Protein AF-A0A9D0HE65-F1 (afdb_monomer_lite)

Structure (mmCIF, N/CA/C/O backbone):
data_AF-A0A9D0HE65-F1
#
_entry.id   AF-A0A9D0HE65-F1
#
loop_
_atom_site.group_PDB
_atom_site.id
_atom_site.type_symbol
_atom_site.label_atom_id
_atom_site.label_alt_id
_atom_site.label_comp_id
_atom_site.label_asym_id
_atom_site.label_entity_id
_atom_site.label_seq_id
_atom_site.pdbx_PDB_ins_code
_atom_site.Cartn_x
_atom_site.Cartn_y
_atom_site.Cartn_z
_atom_site.occupancy
_atom_site.B_iso_or_equiv
_atom_site.auth_seq_id
_atom_site.auth_comp_id
_atom_site.auth_asym_id
_atom_site.auth_atom_id
_atom_site.pdbx_PDB_model_num
ATOM 1 N N . MET A 1 1 ? -10.795 25.249 27.953 1.00 21.92 1 MET A N 1
ATOM 2 C CA . MET A 1 1 ? -10.010 24.527 26.929 1.00 21.92 1 MET A CA 1
ATOM 3 C C . MET A 1 1 ? -10.906 24.334 25.718 1.00 21.92 1 MET A C 1
ATOM 5 O O . MET A 1 1 ? -12.066 24.002 25.944 1.00 21.92 1 MET A O 1
ATOM 9 N N . PRO A 1 2 ? -10.452 24.595 24.481 1.00 19.53 2 PRO A N 1
ATOM 10 C CA . PRO A 1 2 ? -11.258 24.276 23.309 1.00 19.53 2 PRO A CA 1
ATOM 11 C C . PRO A 1 2 ? -11.479 22.760 23.288 1.00 19.53 2 PRO A C 1
ATOM 13 O O . PRO A 1 2 ? -10.537 22.002 23.516 1.00 19.53 2 PRO A O 1
ATOM 16 N N . ALA A 1 3 ? -12.726 22.329 23.099 1.00 19.56 3 ALA A N 1
ATOM 17 C CA . ALA A 1 3 ? -13.064 20.916 22.983 1.00 19.56 3 ALA A CA 1
ATOM 18 C C . ALA A 1 3 ? -12.250 20.281 21.840 1.00 19.56 3 ALA A C 1
ATOM 20 O O . ALA A 1 3 ? -12.076 20.934 20.807 1.00 19.56 3 ALA A O 1
ATOM 21 N N . PRO A 1 4 ? -11.742 19.044 21.991 1.00 22.23 4 PRO A N 1
ATOM 22 C CA . PRO A 1 4 ? -11.033 18.378 20.911 1.00 22.23 4 PRO A CA 1
ATOM 23 C C . PRO A 1 4 ? -11.971 18.265 19.707 1.00 22.23 4 PRO A C 1
ATOM 25 O O . PRO A 1 4 ? -13.062 17.700 19.796 1.00 22.23 4 PRO A O 1
ATOM 28 N N . HIS A 1 5 ? -11.555 18.864 18.593 1.00 25.89 5 HIS A N 1
ATOM 29 C CA . HIS A 1 5 ? -12.231 18.754 17.310 1.00 25.89 5 HIS A CA 1
ATOM 30 C C . HIS A 1 5 ? -12.360 17.267 16.968 1.00 25.89 5 HIS A C 1
ATOM 32 O O . HIS A 1 5 ? -11.348 16.581 16.811 1.00 25.89 5 HIS A O 1
ATOM 38 N N . LYS A 1 6 ? -13.596 16.756 16.896 1.00 32.47 6 LYS A N 1
ATOM 39 C CA . LYS A 1 6 ? -13.851 15.409 16.383 1.00 32.47 6 LYS A CA 1
ATOM 40 C C . LYS A 1 6 ? -13.294 15.344 14.971 1.00 32.47 6 LYS A C 1
ATOM 42 O O . LYS A 1 6 ? -13.761 16.040 14.077 1.00 32.47 6 LYS A O 1
ATOM 47 N N . THR A 1 7 ? -12.252 14.549 14.820 1.00 38.81 7 THR A N 1
ATOM 48 C CA . THR A 1 7 ? -11.709 14.135 13.535 1.00 38.81 7 THR A CA 1
ATOM 49 C C . THR A 1 7 ? -12.802 13.337 12.823 1.00 38.81 7 THR A C 1
ATOM 51 O O . THR A 1 7 ? -13.476 12.535 13.457 1.00 38.81 7 THR A O 1
ATOM 54 N N . GLU A 1 8 ? -13.010 13.558 11.527 1.00 45.19 8 GLU A N 1
ATOM 55 C CA . GLU A 1 8 ? -14.077 12.929 10.718 1.00 45.19 8 GLU A CA 1
ATOM 56 C C . GLU A 1 8 ? -13.862 11.437 10.416 1.00 45.19 8 GLU A C 1
ATOM 58 O O . GLU A 1 8 ? -14.506 10.850 9.549 1.00 45.19 8 GLU A O 1
ATOM 63 N N . LEU A 1 9 ? -12.963 10.812 11.169 1.00 56.50 9 LEU A N 1
ATOM 64 C CA . LEU A 1 9 ? -12.737 9.381 11.188 1.00 56.50 9 LEU A CA 1
ATOM 65 C C . LEU A 1 9 ? -13.439 8.796 12.410 1.00 56.50 9 LEU A C 1
ATOM 67 O O . LEU A 1 9 ? -13.483 9.410 13.477 1.00 56.50 9 LEU A O 1
ATOM 71 N N . LEU A 1 10 ? -13.964 7.585 12.250 1.00 69.75 10 LEU A N 1
ATOM 72 C CA . LEU A 1 10 ? -14.582 6.824 13.326 1.00 69.75 10 LEU A CA 1
ATOM 73 C C . LEU A 1 10 ? -13.612 6.763 14.525 1.00 69.75 10 LEU A C 1
ATOM 75 O O . LEU A 1 10 ? -12.500 6.247 14.346 1.00 69.75 10 LEU A O 1
ATOM 79 N N . PRO A 1 11 ? -13.980 7.284 15.713 1.00 77.12 11 PRO A N 1
ATOM 80 C CA . PRO A 1 11 ? -13.056 7.368 16.837 1.00 77.12 11 PRO A CA 1
ATOM 81 C C . PRO A 1 11 ? -12.552 5.979 17.209 1.00 77.12 11 PRO A C 1
ATOM 83 O O . PRO A 1 11 ? -13.352 5.062 17.387 1.00 77.12 11 PRO A O 1
ATOM 86 N N . ILE A 1 12 ? -11.237 5.821 17.334 1.00 85.06 12 ILE A N 1
ATOM 87 C CA . ILE A 1 12 ? -10.614 4.563 17.736 1.00 85.06 12 ILE A CA 1
ATOM 88 C C . ILE A 1 12 ? -9.694 4.789 18.924 1.00 85.06 12 ILE A C 1
ATOM 90 O O . ILE A 1 12 ? -8.831 5.667 18.925 1.00 85.06 12 ILE A O 1
ATOM 94 N N . ARG A 1 13 ? -9.900 3.974 19.951 1.00 85.56 13 ARG A N 1
ATOM 95 C CA . ARG A 1 13 ? -9.158 3.983 21.198 1.00 85.56 13 ARG A CA 1
ATOM 96 C C . ARG A 1 13 ? -8.455 2.652 21.353 1.00 85.56 13 ARG A C 1
ATOM 98 O O . ARG A 1 13 ? -9.104 1.611 21.359 1.00 85.56 13 ARG A O 1
ATOM 105 N N . CYS A 1 14 ? -7.144 2.702 21.519 1.00 86.38 14 CYS A N 1
ATOM 106 C CA . CYS A 1 14 ? -6.312 1.517 21.638 1.00 86.38 14 CYS A CA 1
ATOM 107 C C . CYS A 1 14 ? -5.575 1.486 22.977 1.00 86.38 14 CYS A C 1
ATOM 109 O O . CYS A 1 14 ? -5.282 2.536 23.553 1.00 86.38 14 CYS A O 1
ATOM 111 N N . ASP A 1 15 ? -5.231 0.282 23.437 1.00 82.62 15 ASP A N 1
ATOM 112 C CA . ASP A 1 15 ? -4.225 0.097 24.484 1.00 82.62 15 ASP A CA 1
ATOM 113 C C . ASP A 1 15 ? -2.921 0.852 24.143 1.00 82.62 15 ASP A C 1
ATOM 115 O O . ASP A 1 15 ? -2.570 0.961 22.965 1.00 82.62 15 ASP A O 1
ATOM 119 N N . PRO A 1 16 ? -2.143 1.317 25.142 1.00 79.44 16 PRO A N 1
ATOM 120 C CA . PRO A 1 16 ? -0.987 2.190 24.911 1.00 79.44 16 PRO A CA 1
ATOM 121 C C . PRO A 1 16 ? 0.097 1.628 23.988 1.00 79.44 16 PRO A C 1
ATOM 123 O O . PRO A 1 16 ? 0.868 2.404 23.436 1.00 79.44 16 PRO A O 1
ATOM 126 N N . SER A 1 17 ? 0.184 0.303 23.840 1.00 82.25 17 SER A N 1
ATOM 127 C CA . SER A 1 17 ? 1.146 -0.399 22.979 1.00 82.25 17 SER A CA 1
ATOM 128 C C . SER A 1 17 ? 0.698 -0.532 21.518 1.00 82.25 17 SER A C 1
ATOM 130 O O . SER A 1 17 ? 1.452 -1.072 20.708 1.00 82.25 17 SER A O 1
ATOM 132 N N . LEU A 1 18 ? -0.498 -0.045 21.180 1.00 87.44 18 LEU A N 1
ATOM 133 C CA . LEU A 1 18 ? -1.129 -0.174 19.873 1.00 87.44 18 LEU A CA 1
ATOM 134 C C . LEU A 1 18 ? -1.466 1.198 19.273 1.00 87.44 18 LEU A C 1
ATOM 136 O O . LEU A 1 18 ? -1.846 2.132 19.978 1.00 87.44 18 LEU A O 1
ATOM 140 N N . SER A 1 19 ? -1.432 1.278 17.948 1.00 86.56 19 SER A N 1
ATOM 141 C CA . SER A 1 19 ? -1.987 2.391 17.169 1.00 86.56 19 SER A CA 1
ATOM 142 C C . SER A 1 19 ? -3.207 1.897 16.395 1.00 86.56 19 SER A C 1
ATOM 144 O O . SER A 1 19 ? -3.240 0.746 15.958 1.00 86.56 19 SER A O 1
ATOM 146 N N . GLY A 1 20 ? -4.227 2.737 16.241 1.00 85.12 20 GLY A N 1
ATOM 147 C CA . GLY A 1 20 ? -5.458 2.391 15.532 1.00 85.12 20 GLY A CA 1
ATOM 148 C C . GLY A 1 20 ? -5.827 3.439 14.494 1.00 85.12 20 GLY A C 1
ATOM 149 O O . GLY A 1 20 ? -5.656 4.631 14.735 1.00 85.12 20 GLY A O 1
ATOM 150 N N . ALA A 1 21 ? -6.364 2.994 13.363 1.00 80.94 21 ALA A N 1
ATOM 151 C CA . ALA A 1 21 ? -6.955 3.848 12.345 1.00 80.94 21 ALA A CA 1
ATOM 152 C C . ALA A 1 21 ? -8.173 3.171 11.709 1.00 80.94 21 ALA A C 1
ATOM 154 O O . ALA A 1 21 ? -8.343 1.949 11.780 1.00 80.94 21 ALA A O 1
ATOM 155 N N . THR A 1 22 ? -9.013 3.972 11.062 1.00 77.12 22 THR A N 1
ATOM 156 C CA . THR A 1 22 ? -10.159 3.495 10.290 1.00 77.12 22 THR A CA 1
ATOM 157 C C . THR A 1 22 ? -10.113 4.045 8.872 1.00 77.12 22 THR A C 1
ATOM 159 O O . THR A 1 22 ? -9.640 5.152 8.638 1.00 77.12 22 THR A O 1
ATOM 162 N N . LEU A 1 23 ? -10.576 3.241 7.919 1.00 72.00 23 LEU A N 1
ATOM 163 C CA . LEU A 1 23 ? -10.718 3.602 6.510 1.00 72.00 23 LEU A CA 1
ATOM 164 C C . LEU A 1 23 ? -12.182 3.360 6.122 1.00 72.00 23 LEU A C 1
ATOM 166 O O . LEU A 1 23 ? -12.609 2.210 6.218 1.00 72.00 23 LEU A O 1
ATOM 170 N N . PRO A 1 24 ? -12.967 4.373 5.719 1.00 70.44 24 PRO A N 1
ATOM 171 C CA . PRO A 1 24 ? -14.331 4.201 5.234 1.00 70.44 24 PRO A CA 1
ATOM 172 C C . PRO A 1 24 ? -14.336 3.680 3.794 1.00 70.44 24 PRO A C 1
ATOM 174 O O . PRO A 1 24 ? -13.550 4.121 2.958 1.00 70.44 24 PRO A O 1
ATOM 177 N N . TRP A 1 25 ? -15.240 2.754 3.479 1.00 67.38 25 TRP A N 1
ATOM 178 C CA . TRP A 1 25 ? -15.356 2.159 2.145 1.00 67.38 25 TRP A CA 1
ATOM 179 C C . TRP A 1 25 ? -16.667 1.370 1.973 1.00 67.38 25 TRP A C 1
ATOM 181 O O . TRP A 1 25 ? -17.501 1.281 2.879 1.00 67.38 25 TRP A O 1
ATOM 191 N N . GLN A 1 26 ? -16.860 0.773 0.794 1.00 67.44 26 GLN A N 1
ATOM 192 C CA . GLN A 1 26 ? -18.094 0.079 0.434 1.00 67.44 26 GLN A CA 1
ATOM 193 C C . GLN A 1 26 ? -17.836 -1.117 -0.509 1.00 67.44 26 GLN A C 1
ATOM 195 O O . GLN A 1 26 ? -17.507 -0.912 -1.672 1.00 67.44 26 GLN A O 1
ATOM 200 N N . ILE A 1 27 ? -17.998 -2.370 -0.032 1.00 63.69 27 ILE A N 1
ATOM 201 C CA . ILE A 1 27 ? -17.951 -3.575 -0.910 1.00 63.69 27 ILE A CA 1
ATOM 202 C C . ILE A 1 27 ? -19.168 -3.611 -1.829 1.00 63.69 27 ILE A C 1
ATOM 204 O O . ILE A 1 27 ? -19.087 -3.971 -3.001 1.00 63.69 27 ILE A O 1
ATOM 208 N N . GLN A 1 28 ? -20.333 -3.365 -1.232 1.00 65.44 28 GLN A N 1
ATOM 209 C CA . GLN A 1 28 ? -21.624 -3.585 -1.860 1.00 65.44 28 GLN A CA 1
ATOM 210 C C . GLN A 1 28 ? -22.383 -2.261 -1.947 1.00 65.44 28 GLN A C 1
ATOM 212 O O . GLN A 1 28 ? -22.414 -1.522 -0.954 1.00 65.44 28 GLN A O 1
ATOM 217 N N . PRO A 1 29 ? -23.053 -1.988 -3.079 1.00 65.44 29 PRO A N 1
ATOM 218 C CA . PRO A 1 29 ? -23.973 -0.866 -3.193 1.00 65.44 29 PRO A CA 1
ATOM 219 C C . PRO A 1 29 ? -24.924 -0.773 -1.990 1.00 65.44 29 PRO A C 1
ATOM 221 O O . PRO A 1 29 ? -25.419 -1.779 -1.487 1.00 65.44 29 PRO A O 1
ATOM 224 N N . GLY A 1 30 ? -25.121 0.437 -1.474 1.00 66.44 30 GLY A N 1
ATOM 225 C CA . GLY A 1 30 ? -25.888 0.728 -0.254 1.00 66.44 30 GLY A CA 1
ATOM 226 C C . GLY A 1 30 ? -25.321 0.271 1.109 1.00 66.44 30 GLY A C 1
ATOM 227 O O . GLY A 1 30 ? -25.892 0.661 2.123 1.00 66.44 30 GLY A O 1
ATOM 228 N N . ARG A 1 31 ? -24.234 -0.519 1.197 1.00 77.75 31 ARG A N 1
ATOM 229 C CA . ARG A 1 31 ? -23.668 -0.991 2.483 1.00 77.75 31 ARG A CA 1
ATOM 230 C C . ARG A 1 31 ? -22.318 -0.369 2.838 1.00 77.75 31 ARG A C 1
ATOM 232 O O . ARG A 1 31 ? -21.269 -0.854 2.410 1.00 77.75 31 ARG A O 1
ATOM 239 N N . HIS A 1 32 ? -22.340 0.652 3.687 1.00 79.75 32 HIS A N 1
ATOM 240 C CA . HIS A 1 32 ? -21.125 1.281 4.195 1.00 79.75 32 HIS A CA 1
ATOM 241 C C . HIS A 1 32 ? -20.404 0.393 5.222 1.00 79.75 32 HIS A C 1
ATOM 243 O O . HIS A 1 32 ? -21.016 -0.264 6.066 1.00 79.75 32 HIS A O 1
ATOM 249 N N . SER A 1 33 ? -19.075 0.380 5.165 1.00 83.31 33 SER A N 1
ATOM 250 C CA . SER A 1 33 ? -18.242 -0.271 6.173 1.00 83.31 33 SER A CA 1
ATOM 251 C C . SER A 1 33 ? -16.951 0.492 6.404 1.00 83.31 33 SER A C 1
ATOM 253 O O . SER A 1 33 ? -16.493 1.239 5.546 1.00 83.31 33 SER A O 1
ATOM 255 N N . HIS A 1 34 ? -16.358 0.297 7.572 1.00 82.50 34 HIS A N 1
ATOM 256 C CA . HIS A 1 34 ? -15.025 0.788 7.882 1.00 82.50 34 HIS A CA 1
ATOM 257 C C . HIS A 1 34 ? -14.087 -0.398 8.034 1.00 82.50 34 HIS A C 1
ATOM 259 O O . HIS A 1 34 ? -14.416 -1.388 8.694 1.00 82.50 34 HIS A O 1
ATOM 265 N N . THR A 1 35 ? -12.914 -0.299 7.422 1.00 83.56 35 THR A N 1
ATOM 266 C CA . THR A 1 35 ? -11.796 -1.178 7.734 1.00 83.56 35 THR A CA 1
ATOM 267 C C . THR A 1 35 ? -11.107 -0.627 8.964 1.00 83.56 35 THR A C 1
ATOM 269 O O . THR A 1 35 ? -10.698 0.529 8.986 1.00 83.56 35 THR A O 1
ATOM 272 N N . VAL A 1 36 ? -10.992 -1.465 9.984 1.00 89.25 36 VAL A N 1
ATOM 273 C CA . VAL A 1 36 ? -10.271 -1.164 11.216 1.00 89.25 36 VAL A CA 1
ATOM 274 C C . VAL A 1 36 ? -8.857 -1.692 11.056 1.00 89.25 36 VAL A C 1
ATOM 276 O O . VAL A 1 36 ? -8.685 -2.886 10.812 1.00 89.25 36 VAL A O 1
ATOM 279 N N . VAL A 1 37 ? -7.862 -0.819 11.181 1.00 87.94 37 VAL A N 1
ATOM 280 C CA . VAL A 1 37 ? -6.444 -1.180 11.132 1.00 87.94 37 VAL A CA 1
ATOM 281 C C . VAL A 1 37 ? -5.837 -0.924 12.503 1.00 87.94 37 VAL A C 1
ATOM 283 O O . VAL A 1 37 ? -5.916 0.184 13.026 1.00 87.94 37 VAL A O 1
ATOM 286 N N . VAL A 1 38 ? -5.243 -1.957 13.089 1.00 91.62 38 VAL A N 1
ATOM 287 C CA . VAL A 1 38 ? -4.528 -1.886 14.365 1.00 91.62 38 VAL A CA 1
ATOM 288 C C . VAL A 1 38 ? -3.087 -2.288 14.121 1.00 91.62 38 VAL A C 1
ATOM 290 O O . VAL A 1 38 ? -2.834 -3.280 13.441 1.00 91.62 38 VAL A O 1
ATOM 293 N N . LYS A 1 39 ? -2.142 -1.537 14.675 1.00 91.50 39 LYS A N 1
ATOM 294 C CA . LYS A 1 39 ? -0.715 -1.713 14.427 1.00 91.50 39 LYS A CA 1
ATOM 295 C C . LYS A 1 39 ? 0.089 -1.735 15.719 1.00 91.50 39 LYS A C 1
ATOM 297 O O . LYS A 1 39 ? -0.243 -1.035 16.672 1.00 91.50 39 LYS A O 1
ATOM 302 N N . ALA A 1 40 ? 1.157 -2.528 15.732 1.00 92.12 40 ALA A N 1
ATOM 303 C CA . ALA A 1 40 ? 2.157 -2.540 16.794 1.00 92.12 40 ALA A CA 1
ATOM 304 C C . ALA A 1 40 ? 3.567 -2.741 16.226 1.00 92.12 40 ALA A C 1
ATOM 306 O O . ALA A 1 40 ? 3.752 -3.488 15.260 1.00 92.12 40 ALA A O 1
ATOM 307 N N . THR A 1 41 ? 4.565 -2.149 16.882 1.00 93.44 41 THR A N 1
ATOM 308 C CA . THR A 1 41 ? 5.983 -2.401 16.597 1.00 93.44 41 THR A CA 1
ATOM 309 C C . THR A 1 41 ? 6.505 -3.493 17.529 1.00 93.44 41 THR A C 1
ATOM 311 O O . THR A 1 41 ? 6.444 -3.346 18.745 1.00 93.44 41 THR A O 1
ATOM 314 N N . LEU A 1 42 ? 7.052 -4.574 16.978 1.00 94.94 42 LEU A N 1
ATOM 315 C CA . LEU A 1 42 ? 7.771 -5.627 17.694 1.00 94.94 42 LEU A CA 1
ATOM 316 C C . LEU A 1 42 ? 9.277 -5.350 17.661 1.00 94.94 42 LEU A C 1
ATOM 318 O O . LEU A 1 42 ? 9.868 -5.298 16.585 1.00 94.94 42 LEU A O 1
ATOM 322 N N . GLU A 1 43 ? 9.918 -5.257 18.821 1.00 95.19 43 GLU A N 1
ATOM 323 C CA . GLU A 1 43 ? 11.379 -5.275 18.926 1.00 95.19 43 GLU A CA 1
ATOM 324 C C . GLU A 1 43 ? 11.921 -6.691 18.686 1.00 95.19 43 GLU A C 1
ATOM 326 O O . GLU A 1 43 ? 11.608 -7.622 19.432 1.00 95.19 43 GLU A O 1
ATOM 331 N N . LEU A 1 44 ? 12.786 -6.873 17.686 1.00 96.44 44 LEU A N 1
ATOM 332 C CA . LEU A 1 44 ? 13.251 -8.205 17.278 1.00 96.44 44 LEU A CA 1
ATOM 333 C C . LEU A 1 44 ? 14.180 -8.878 18.291 1.00 96.44 44 LEU A C 1
ATOM 335 O O . LEU A 1 44 ? 14.258 -10.107 18.296 1.00 96.44 44 LEU A O 1
ATOM 339 N N . LEU A 1 45 ? 14.891 -8.096 19.110 1.00 94.44 45 LEU A N 1
ATOM 340 C CA . LEU A 1 45 ? 15.829 -8.616 20.110 1.00 94.44 45 LEU A CA 1
ATOM 341 C C . LEU A 1 45 ? 15.143 -8.980 21.429 1.00 94.44 45 LEU A C 1
ATOM 343 O O . LEU A 1 45 ? 15.497 -9.978 22.051 1.00 94.44 45 LEU A O 1
ATOM 347 N N . THR A 1 46 ? 14.176 -8.170 21.866 1.00 92.50 46 THR A N 1
ATOM 348 C CA . THR A 1 46 ? 13.522 -8.331 23.174 1.00 92.50 46 THR A CA 1
ATOM 349 C C . THR A 1 46 ? 12.177 -9.047 23.080 1.00 92.50 46 THR A C 1
ATOM 351 O O . THR A 1 46 ? 11.692 -9.560 24.087 1.00 92.50 46 THR A O 1
ATOM 354 N N . GLY A 1 47 ? 11.558 -9.077 21.895 1.00 89.50 47 GLY A N 1
ATOM 355 C CA . GLY A 1 47 ? 10.212 -9.608 21.679 1.00 89.50 47 GLY A CA 1
ATOM 356 C C . GLY A 1 47 ? 9.096 -8.728 22.254 1.00 89.50 47 GLY A C 1
ATOM 357 O O . GLY A 1 47 ? 7.943 -9.155 22.290 1.00 89.50 47 GLY A O 1
ATOM 358 N N . LYS A 1 48 ? 9.417 -7.517 22.730 1.00 88.81 48 LYS A N 1
ATOM 359 C CA . LYS A 1 48 ? 8.444 -6.590 23.322 1.00 88.81 48 LYS A CA 1
ATOM 360 C C . LYS A 1 48 ? 7.713 -5.790 22.248 1.00 88.81 48 LYS A C 1
ATOM 362 O O . LYS A 1 48 ? 8.291 -5.451 21.217 1.00 88.81 48 LYS A O 1
ATOM 367 N N . LEU A 1 49 ? 6.448 -5.464 22.519 1.00 87.75 49 LEU A N 1
ATOM 368 C CA . LEU A 1 49 ? 5.672 -4.535 21.701 1.00 87.75 49 LEU A CA 1
ATOM 369 C C . LEU A 1 49 ? 5.847 -3.092 22.176 1.00 87.75 49 LEU A C 1
ATOM 371 O O . LEU A 1 49 ? 5.862 -2.825 23.379 1.00 87.75 49 LEU A O 1
ATOM 375 N N . ARG A 1 50 ? 5.898 -2.166 21.219 1.00 83.38 50 ARG A N 1
ATOM 376 C CA . ARG A 1 50 ? 5.862 -0.719 21.429 1.00 83.38 50 ARG A CA 1
ATOM 377 C C . ARG A 1 50 ? 4.896 -0.041 20.471 1.00 83.38 50 ARG A C 1
ATOM 379 O O . ARG A 1 50 ? 4.708 -0.472 19.333 1.00 83.38 50 ARG A O 1
ATOM 386 N N . ASN A 1 51 ? 4.379 1.090 20.929 1.00 72.94 51 ASN A N 1
ATOM 387 C CA . ASN A 1 51 ? 3.651 2.046 20.113 1.00 72.94 51 ASN A CA 1
ATOM 388 C C . ASN A 1 51 ? 4.625 3.100 19.575 1.00 72.94 51 ASN A C 1
ATOM 390 O O . ASN A 1 51 ? 4.780 4.173 20.144 1.00 72.94 51 ASN A O 1
ATOM 394 N N . GLU A 1 52 ? 5.348 2.734 18.520 1.00 67.31 52 GLU A N 1
ATOM 395 C CA . GLU A 1 52 ? 6.262 3.630 17.788 1.00 67.31 52 GLU A CA 1
ATOM 396 C C . GLU A 1 52 ? 5.757 3.917 16.366 1.00 67.31 52 GLU A C 1
ATOM 398 O O . GLU A 1 52 ? 6.512 4.372 15.509 1.00 67.31 52 GLU A O 1
ATOM 403 N N . ALA A 1 53 ? 4.514 3.544 16.064 1.00 56.22 53 ALA A N 1
ATOM 404 C CA . ALA A 1 53 ? 4.044 3.494 14.696 1.00 56.22 53 ALA A CA 1
ATOM 405 C C . ALA A 1 53 ? 3.351 4.800 14.303 1.00 56.22 53 ALA A C 1
ATOM 407 O O . ALA A 1 53 ? 2.163 4.986 14.554 1.00 56.22 53 ALA A O 1
ATOM 408 N N . ASP A 1 54 ? 4.066 5.643 13.563 1.00 60.53 54 ASP A N 1
ATOM 409 C CA . ASP A 1 54 ? 3.386 6.410 12.528 1.00 60.53 54 ASP A CA 1
ATOM 410 C C . ASP A 1 54 ? 2.715 5.400 11.586 1.00 60.53 54 ASP A C 1
ATOM 412 O O . ASP A 1 54 ? 3.338 4.429 11.134 1.00 60.53 54 ASP A O 1
ATOM 416 N N . MET A 1 55 ? 1.416 5.583 11.355 1.00 62.56 55 MET A N 1
ATOM 417 C CA . MET A 1 55 ? 0.675 4.863 10.323 1.00 62.56 55 MET A CA 1
ATOM 418 C C . MET A 1 55 ? 1.112 5.445 8.976 1.00 62.56 55 MET A C 1
ATOM 420 O O . MET A 1 55 ? 0.807 6.609 8.711 1.00 62.56 55 MET A O 1
ATOM 424 N N . PRO A 1 56 ? 1.852 4.708 8.133 1.00 53.38 56 PRO A N 1
ATOM 425 C CA . PRO A 1 56 ? 2.276 5.199 6.844 1.00 53.38 56 PRO A CA 1
ATOM 426 C C . PRO A 1 56 ? 1.044 5.227 5.963 1.00 53.38 56 PRO A C 1
ATOM 428 O O . PRO A 1 56 ? 0.339 4.226 5.798 1.00 53.38 56 PRO A O 1
ATOM 431 N N . CYS A 1 57 ? 0.789 6.421 5.466 1.00 58.47 57 CYS A N 1
ATOM 432 C CA . CYS A 1 57 ? -0.324 6.722 4.600 1.00 58.47 57 CYS A CA 1
ATOM 433 C C . CYS A 1 57 ? 0.215 6.697 3.188 1.00 58.47 57 CYS A C 1
ATOM 435 O O . CYS A 1 57 ? 1.141 7.448 2.871 1.00 58.47 57 CYS A O 1
ATOM 437 N N . GLY A 1 58 ? -0.301 5.765 2.398 1.00 63.31 58 GLY A N 1
ATOM 438 C CA . GLY A 1 58 ? 0.163 5.505 1.044 1.00 63.31 58 GLY A CA 1
ATOM 439 C C . GLY A 1 58 ? 1.421 4.645 0.935 1.00 63.31 58 GLY A C 1
ATOM 440 O O . GLY A 1 58 ? 2.081 4.268 1.908 1.00 63.31 58 GLY A O 1
ATOM 441 N N . ASP A 1 59 ? 1.708 4.283 -0.310 1.00 74.94 59 ASP A N 1
ATOM 442 C CA . ASP A 1 59 ? 2.878 3.503 -0.687 1.00 74.94 59 ASP A CA 1
ATOM 443 C C . ASP A 1 59 ? 4.126 4.410 -0.723 1.00 74.94 59 ASP A C 1
ATOM 445 O O . ASP A 1 59 ? 4.156 5.420 -1.421 1.00 74.94 59 ASP A O 1
ATOM 449 N N . ILE A 1 60 ? 5.183 4.042 0.006 1.00 79.19 60 ILE A N 1
ATOM 450 C CA . ILE A 1 60 ? 6.463 4.764 0.012 1.00 79.19 60 ILE A CA 1
ATOM 451 C C . ILE A 1 60 ? 7.406 4.098 -1.000 1.00 79.19 60 ILE A C 1
ATOM 453 O O . ILE A 1 60 ? 7.813 2.950 -0.774 1.00 79.19 60 ILE A O 1
ATOM 457 N N . PRO A 1 61 ? 7.805 4.781 -2.088 1.00 79.44 61 PRO A N 1
ATOM 458 C CA . PRO A 1 61 ? 8.741 4.231 -3.061 1.00 79.44 61 PRO A CA 1
ATOM 459 C C . PRO A 1 61 ? 10.163 4.097 -2.485 1.00 79.44 61 PRO A C 1
ATOM 461 O O . PRO A 1 61 ? 10.585 4.812 -1.573 1.00 79.44 61 PRO A O 1
ATOM 464 N N . SER A 1 62 ? 10.925 3.146 -3.020 1.00 83.31 62 SER A N 1
ATOM 465 C CA . SER A 1 62 ? 12.336 2.914 -2.682 1.00 83.31 62 SER A CA 1
ATOM 466 C C . SER A 1 62 ? 13.252 3.988 -3.254 1.00 83.31 62 SER A C 1
ATOM 468 O O . SER A 1 62 ? 14.267 4.304 -2.628 1.00 83.31 62 SER A O 1
ATOM 470 N N . GLY A 1 63 ? 12.882 4.535 -4.415 1.00 78.19 63 GLY A N 1
ATOM 471 C CA . GLY A 1 63 ? 13.597 5.590 -5.124 1.00 78.19 63 GLY A CA 1
ATOM 472 C C . GLY A 1 63 ? 12.763 6.857 -5.307 1.00 78.19 63 GLY A C 1
ATOM 473 O O . GLY A 1 63 ? 11.666 6.996 -4.769 1.00 78.19 63 GLY A O 1
ATOM 474 N N . ASP A 1 64 ? 13.285 7.770 -6.121 1.00 62.56 64 ASP A N 1
ATOM 475 C CA . ASP A 1 64 ? 12.722 9.109 -6.308 1.00 62.56 64 ASP A CA 1
ATOM 476 C C . ASP A 1 64 ? 11.572 9.154 -7.317 1.00 62.56 64 ASP A C 1
ATOM 478 O O . ASP A 1 64 ? 11.181 10.240 -7.717 1.00 62.56 64 ASP A O 1
ATOM 482 N N . THR A 1 65 ? 11.010 8.021 -7.739 1.00 57.00 65 THR A N 1
ATOM 483 C CA . THR A 1 65 ? 9.881 7.968 -8.689 1.00 57.00 65 THR A CA 1
ATOM 484 C C . THR A 1 65 ? 8.811 7.017 -8.173 1.00 57.00 65 THR A C 1
ATOM 486 O O . THR A 1 65 ? 9.129 6.061 -7.467 1.00 57.00 65 THR A O 1
ATOM 489 N N . LEU A 1 66 ? 7.543 7.238 -8.528 1.00 55.50 66 LEU A N 1
ATOM 490 C CA . LEU A 1 66 ? 6.477 6.281 -8.196 1.00 55.50 66 LEU A CA 1
ATOM 491 C C . LEU A 1 66 ? 6.581 4.972 -8.986 1.00 55.50 66 LEU A C 1
ATOM 493 O O . LEU A 1 66 ? 6.029 3.960 -8.566 1.00 55.50 66 LEU A O 1
ATOM 497 N N . SER A 1 67 ? 7.342 4.966 -10.084 1.00 64.50 67 SER A N 1
ATOM 498 C CA . SER A 1 67 ? 7.681 3.736 -10.797 1.00 64.50 67 SER A CA 1
ATOM 499 C C . SER A 1 67 ? 8.621 2.819 -10.015 1.00 64.50 67 SER A C 1
ATOM 501 O O . SER A 1 67 ? 8.669 1.632 -10.323 1.00 64.50 67 SER A O 1
ATOM 503 N N . SER A 1 68 ? 9.366 3.328 -9.023 1.00 81.06 68 SER A N 1
ATOM 504 C CA . SER A 1 68 ? 10.279 2.521 -8.203 1.00 81.06 68 SER A CA 1
ATOM 505 C C . SER A 1 68 ? 9.540 1.451 -7.391 1.00 81.06 68 SER A C 1
ATOM 507 O O . SER A 1 68 ? 8.351 1.558 -7.093 1.00 81.06 68 SER A O 1
ATOM 509 N N . SER A 1 69 ? 10.262 0.407 -6.985 1.00 89.12 69 SER A N 1
ATOM 510 C CA . SER A 1 69 ? 9.704 -0.614 -6.097 1.00 89.12 69 SER A CA 1
ATOM 511 C C . SER A 1 69 ? 9.387 -0.049 -4.707 1.00 89.12 69 SER A C 1
ATOM 513 O O . SER A 1 69 ? 9.872 1.021 -4.352 1.00 89.12 69 SER A O 1
ATOM 515 N N . LEU A 1 70 ? 8.591 -0.740 -3.884 1.00 88.31 70 LEU A N 1
ATOM 516 C CA . LEU A 1 70 ? 8.168 -0.204 -2.581 1.00 88.31 70 LEU A CA 1
ATOM 517 C C . LEU A 1 70 ? 9.225 -0.368 -1.484 1.00 88.31 70 LEU A C 1
ATOM 519 O O . LEU A 1 70 ? 9.707 -1.473 -1.232 1.00 88.31 70 LEU A O 1
ATOM 523 N N . ARG A 1 71 ? 9.481 0.725 -0.758 1.00 84.12 71 ARG A N 1
ATOM 524 C CA . ARG A 1 71 ? 10.180 0.724 0.531 1.00 84.12 71 ARG A CA 1
ATOM 525 C C . ARG A 1 71 ? 9.245 0.269 1.642 1.00 84.12 71 ARG A C 1
ATOM 527 O O . ARG A 1 71 ? 9.591 -0.595 2.444 1.00 84.12 71 ARG A O 1
ATOM 534 N N . TYR A 1 72 ? 8.059 0.870 1.686 1.00 81.62 72 TYR A N 1
ATOM 535 C CA . TYR A 1 72 ? 7.023 0.565 2.662 1.00 81.62 72 TYR A CA 1
ATOM 536 C C . TYR A 1 72 ? 5.657 0.595 1.964 1.00 81.62 72 TYR A C 1
ATOM 538 O O . TYR A 1 72 ? 5.332 1.610 1.355 1.00 81.62 72 TYR A O 1
ATOM 546 N N . PRO A 1 73 ? 4.870 -0.491 1.995 1.00 80.94 73 PRO A N 1
ATOM 547 C CA . PRO A 1 73 ? 3.527 -0.495 1.425 1.00 80.94 73 PRO A CA 1
ATOM 548 C C . PRO A 1 73 ? 2.531 0.203 2.352 1.00 80.94 73 PRO A C 1
ATOM 550 O O . PRO A 1 73 ? 2.673 0.105 3.565 1.00 80.94 73 PRO A O 1
ATOM 553 N N . SER A 1 74 ? 1.491 0.826 1.804 1.00 78.69 74 SER A N 1
ATOM 554 C CA . SER A 1 74 ? 0.429 1.439 2.609 1.00 78.69 74 SER A CA 1
ATOM 555 C C . SER A 1 74 ? -0.168 0.451 3.619 1.00 78.69 74 SER A C 1
ATOM 557 O O . SER A 1 74 ? -0.500 -0.694 3.281 1.00 78.69 74 SER A O 1
ATOM 559 N N . ASP A 1 75 ? -0.377 0.918 4.854 1.00 77.88 75 ASP A N 1
ATOM 560 C CA . ASP A 1 75 ? -1.132 0.172 5.865 1.00 77.88 75 ASP A CA 1
ATOM 561 C C . ASP A 1 75 ? -2.650 0.278 5.627 1.00 77.88 75 ASP A C 1
ATOM 563 O O . ASP A 1 75 ? -3.437 -0.359 6.325 1.00 77.88 75 ASP A O 1
ATOM 567 N N . PHE A 1 76 ? -3.100 1.039 4.630 1.00 70.81 76 PHE A N 1
ATOM 568 C CA . PHE A 1 76 ? -4.508 1.204 4.282 1.00 70.81 76 PHE A CA 1
ATOM 569 C C . PHE A 1 76 ? -4.889 0.317 3.093 1.00 70.81 76 PHE A C 1
ATOM 571 O O . PHE A 1 76 ? -5.095 0.758 1.968 1.00 70.81 76 PHE A O 1
ATOM 578 N N . ALA A 1 77 ? -5.001 -0.982 3.365 1.00 77.81 77 ALA A N 1
ATOM 579 C CA . ALA A 1 77 ? -5.682 -1.931 2.491 1.00 77.81 77 ALA A CA 1
ATOM 580 C C . ALA A 1 77 ? -7.141 -2.097 2.932 1.00 77.81 77 ALA A C 1
ATOM 582 O O . ALA A 1 77 ? -7.418 -2.183 4.128 1.00 77.81 77 ALA A O 1
ATOM 583 N N . ILE A 1 78 ? -8.064 -2.201 1.976 1.00 77.25 78 ILE A N 1
ATOM 584 C CA . ILE A 1 78 ? -9.487 -2.411 2.264 1.00 77.25 78 ILE A CA 1
ATOM 585 C C . ILE A 1 78 ? -9.716 -3.784 2.896 1.00 77.25 78 ILE A C 1
ATOM 587 O O . ILE A 1 78 ? -10.262 -3.900 3.992 1.00 77.25 78 ILE A O 1
ATOM 591 N N . LEU A 1 79 ? -9.262 -4.827 2.211 1.00 82.19 79 LEU A N 1
ATOM 592 C CA . LEU A 1 79 ? -9.382 -6.209 2.642 1.00 82.19 79 LEU A CA 1
ATOM 593 C C . LEU A 1 79 ? -8.168 -6.968 2.140 1.00 82.19 79 LEU A C 1
ATOM 595 O O . LEU A 1 79 ? -7.791 -6.836 0.985 1.00 82.19 79 LEU A O 1
ATOM 599 N N . LYS A 1 80 ? -7.615 -7.822 2.989 1.00 91.56 80 LYS A N 1
ATOM 600 C CA . LYS A 1 80 ? -6.602 -8.796 2.610 1.00 91.56 80 LYS A CA 1
ATOM 601 C C . LYS A 1 80 ? -7.211 -10.178 2.791 1.00 91.56 80 LYS A C 1
ATOM 603 O O . LYS A 1 80 ? -7.617 -10.488 3.904 1.00 91.56 80 LYS A O 1
ATOM 608 N N . PRO A 1 81 ? -7.368 -11.026 1.764 1.00 92.94 81 PRO A N 1
ATOM 609 C CA . PRO A 1 81 ? -7.904 -12.374 1.970 1.00 92.94 81 PRO A CA 1
ATOM 610 C C . PRO A 1 81 ? -6.882 -13.293 2.657 1.00 92.94 81 PRO A C 1
ATOM 612 O O . PRO A 1 81 ? -7.274 -14.175 3.418 1.00 92.94 81 PRO A O 1
ATOM 615 N N . ARG A 1 82 ? -5.587 -13.027 2.458 1.00 96.69 82 ARG A N 1
ATOM 616 C CA . ARG A 1 82 ? -4.437 -13.778 2.983 1.00 96.69 82 ARG A CA 1
ATOM 617 C C . ARG A 1 82 ? -3.567 -12.890 3.871 1.00 96.69 82 ARG A C 1
ATOM 619 O O . ARG A 1 82 ? -3.831 -11.699 4.004 1.00 96.69 82 ARG A O 1
ATOM 626 N N . ALA A 1 83 ? -2.528 -13.458 4.465 1.00 97.06 83 ALA A N 1
ATOM 627 C CA . ALA A 1 83 ? -1.531 -12.723 5.221 1.00 97.06 83 ALA A CA 1
ATOM 628 C C . ALA A 1 83 ? -0.262 -12.448 4.404 1.00 97.06 83 ALA A C 1
ATOM 630 O O . ALA A 1 83 ? 0.298 -13.349 3.790 1.00 97.06 83 ALA A O 1
ATOM 631 N N . ASP A 1 84 ? 0.215 -11.211 4.431 1.00 97.94 84 ASP A N 1
ATOM 632 C CA . ASP A 1 84 ? 1.461 -10.780 3.810 1.00 97.94 84 ASP A CA 1
ATOM 633 C C . ASP A 1 84 ? 2.625 -10.866 4.800 1.00 97.94 84 ASP A C 1
ATOM 635 O O . ASP A 1 84 ? 2.543 -10.361 5.921 1.00 97.94 84 ASP A O 1
ATOM 639 N N . VAL A 1 85 ? 3.748 -11.437 4.368 1.00 97.81 85 VAL A N 1
ATOM 640 C CA . VAL A 1 85 ? 5.009 -11.363 5.112 1.00 97.81 85 VAL A CA 1
ATOM 641 C C . VAL A 1 85 ? 6.126 -10.825 4.225 1.00 97.81 85 VAL A C 1
ATOM 643 O O . VAL A 1 85 ? 6.515 -11.444 3.239 1.00 97.81 85 VAL A O 1
ATOM 646 N N . VAL A 1 86 ? 6.658 -9.650 4.554 1.00 97.31 86 VAL A N 1
ATOM 647 C CA . VAL A 1 86 ? 7.678 -8.962 3.743 1.00 97.31 86 VAL A CA 1
ATOM 648 C C . VAL A 1 86 ? 8.863 -8.521 4.595 1.00 97.31 86 VAL A C 1
ATOM 650 O O . VAL A 1 86 ? 8.763 -8.397 5.816 1.00 97.31 86 VAL A O 1
ATOM 653 N N . LEU A 1 87 ? 10.003 -8.300 3.944 1.00 96.88 87 LEU A N 1
ATOM 654 C CA . LEU A 1 87 ? 11.221 -7.799 4.573 1.00 96.88 87 LEU A CA 1
ATOM 655 C C . LEU A 1 87 ? 11.723 -6.580 3.805 1.00 96.88 87 LEU A C 1
ATOM 657 O O . LEU A 1 87 ? 11.948 -6.652 2.599 1.00 96.88 87 LEU A O 1
ATOM 661 N N . HIS A 1 88 ? 11.936 -5.489 4.532 1.00 94.69 88 HIS A N 1
ATOM 662 C CA . HIS A 1 88 ? 12.572 -4.275 4.044 1.00 94.69 88 HIS A CA 1
ATOM 663 C C . HIS A 1 88 ? 13.854 -4.027 4.844 1.00 94.69 88 HIS A C 1
ATOM 665 O O . HIS A 1 88 ? 13.801 -3.718 6.031 1.00 94.69 88 HIS A O 1
ATOM 671 N N . GLY A 1 89 ? 15.005 -4.175 4.196 1.00 95.56 89 GLY A N 1
ATOM 672 C CA . GLY A 1 89 ? 16.303 -3.945 4.818 1.00 95.56 89 GLY A CA 1
ATOM 673 C C . GLY A 1 89 ? 17.448 -4.245 3.866 1.00 95.56 89 GLY A C 1
ATOM 674 O O . GLY A 1 89 ? 17.252 -4.320 2.647 1.00 95.56 89 GLY A O 1
ATOM 675 N N . HIS A 1 90 ? 18.638 -4.450 4.418 1.00 97.81 90 HIS A N 1
ATOM 676 C CA . HIS A 1 90 ? 19.843 -4.675 3.630 1.00 97.81 90 HIS A CA 1
ATOM 677 C C . HIS A 1 90 ? 20.429 -6.070 3.839 1.00 97.81 90 HIS A C 1
ATOM 679 O O . HIS A 1 90 ? 20.287 -6.690 4.886 1.00 97.81 90 HIS A O 1
ATOM 685 N N . ALA A 1 91 ? 21.130 -6.571 2.827 1.00 98.19 91 ALA A N 1
ATOM 686 C CA . ALA A 1 91 ? 22.044 -7.693 2.962 1.00 98.19 91 ALA A CA 1
ATOM 687 C C . ALA A 1 91 ? 23.419 -7.183 3.403 1.00 98.19 91 ALA A C 1
ATOM 689 O O . ALA A 1 91 ? 23.968 -6.300 2.746 1.00 98.19 91 ALA A O 1
ATOM 690 N N . HIS A 1 92 ? 23.999 -7.764 4.454 1.00 97.81 92 HIS A N 1
ATOM 691 C CA . HIS A 1 92 ? 25.289 -7.347 5.014 1.00 97.81 92 HIS A CA 1
ATOM 692 C C . HIS A 1 92 ? 26.384 -8.381 4.735 1.00 97.81 92 HIS A C 1
ATOM 694 O O . HIS A 1 92 ? 26.462 -9.434 5.369 1.00 97.81 92 HIS A O 1
ATOM 700 N N . ALA A 1 93 ? 27.245 -8.074 3.765 1.00 96.00 93 ALA A N 1
ATOM 701 C CA . ALA A 1 93 ? 28.249 -8.993 3.237 1.00 96.00 93 ALA A CA 1
ATOM 702 C C . ALA A 1 93 ? 29.627 -8.861 3.896 1.00 96.00 93 ALA A C 1
ATOM 704 O O . ALA A 1 93 ? 30.441 -9.769 3.726 1.00 96.00 93 ALA A O 1
ATOM 705 N N . ALA A 1 94 ? 29.889 -7.780 4.644 1.00 93.31 94 ALA A N 1
ATOM 706 C CA . ALA A 1 94 ? 31.170 -7.524 5.317 1.00 93.31 94 ALA A CA 1
ATOM 707 C C . ALA A 1 94 ? 32.378 -7.716 4.370 1.00 93.31 94 ALA A C 1
ATOM 709 O O . ALA A 1 94 ? 33.245 -8.566 4.587 1.00 93.31 94 ALA A O 1
ATOM 710 N N . GLY A 1 95 ? 32.372 -7.000 3.242 1.00 94.38 95 GLY A N 1
ATOM 711 C CA . GLY A 1 95 ? 33.413 -7.058 2.216 1.00 94.38 95 GLY A CA 1
ATOM 712 C C . GLY A 1 95 ? 33.459 -8.340 1.371 1.00 94.38 95 GLY A C 1
ATOM 713 O O . GLY A 1 95 ? 34.387 -8.505 0.567 1.00 94.38 95 GLY A O 1
ATOM 714 N N . LYS A 1 96 ? 32.511 -9.277 1.512 1.00 96.94 96 LYS A N 1
ATOM 715 C CA . LYS A 1 96 ? 32.428 -10.470 0.646 1.00 96.94 96 LYS A CA 1
ATOM 716 C C . LYS A 1 96 ? 31.960 -10.092 -0.765 1.00 96.94 96 LYS A C 1
ATOM 718 O O . LYS A 1 96 ? 31.309 -9.079 -0.991 1.00 96.94 96 LYS A O 1
ATOM 723 N N . ARG A 1 97 ? 32.297 -10.937 -1.745 1.00 98.19 97 ARG A N 1
ATOM 724 C CA . ARG A 1 97 ? 31.829 -10.803 -3.142 1.00 98.19 97 ARG A CA 1
ATOM 725 C C . ARG A 1 97 ? 30.420 -11.359 -3.346 1.00 98.19 97 ARG A C 1
ATOM 727 O O . ARG A 1 97 ? 29.673 -10.909 -4.209 1.00 98.19 97 ARG A O 1
ATOM 734 N N . ARG A 1 98 ? 30.073 -12.376 -2.559 1.00 97.31 98 ARG A N 1
ATOM 735 C CA . ARG A 1 98 ? 28.779 -13.056 -2.569 1.00 97.31 98 ARG A CA 1
ATOM 736 C C . ARG A 1 98 ? 28.411 -13.484 -1.155 1.00 97.31 98 ARG A C 1
ATOM 738 O O . ARG A 1 98 ? 29.296 -13.821 -0.366 1.00 97.31 98 ARG A O 1
ATOM 745 N N . MET A 1 99 ? 27.123 -13.506 -0.860 1.00 97.62 99 MET A N 1
ATOM 746 C CA . MET A 1 99 ? 26.572 -14.029 0.382 1.00 97.62 99 MET A CA 1
ATOM 747 C C . MET A 1 99 ? 25.192 -14.643 0.141 1.00 97.62 99 MET A C 1
ATOM 749 O O . MET A 1 99 ? 24.606 -14.486 -0.930 1.00 97.62 99 MET A O 1
ATOM 753 N N . GLN A 1 100 ? 24.672 -15.316 1.161 1.00 97.50 100 GLN A N 1
ATOM 754 C CA . GLN A 1 100 ? 23.292 -15.770 1.190 1.00 97.50 100 GLN A CA 1
ATOM 755 C C . GLN A 1 100 ? 22.497 -14.909 2.170 1.00 97.50 100 GLN A C 1
ATOM 757 O O . GLN A 1 100 ? 22.957 -14.659 3.283 1.00 97.50 100 GLN A O 1
ATOM 762 N N . VAL A 1 101 ? 21.288 -14.531 1.768 1.00 98.50 101 VAL A N 1
ATOM 763 C CA . VAL A 1 101 ? 20.244 -14.061 2.681 1.00 98.50 101 VAL A CA 1
ATOM 764 C C . VAL A 1 101 ? 19.196 -15.155 2.811 1.00 98.50 101 VAL A C 1
ATOM 766 O O . VAL A 1 101 ? 18.799 -15.758 1.810 1.00 98.50 101 VAL A O 1
ATOM 769 N N . ARG A 1 102 ? 18.740 -15.427 4.035 1.00 98.38 102 ARG A N 1
ATOM 770 C CA . ARG A 1 102 ? 17.607 -16.327 4.280 1.00 98.38 102 ARG A CA 1
ATOM 771 C C . ARG A 1 102 ? 16.522 -15.602 5.050 1.00 98.38 102 ARG A C 1
ATOM 773 O O . ARG A 1 102 ? 16.798 -15.013 6.089 1.00 98.38 102 ARG A O 1
ATOM 780 N N . PHE A 1 103 ? 15.296 -15.709 4.560 1.00 98.56 103 PHE A N 1
ATOM 781 C CA . PHE A 1 103 ? 14.099 -15.241 5.233 1.00 98.56 103 PHE A CA 1
ATOM 782 C C . PHE A 1 103 ? 13.140 -16.416 5.397 1.00 98.56 103 PHE A C 1
ATOM 784 O O . PHE A 1 103 ? 12.546 -16.886 4.429 1.00 98.56 103 PHE A O 1
ATOM 791 N N . ARG A 1 104 ? 13.014 -16.909 6.628 1.00 98.56 104 ARG A N 1
ATOM 792 C CA . ARG A 1 104 ? 12.076 -17.972 6.983 1.00 98.56 104 ARG A CA 1
ATOM 793 C C . ARG A 1 104 ? 11.061 -17.450 7.987 1.00 98.56 104 ARG A C 1
ATOM 795 O O . ARG A 1 104 ? 11.444 -16.830 8.979 1.00 98.56 104 ARG A O 1
ATOM 802 N N . PHE A 1 105 ? 9.791 -17.749 7.746 1.00 98.38 105 PHE A N 1
ATOM 803 C CA . PHE A 1 105 ? 8.683 -17.329 8.589 1.00 98.38 105 PHE A CA 1
ATOM 804 C C . PHE A 1 105 ? 7.633 -18.440 8.693 1.00 98.38 105 PHE A C 1
ATOM 806 O O . PHE A 1 105 ? 7.131 -18.957 7.692 1.00 98.38 105 PHE A O 1
ATOM 813 N N . GLY A 1 106 ? 7.336 -18.842 9.927 1.00 95.94 106 GLY A N 1
ATOM 814 C CA . GLY A 1 106 ? 6.525 -20.012 10.224 1.00 95.94 106 GLY A CA 1
ATOM 815 C C . GLY A 1 106 ? 7.079 -21.289 9.580 1.00 95.94 106 GLY A C 1
ATOM 816 O O . GLY A 1 106 ? 8.280 -21.438 9.341 1.00 95.94 106 GLY A O 1
ATOM 817 N N . ARG A 1 107 ? 6.177 -22.238 9.310 1.00 92.12 107 ARG A N 1
ATOM 818 C CA . ARG A 1 107 ? 6.487 -23.469 8.559 1.00 92.12 107 ARG A CA 1
ATOM 819 C C . ARG A 1 107 ? 6.233 -23.331 7.057 1.00 92.12 107 ARG A C 1
ATOM 821 O O . ARG A 1 107 ? 6.732 -24.145 6.292 1.00 92.12 107 ARG A O 1
ATOM 828 N N . ALA A 1 108 ? 5.453 -22.328 6.659 1.00 90.94 108 ALA A N 1
ATOM 829 C CA . ALA A 1 108 ? 4.939 -22.184 5.302 1.00 90.94 108 ALA A CA 1
ATOM 830 C C . ALA A 1 108 ? 5.889 -21.430 4.357 1.00 90.94 108 ALA A C 1
ATOM 832 O O . ALA A 1 108 ? 5.760 -21.570 3.145 1.00 90.94 108 ALA A O 1
ATOM 833 N N . PHE A 1 109 ? 6.852 -20.659 4.881 1.00 97.25 109 PHE A N 1
ATOM 834 C CA . PHE A 1 109 ? 7.718 -19.816 4.058 1.00 97.25 109 PHE A CA 1
ATOM 835 C C . PHE A 1 109 ? 9.201 -19.918 4.429 1.00 97.25 109 PHE A C 1
ATOM 837 O O . PHE A 1 109 ? 9.586 -19.685 5.575 1.00 97.25 109 PHE A O 1
ATOM 844 N N . ASP A 1 110 ? 10.046 -20.214 3.437 1.00 97.50 110 ASP A N 1
ATOM 845 C CA . ASP A 1 110 ? 11.513 -20.193 3.525 1.00 97.50 110 ASP A CA 1
ATOM 846 C C . ASP A 1 110 ? 12.096 -19.746 2.178 1.00 97.50 110 ASP A C 1
ATOM 848 O O . ASP A 1 110 ? 12.014 -20.460 1.176 1.00 97.50 110 ASP A O 1
ATOM 852 N N . ARG A 1 111 ? 12.677 -18.547 2.142 1.00 97.44 111 ARG A N 1
ATOM 853 C CA . ARG A 1 111 ? 13.309 -17.971 0.956 1.00 97.44 111 ARG A CA 1
ATOM 854 C C . ARG A 1 111 ? 14.801 -17.809 1.170 1.00 97.44 111 ARG A C 1
ATOM 856 O O . ARG A 1 111 ? 15.238 -17.254 2.175 1.00 97.44 111 ARG A O 1
ATOM 863 N N . ARG A 1 112 ? 15.584 -18.254 0.186 1.00 98.00 112 ARG A N 1
ATOM 864 C CA . ARG A 1 112 ? 17.042 -18.114 0.154 1.00 98.00 112 ARG A CA 1
ATOM 865 C C . ARG A 1 112 ? 17.456 -17.366 -1.101 1.00 98.00 112 ARG A C 1
ATOM 867 O O . ARG A 1 112 ? 17.155 -17.802 -2.210 1.00 98.00 112 ARG A O 1
ATOM 874 N N . LEU A 1 113 ? 18.136 -16.248 -0.909 1.00 98.44 113 LEU A N 1
ATOM 875 C CA . LEU A 1 113 ? 18.616 -15.385 -1.977 1.00 98.44 113 LEU A CA 1
ATOM 876 C C . LEU A 1 113 ? 20.137 -15.471 -2.052 1.00 98.44 113 LEU A C 1
ATOM 878 O O . LEU A 1 113 ? 20.814 -15.428 -1.022 1.00 98.44 113 LEU A O 1
ATOM 882 N N . ALA A 1 114 ? 20.666 -15.565 -3.267 1.00 98.19 114 ALA A N 1
ATOM 883 C CA . ALA A 1 114 ? 22.060 -15.273 -3.544 1.00 98.19 114 ALA A CA 1
ATOM 884 C C . ALA A 1 114 ? 22.195 -13.762 -3.756 1.00 98.19 114 ALA A C 1
ATOM 886 O O . ALA A 1 114 ? 21.539 -13.188 -4.625 1.00 98.19 114 ALA A O 1
ATOM 887 N N . VAL A 1 115 ? 23.037 -13.129 -2.945 1.00 98.38 115 VAL A N 1
ATOM 888 C CA . VAL A 1 115 ? 23.270 -11.684 -2.964 1.00 98.38 115 VAL A CA 1
ATOM 889 C C . VAL A 1 115 ? 24.718 -11.438 -3.355 1.00 98.38 115 VAL A C 1
ATOM 891 O O . VAL A 1 115 ? 25.642 -11.959 -2.724 1.00 98.38 115 VAL A O 1
ATOM 894 N N . MET A 1 116 ? 24.926 -10.671 -4.417 1.00 97.81 116 MET A N 1
ATOM 895 C CA . MET A 1 116 ? 26.220 -10.519 -5.074 1.00 97.81 116 MET A CA 1
ATOM 896 C C . MET A 1 116 ? 26.574 -9.049 -5.301 1.00 97.81 116 MET A C 1
ATOM 898 O O . MET A 1 116 ? 25.718 -8.166 -5.432 1.00 97.81 116 MET A O 1
ATOM 902 N N . GLY A 1 117 ? 27.877 -8.777 -5.368 1.00 97.75 117 GLY A N 1
ATOM 903 C CA . GLY A 1 117 ? 28.363 -7.482 -5.820 1.00 97.75 117 GLY A CA 1
ATOM 904 C C . GLY A 1 117 ? 28.016 -7.217 -7.282 1.00 97.75 117 GLY A C 1
ATOM 905 O O . GLY A 1 117 ? 27.514 -8.085 -7.999 1.00 97.75 117 GLY A O 1
ATOM 906 N N . ARG A 1 118 ? 28.293 -5.990 -7.729 1.00 96.69 118 ARG A N 1
ATOM 907 C CA . ARG A 1 118 ? 28.068 -5.584 -9.121 1.00 96.69 118 ARG A CA 1
ATOM 908 C C . ARG A 1 118 ? 28.802 -6.524 -10.082 1.00 96.69 118 ARG A C 1
ATOM 910 O O . ARG A 1 118 ? 29.945 -6.908 -9.823 1.00 96.69 118 ARG A O 1
ATOM 917 N N . ARG A 1 119 ? 28.122 -6.861 -11.176 1.00 94.88 119 ARG A N 1
ATOM 918 C CA . ARG A 1 119 ? 28.597 -7.706 -12.274 1.00 94.88 119 ARG A CA 1
ATOM 919 C C . ARG A 1 119 ? 28.006 -7.218 -13.587 1.00 94.88 119 ARG A C 1
ATOM 921 O O . ARG A 1 119 ? 26.938 -6.606 -13.599 1.00 94.88 119 ARG A O 1
ATOM 928 N N . HIS A 1 120 ? 28.692 -7.536 -14.668 1.00 94.75 120 HIS A N 1
ATOM 929 C CA . HIS A 1 120 ? 28.199 -7.377 -16.028 1.00 94.75 120 HIS A CA 1
ATOM 930 C C . HIS A 1 120 ? 28.390 -8.691 -16.784 1.00 94.75 120 HIS A C 1
ATOM 932 O O . HIS A 1 120 ? 29.074 -9.596 -16.301 1.00 94.75 120 HIS A O 1
ATOM 938 N N . PHE A 1 121 ? 27.771 -8.815 -17.949 1.00 93.75 121 PHE A N 1
ATOM 939 C CA . PHE A 1 121 ? 28.063 -9.927 -18.845 1.00 93.75 121 PHE A CA 1
ATOM 940 C C . PHE A 1 121 ? 29.390 -9.673 -19.572 1.00 93.75 121 PHE A C 1
ATOM 942 O O . PHE A 1 121 ? 29.579 -8.618 -20.180 1.00 93.75 121 PHE A O 1
ATOM 949 N N . GLY A 1 122 ? 30.301 -10.643 -19.517 1.00 91.75 122 GLY A N 1
ATOM 950 C CA . GLY A 1 122 ? 31.530 -10.666 -20.300 1.00 91.75 122 GLY A CA 1
ATOM 951 C C . GLY A 1 122 ? 31.263 -10.805 -21.801 1.00 91.75 122 GLY A C 1
ATOM 952 O O . GLY A 1 122 ? 30.122 -10.944 -22.253 1.00 91.75 122 GL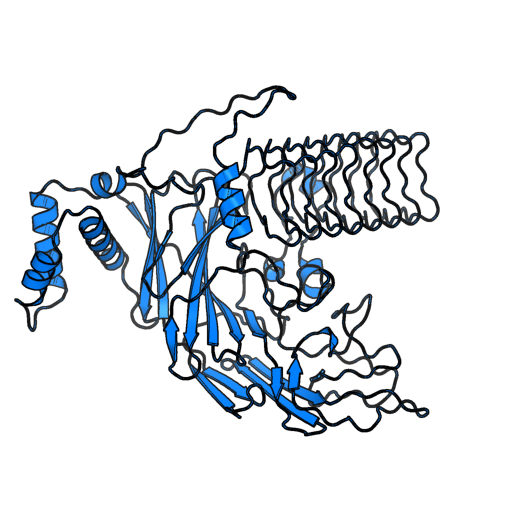Y A O 1
ATOM 953 N N . ARG A 1 123 ? 32.338 -10.782 -22.598 1.00 90.50 123 ARG A N 1
ATOM 954 C CA . ARG A 1 123 ? 32.249 -10.936 -24.065 1.00 90.50 123 ARG A CA 1
ATOM 955 C C . ARG A 1 123 ? 31.706 -12.302 -24.490 1.00 90.50 123 ARG A C 1
ATOM 957 O O . ARG A 1 123 ? 31.074 -12.401 -25.531 1.00 90.50 123 ARG A O 1
ATOM 964 N N . ASP A 1 124 ? 31.950 -13.325 -23.682 1.00 91.19 124 ASP A N 1
ATOM 965 C CA . ASP A 1 124 ? 31.433 -14.689 -23.831 1.00 91.19 124 ASP A CA 1
ATOM 966 C C . ASP A 1 124 ? 29.979 -14.838 -23.340 1.00 91.19 124 ASP A C 1
ATOM 968 O O . ASP A 1 124 ? 29.407 -15.923 -23.402 1.00 91.19 124 ASP A O 1
ATOM 972 N N . GLY A 1 125 ? 29.372 -13.753 -22.847 1.00 90.88 125 GLY A N 1
ATOM 973 C CA . GLY A 1 125 ? 28.018 -13.746 -22.315 1.00 90.88 125 GLY A CA 1
ATOM 974 C C . GLY A 1 125 ? 27.894 -14.316 -20.903 1.00 90.88 125 GLY A C 1
ATOM 975 O O . GLY A 1 125 ? 26.769 -14.400 -20.420 1.00 90.88 125 GLY A O 1
ATOM 976 N N . THR A 1 126 ? 28.985 -14.673 -20.219 1.00 94.88 126 THR A N 1
ATOM 977 C CA . THR A 1 126 ? 28.929 -15.154 -18.829 1.00 94.88 126 THR A CA 1
ATOM 978 C C . THR A 1 126 ? 29.022 -13.988 -17.835 1.00 94.88 126 THR A C 1
ATOM 980 O O . THR A 1 126 ? 29.656 -12.971 -18.130 1.00 94.88 126 THR A O 1
ATOM 983 N N . PRO A 1 127 ? 28.378 -14.051 -16.656 1.00 95.81 127 PRO A N 1
ATOM 984 C CA . PRO A 1 127 ? 28.554 -13.028 -15.631 1.00 95.81 127 PRO A CA 1
ATOM 985 C C . PRO A 1 127 ? 30.002 -12.950 -15.130 1.00 95.81 127 PRO A C 1
ATOM 987 O O . PRO A 1 127 ? 30.589 -13.959 -14.743 1.00 95.81 127 PRO A O 1
ATOM 990 N N . THR A 1 128 ? 30.556 -11.740 -15.035 1.00 96.69 128 THR A N 1
ATOM 991 C CA . THR A 1 128 ? 31.883 -11.525 -14.441 1.00 96.69 128 THR A CA 1
ATOM 992 C C . THR A 1 128 ? 31.935 -11.910 -12.960 1.00 96.69 128 THR A C 1
ATOM 994 O O . THR A 1 128 ? 30.909 -12.030 -12.285 1.00 96.69 128 THR A O 1
ATOM 997 N N . GLU A 1 129 ? 33.141 -12.024 -12.393 1.00 96.56 129 GLU A N 1
ATOM 998 C CA . GLU A 1 129 ? 33.292 -12.195 -10.946 1.00 96.56 129 GLU A CA 1
ATOM 999 C C . GLU A 1 129 ? 32.640 -11.012 -10.193 1.00 96.56 129 GLU A C 1
ATOM 1001 O O . GLU A 1 129 ? 32.883 -9.854 -10.551 1.00 96.56 129 GLU A O 1
ATOM 1006 N N . PRO A 1 130 ? 31.820 -11.254 -9.151 1.00 97.50 130 PRO A N 1
ATOM 1007 C CA . PRO A 1 130 ? 31.219 -10.161 -8.402 1.00 97.50 130 PRO A CA 1
ATOM 1008 C C . PRO A 1 130 ? 32.257 -9.293 -7.694 1.00 97.50 130 PRO A C 1
ATOM 1010 O O . PRO A 1 130 ? 33.188 -9.802 -7.060 1.00 97.50 130 PRO A O 1
ATOM 1013 N N . ALA A 1 131 ? 32.049 -7.977 -7.734 1.00 97.88 131 ALA A N 1
ATOM 1014 C CA . ALA A 1 131 ? 32.787 -7.039 -6.894 1.00 97.88 131 ALA A CA 1
ATOM 1015 C C . ALA A 1 131 ? 32.546 -7.312 -5.394 1.00 97.88 131 ALA A C 1
ATOM 1017 O O . ALA A 1 131 ? 31.546 -7.916 -5.004 1.00 97.88 131 ALA A O 1
ATOM 1018 N N . ARG A 1 132 ? 33.455 -6.856 -4.526 1.00 98.19 132 ARG A N 1
ATOM 1019 C CA . ARG A 1 132 ? 33.208 -6.842 -3.074 1.00 98.19 132 ARG A CA 1
ATOM 1020 C C . ARG A 1 132 ? 32.164 -5.779 -2.731 1.00 98.19 132 ARG A C 1
ATOM 1022 O O . ARG A 1 132 ? 32.081 -4.759 -3.412 1.00 98.19 132 ARG A O 1
ATOM 1029 N N . PHE A 1 133 ? 31.378 -6.023 -1.691 1.00 98.12 133 PHE A N 1
ATOM 1030 C CA . PHE A 1 133 ? 30.420 -5.056 -1.164 1.00 98.12 133 PHE A CA 1
ATOM 1031 C C . PHE A 1 133 ? 30.229 -5.261 0.340 1.00 98.12 133 PHE A C 1
ATOM 1033 O O . PHE A 1 133 ? 30.406 -6.371 0.841 1.00 98.12 133 PHE A O 1
ATOM 1040 N N . ASP A 1 134 ? 29.859 -4.197 1.04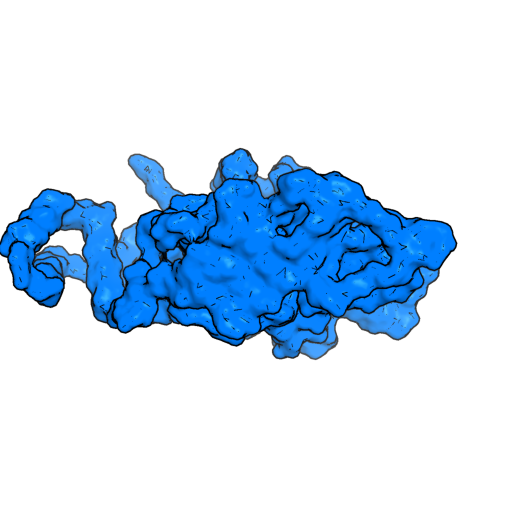8 1.00 96.88 134 ASP A N 1
ATOM 1041 C CA . ASP A 1 134 ? 29.568 -4.261 2.484 1.00 96.88 134 ASP A CA 1
ATOM 1042 C C . ASP A 1 134 ? 28.081 -4.441 2.750 1.00 96.88 134 ASP A C 1
ATOM 1044 O O . ASP A 1 134 ? 27.695 -5.285 3.560 1.00 96.88 134 ASP A O 1
ATOM 1048 N N . SER A 1 135 ? 27.256 -3.687 2.024 1.00 97.31 135 SER A N 1
ATOM 1049 C CA . SER A 1 135 ? 25.804 -3.707 2.141 1.00 97.31 135 SER A CA 1
ATOM 1050 C C . SER A 1 135 ? 25.124 -3.608 0.772 1.00 97.31 135 SER A C 1
ATOM 1052 O O . SER A 1 135 ? 25.665 -3.014 -0.170 1.00 97.31 135 SER A O 1
ATOM 1054 N N . LEU A 1 136 ? 23.949 -4.224 0.639 1.00 97.75 136 LEU A N 1
ATOM 1055 C CA . LEU A 1 136 ? 23.086 -4.119 -0.535 1.00 97.75 136 LEU A CA 1
ATOM 1056 C C . LEU A 1 136 ? 21.612 -4.035 -0.111 1.00 97.75 136 LEU A C 1
ATOM 1058 O O . LEU A 1 136 ? 21.144 -4.985 0.516 1.00 97.75 136 LEU A O 1
ATOM 1062 N N . PRO A 1 137 ? 20.860 -2.975 -0.470 1.00 96.81 137 PRO A N 1
ATOM 1063 C CA . PRO A 1 137 ? 19.418 -2.942 -0.226 1.00 96.81 137 PRO A CA 1
ATOM 1064 C C . PRO A 1 137 ? 18.709 -4.118 -0.904 1.00 96.81 137 PRO A C 1
ATOM 1066 O O . PRO A 1 137 ? 18.982 -4.443 -2.059 1.00 96.81 137 PRO A O 1
ATOM 1069 N N . LEU A 1 138 ? 17.779 -4.755 -0.195 1.00 97.19 138 LEU A N 1
ATOM 1070 C CA . LEU A 1 138 ? 16.997 -5.890 -0.695 1.00 97.19 138 LEU A CA 1
ATOM 1071 C C . LEU A 1 138 ? 15.762 -5.425 -1.485 1.00 97.19 138 LEU A C 1
ATOM 1073 O O . LEU A 1 138 ? 14.635 -5.803 -1.174 1.00 97.19 138 LEU A O 1
ATOM 1077 N N . ILE A 1 139 ? 15.993 -4.597 -2.506 1.00 95.75 139 ILE A N 1
ATOM 1078 C CA . ILE A 1 139 ? 14.963 -3.997 -3.370 1.00 95.75 139 ILE A CA 1
ATOM 1079 C C . ILE A 1 139 ? 14.898 -4.681 -4.742 1.00 95.75 139 ILE A C 1
ATOM 1081 O O . ILE A 1 139 ? 15.835 -5.367 -5.164 1.00 95.75 139 ILE A O 1
ATOM 1085 N N . TRP A 1 140 ? 13.789 -4.498 -5.455 1.00 95.81 140 TRP A N 1
ATOM 1086 C CA . TRP A 1 140 ? 13.516 -5.226 -6.697 1.00 95.81 140 TRP A CA 1
ATOM 1087 C C . TRP A 1 140 ? 14.328 -4.753 -7.907 1.00 95.81 140 TRP A C 1
ATOM 1089 O O . TRP A 1 140 ? 14.546 -5.532 -8.834 1.00 95.81 140 TRP A O 1
ATOM 1099 N N . GLU A 1 141 ? 14.856 -3.533 -7.874 1.00 94.12 141 GLU A N 1
ATOM 1100 C CA . GLU A 1 141 ? 15.763 -2.963 -8.879 1.00 94.12 141 GLU A CA 1
ATOM 1101 C C . GLU A 1 141 ? 17.052 -3.794 -9.019 1.00 94.12 141 GLU A C 1
ATOM 1103 O O . GLU A 1 141 ? 17.738 -3.775 -10.041 1.00 94.12 141 GLU A O 1
ATOM 1108 N N . HIS A 1 142 ? 17.401 -4.558 -7.981 1.00 96.19 142 HIS A N 1
ATOM 1109 C CA . HIS A 1 142 ? 18.564 -5.440 -7.963 1.00 96.19 142 HIS A CA 1
ATOM 1110 C C . HIS A 1 142 ? 18.256 -6.886 -8.360 1.00 96.19 142 HIS A C 1
ATOM 1112 O O . HIS A 1 142 ? 19.185 -7.695 -8.435 1.00 96.19 142 HIS A O 1
ATOM 1118 N N . ALA A 1 143 ? 16.992 -7.208 -8.625 1.00 96.62 143 ALA A N 1
ATOM 1119 C CA . ALA A 1 143 ? 16.544 -8.518 -9.069 1.00 96.62 143 ALA A CA 1
ATOM 1120 C C . ALA A 1 143 ? 16.328 -8.556 -10.589 1.00 96.62 143 ALA A C 1
ATOM 1122 O O . ALA A 1 143 ? 16.271 -7.520 -11.255 1.00 96.62 143 ALA A O 1
ATOM 1123 N N . PHE A 1 144 ? 16.194 -9.765 -11.141 1.00 96.31 144 PHE A N 1
ATOM 1124 C CA . PHE A 1 144 ? 15.865 -9.939 -12.555 1.00 96.31 144 PHE A CA 1
ATOM 1125 C C . PHE A 1 144 ? 14.519 -9.280 -12.904 1.00 96.31 144 PHE A C 1
ATOM 1127 O O . PHE A 1 144 ? 13.564 -9.386 -12.130 1.00 96.31 144 PHE A O 1
ATOM 1134 N N . GLY A 1 145 ? 14.436 -8.611 -14.053 1.00 93.69 145 GLY A N 1
ATOM 1135 C CA . GLY A 1 145 ? 13.230 -7.928 -14.513 1.00 93.69 145 GLY A CA 1
ATOM 1136 C C . GLY A 1 145 ? 13.465 -7.009 -15.711 1.00 93.69 145 GLY A C 1
ATOM 1137 O O . GLY A 1 145 ? 14.457 -7.147 -16.424 1.00 93.69 145 GLY A O 1
ATOM 1138 N N . GLY A 1 146 ? 12.516 -6.109 -15.946 1.00 86.56 146 GLY A N 1
ATOM 1139 C CA . GLY A 1 146 ? 12.506 -5.131 -17.032 1.00 86.56 146 GLY A CA 1
ATOM 1140 C C . GLY A 1 146 ? 11.081 -4.787 -17.462 1.00 86.56 146 GLY A C 1
ATOM 1141 O O . GLY A 1 146 ? 10.136 -5.469 -17.054 1.00 86.56 146 GLY A O 1
ATOM 1142 N N . VAL A 1 147 ? 10.943 -3.752 -18.294 1.00 77.19 147 VAL A N 1
ATOM 1143 C CA . VAL A 1 147 ? 9.662 -3.320 -18.881 1.00 77.19 147 VAL A CA 1
ATOM 1144 C C . VAL A 1 147 ? 8.947 -4.542 -19.487 1.00 77.19 147 VAL A C 1
ATOM 1146 O O . VAL A 1 147 ? 9.593 -5.391 -20.103 1.00 77.19 147 VAL A O 1
ATOM 1149 N N . ASP A 1 148 ? 7.651 -4.687 -19.202 1.00 77.38 148 ASP A N 1
ATOM 1150 C CA . ASP A 1 148 ? 6.783 -5.824 -19.575 1.00 77.38 148 ASP A CA 1
ATOM 1151 C C . ASP A 1 148 ? 7.041 -7.170 -18.865 1.00 77.38 148 ASP A C 1
ATOM 1153 O O . ASP A 1 148 ? 6.536 -8.218 -19.274 1.00 77.38 148 ASP A O 1
ATOM 1157 N N . ARG A 1 149 ? 7.801 -7.185 -17.762 1.00 86.19 149 ARG A N 1
ATOM 1158 C CA . ARG A 1 149 ? 7.981 -8.380 -16.914 1.00 86.19 149 ARG A CA 1
ATOM 1159 C C . ARG A 1 149 ? 7.293 -8.245 -15.560 1.00 86.19 149 ARG A C 1
ATOM 1161 O O . ARG A 1 149 ? 6.915 -7.166 -15.124 1.00 86.19 149 ARG A O 1
ATOM 1168 N N . ALA A 1 150 ? 7.216 -9.366 -14.835 1.00 88.38 150 ALA A N 1
ATOM 1169 C CA . ALA A 1 150 ? 6.663 -9.421 -13.477 1.00 88.38 150 ALA A CA 1
ATOM 1170 C C . ALA A 1 150 ? 7.337 -8.451 -12.484 1.00 88.38 150 ALA A C 1
ATOM 1172 O O . ALA A 1 150 ? 6.702 -8.032 -11.522 1.00 88.38 150 ALA A O 1
ATOM 1173 N N . ASN A 1 151 ? 8.608 -8.107 -12.720 1.00 93.94 151 ASN A N 1
ATOM 1174 C CA . ASN A 1 151 ? 9.342 -7.051 -12.025 1.00 93.94 151 ASN A CA 1
ATOM 1175 C C . ASN A 1 151 ? 9.717 -5.956 -13.045 1.00 93.94 151 ASN A C 1
ATOM 1177 O O . ASN A 1 151 ? 10.778 -6.069 -13.668 1.00 93.94 151 ASN A O 1
ATOM 1181 N N . PRO A 1 152 ? 8.871 -4.928 -13.246 1.00 89.31 152 PRO A N 1
ATOM 1182 C CA . PRO A 1 152 ? 9.077 -3.892 -14.262 1.00 89.31 152 PRO A CA 1
ATOM 1183 C C . PRO A 1 152 ? 10.362 -3.072 -14.093 1.00 89.31 152 PRO A C 1
ATOM 1185 O O . PRO A 1 152 ? 10.926 -2.602 -15.077 1.00 89.31 152 PRO A O 1
ATOM 1188 N N . VAL A 1 153 ? 10.854 -2.930 -12.858 1.00 90.50 153 VAL A N 1
ATOM 1189 C CA . VAL A 1 153 ? 12.042 -2.115 -12.528 1.00 90.50 153 VAL A CA 1
ATOM 1190 C C . VAL A 1 153 ? 13.332 -2.921 -12.392 1.00 90.50 153 VAL A C 1
ATOM 1192 O O . VAL A 1 153 ? 14.378 -2.369 -12.049 1.00 90.50 153 VAL A O 1
ATOM 1195 N N . GLY A 1 154 ? 13.265 -4.237 -12.595 1.00 91.62 154 GLY A N 1
ATOM 1196 C CA . GLY A 1 154 ? 14.426 -5.111 -12.473 1.00 91.62 154 GLY A CA 1
ATOM 1197 C C . GLY A 1 154 ? 15.445 -4.933 -13.600 1.00 91.62 154 GLY A C 1
ATOM 1198 O O . GLY A 1 154 ? 15.238 -4.205 -14.568 1.00 91.62 154 GLY A O 1
ATOM 1199 N N . CYS A 1 155 ? 16.560 -5.648 -13.481 1.00 91.06 155 CYS A N 1
ATOM 1200 C CA . CYS A 1 155 ? 17.657 -5.644 -14.452 1.00 91.06 155 CYS A CA 1
ATOM 1201 C C . CYS A 1 155 ? 17.909 -7.047 -15.041 1.00 91.06 155 CYS A C 1
ATOM 1203 O O . CYS A 1 155 ? 17.145 -7.978 -14.803 1.00 91.06 155 CYS A O 1
ATOM 1205 N N . GLY A 1 156 ? 18.974 -7.225 -15.831 1.00 85.00 156 GLY A N 1
ATOM 1206 C CA . GLY A 1 156 ? 19.353 -8.531 -16.395 1.00 85.00 156 GLY A CA 1
ATOM 1207 C C . GLY A 1 156 ? 18.982 -8.784 -17.853 1.00 85.00 156 GLY A C 1
ATOM 1208 O O . GLY A 1 156 ? 19.382 -9.813 -18.387 1.00 85.00 156 GLY A O 1
ATOM 1209 N N . LEU A 1 157 ? 18.278 -7.857 -18.515 1.00 81.06 157 LEU A N 1
ATOM 1210 C CA . LEU A 1 157 ? 18.036 -7.910 -19.969 1.00 81.06 157 LEU A CA 1
ATOM 1211 C C . LEU A 1 157 ? 19.121 -7.202 -20.794 1.00 81.06 157 LEU A C 1
ATOM 1213 O O . LEU A 1 157 ? 19.308 -7.513 -21.966 1.00 81.06 157 LEU A O 1
ATOM 1217 N N . ALA A 1 158 ? 19.831 -6.259 -20.176 1.00 79.56 158 ALA A N 1
ATOM 1218 C CA . ALA A 1 158 ? 20.940 -5.517 -20.770 1.00 79.56 158 ALA A CA 1
ATOM 1219 C C . ALA A 1 158 ? 22.287 -6.018 -20.210 1.00 79.56 158 ALA A C 1
ATOM 1221 O O . ALA A 1 158 ? 22.401 -7.153 -19.753 1.00 79.56 158 ALA A O 1
ATOM 1222 N N . ASP A 1 159 ? 23.325 -5.180 -20.222 1.00 83.44 159 ASP A N 1
ATOM 1223 C CA . ASP A 1 159 ? 24.670 -5.570 -19.772 1.00 83.44 159 ASP A CA 1
ATOM 1224 C C . ASP A 1 159 ? 24.806 -5.755 -18.253 1.00 83.44 159 ASP A C 1
ATOM 1226 O O . ASP A 1 159 ? 25.774 -6.362 -17.792 1.00 83.44 159 ASP A O 1
ATOM 1230 N N . VAL A 1 160 ? 23.848 -5.254 -17.469 1.00 89.62 160 VAL A N 1
ATOM 1231 C CA . VAL A 1 160 ? 23.855 -5.345 -16.004 1.00 89.62 160 VAL A CA 1
ATOM 1232 C C . VAL A 1 160 ? 23.253 -6.671 -15.555 1.00 89.62 160 VAL A C 1
ATOM 1234 O O . VAL A 1 160 ? 22.081 -6.939 -15.813 1.00 89.62 160 VAL A O 1
ATOM 1237 N N . VAL A 1 161 ? 24.034 -7.462 -14.817 1.00 94.38 161 VAL A N 1
ATOM 1238 C CA . VAL A 1 161 ? 23.564 -8.716 -14.214 1.00 94.38 161 VAL A CA 1
ATOM 1239 C C . VAL A 1 161 ? 22.916 -8.414 -12.855 1.00 94.38 161 VAL A C 1
ATOM 1241 O O . VAL A 1 161 ? 23.501 -7.657 -12.069 1.00 94.38 161 VAL A O 1
ATOM 1244 N N . PRO A 1 162 ? 21.756 -9.019 -12.534 1.00 96.38 162 PRO A N 1
ATOM 1245 C CA . PRO A 1 162 ? 21.131 -8.911 -11.226 1.00 96.38 162 PRO A CA 1
ATOM 1246 C C . PRO A 1 162 ? 22.085 -9.219 -10.073 1.00 96.38 162 PRO A C 1
ATOM 1248 O O . PRO A 1 162 ? 23.015 -10.029 -10.156 1.00 96.38 162 PRO A O 1
ATOM 1251 N N . ARG A 1 163 ? 21.849 -8.528 -8.964 1.00 97.56 163 ARG A N 1
ATOM 1252 C CA . ARG A 1 163 ? 22.612 -8.683 -7.723 1.00 97.56 163 ARG A CA 1
ATOM 1253 C C . ARG A 1 163 ? 21.872 -9.534 -6.701 1.00 97.56 163 ARG A C 1
ATOM 1255 O O . ARG A 1 163 ? 22.503 -10.019 -5.767 1.00 97.56 163 ARG A O 1
ATOM 1262 N N . ILE A 1 164 ? 20.564 -9.701 -6.880 1.00 98.06 164 ILE A N 1
ATOM 1263 C CA . ILE A 1 164 ? 19.691 -10.541 -6.071 1.00 98.06 164 ILE A CA 1
ATOM 1264 C C . ILE A 1 164 ? 19.082 -11.599 -6.984 1.00 98.06 164 ILE A C 1
ATOM 1266 O O . ILE A 1 164 ? 18.366 -11.292 -7.936 1.00 98.06 164 ILE A O 1
ATOM 1270 N N . GLU A 1 165 ? 19.367 -12.856 -6.675 1.00 97.56 165 GLU A N 1
ATOM 1271 C CA . GLU A 1 165 ? 18.892 -14.010 -7.432 1.00 97.56 165 GLU A CA 1
ATOM 1272 C C . GLU A 1 165 ? 18.373 -15.084 -6.477 1.00 97.56 165 GLU A C 1
ATOM 1274 O O . GLU A 1 165 ? 18.731 -15.123 -5.295 1.00 97.56 165 GLU A O 1
ATOM 1279 N N . LEU A 1 166 ? 17.517 -15.979 -6.972 1.00 96.19 166 LEU A N 1
ATOM 1280 C CA . LEU A 1 166 ? 17.054 -17.104 -6.168 1.00 96.19 166 LEU A CA 1
ATOM 1281 C C . LEU A 1 166 ? 18.194 -18.116 -6.028 1.00 96.19 166 LEU A C 1
ATOM 1283 O O . LEU A 1 166 ? 18.776 -18.550 -7.023 1.00 96.19 166 LEU A O 1
ATOM 1287 N N . LEU A 1 167 ? 18.499 -18.526 -4.796 1.00 94.56 167 LEU A N 1
ATOM 1288 C CA . LEU A 1 167 ? 19.542 -19.520 -4.570 1.00 94.56 167 LEU A CA 1
ATOM 1289 C C . LEU A 1 167 ? 19.184 -20.830 -5.296 1.00 94.56 167 LEU A C 1
ATOM 1291 O O . LEU A 1 167 ? 18.104 -21.380 -5.091 1.00 94.56 167 LEU A O 1
ATOM 1295 N N . GLY A 1 168 ? 20.095 -21.318 -6.144 1.00 90.69 168 GLY A N 1
ATOM 1296 C CA . GLY A 1 168 ? 19.895 -22.518 -6.967 1.00 90.69 168 GLY A CA 1
ATOM 1297 C C . GLY A 1 168 ? 19.257 -22.272 -8.341 1.00 90.69 168 GLY A C 1
ATOM 1298 O O . GLY A 1 168 ? 19.108 -23.223 -9.100 1.00 90.69 168 GLY A O 1
ATOM 1299 N N . LYS A 1 169 ? 18.900 -21.027 -8.683 1.00 93.50 169 LYS A N 1
ATOM 1300 C CA . LYS A 1 169 ? 18.469 -20.620 -10.034 1.00 93.50 169 LYS A CA 1
ATOM 1301 C C . LYS A 1 169 ? 19.238 -19.376 -10.475 1.00 93.50 169 LYS A C 1
ATOM 1303 O O . LYS A 1 169 ? 18.641 -18.325 -10.705 1.00 93.50 169 LYS A O 1
ATOM 1308 N N . LEU A 1 170 ? 20.564 -19.497 -10.481 1.00 94.88 170 LEU A N 1
ATOM 1309 C CA . LEU A 1 170 ? 21.438 -18.391 -10.844 1.00 94.88 170 LEU A CA 1
ATOM 1310 C C . LEU A 1 170 ? 21.445 -18.180 -12.359 1.00 94.88 170 LEU A C 1
ATOM 1312 O O . LEU A 1 170 ? 21.259 -19.125 -13.119 1.00 94.88 170 LEU A O 1
ATOM 1316 N N . ILE A 1 171 ? 21.682 -16.944 -12.778 1.00 94.12 171 ILE A N 1
ATOM 1317 C CA . ILE A 1 171 ? 21.971 -16.586 -14.163 1.00 94.12 171 ILE A CA 1
ATOM 1318 C C . ILE A 1 171 ? 23.385 -17.062 -14.476 1.00 94.12 171 ILE A C 1
ATOM 1320 O O . ILE A 1 171 ? 24.350 -16.639 -13.832 1.00 94.12 171 ILE A O 1
ATOM 1324 N N . GLU A 1 172 ? 23.504 -17.923 -15.479 1.00 94.25 172 GLU A N 1
ATOM 1325 C CA . GLU A 1 172 ? 24.777 -18.494 -15.919 1.00 94.25 172 GLU A CA 1
ATOM 1326 C C . GLU A 1 172 ? 25.252 -17.841 -17.218 1.00 94.25 172 GLU A C 1
ATOM 1328 O O . GLU A 1 172 ? 26.457 -17.703 -17.439 1.00 94.25 172 GLU A O 1
ATOM 1333 N N . LYS A 1 173 ? 24.316 -17.374 -18.053 1.00 93.69 173 LYS A N 1
ATOM 1334 C CA . LYS A 1 173 ? 24.606 -16.722 -19.333 1.00 93.69 173 LYS A CA 1
ATOM 1335 C C . LYS A 1 173 ? 23.602 -15.625 -19.690 1.00 93.69 173 LYS A C 1
ATOM 1337 O O . LYS A 1 173 ? 22.465 -15.584 -19.222 1.00 93.69 173 LYS A O 1
ATOM 1342 N N . ARG A 1 174 ? 24.022 -14.734 -20.587 1.00 92.00 174 ARG A N 1
ATOM 1343 C CA . ARG A 1 174 ? 23.171 -13.707 -21.194 1.00 92.00 174 ARG A CA 1
ATOM 1344 C C . ARG A 1 174 ? 22.001 -14.371 -21.925 1.00 92.00 174 ARG A C 1
ATOM 1346 O O . ARG A 1 174 ? 22.202 -15.278 -22.729 1.00 92.00 174 ARG A O 1
ATOM 1353 N N . GLY A 1 175 ? 20.791 -13.885 -21.660 1.00 89.38 175 GLY A N 1
ATOM 1354 C CA . GLY A 1 175 ? 19.548 -14.426 -22.217 1.00 89.38 175 GLY A CA 1
ATOM 1355 C C . GLY A 1 175 ? 18.812 -15.397 -21.291 1.00 89.38 175 GLY A C 1
ATOM 1356 O O . GLY A 1 175 ? 17.649 -15.694 -21.558 1.00 89.38 175 GLY A O 1
ATOM 1357 N N . ASP A 1 176 ? 19.428 -15.842 -20.188 1.00 92.56 176 ASP A N 1
ATOM 1358 C CA . ASP A 1 176 ? 18.689 -16.537 -19.133 1.00 92.56 176 ASP A CA 1
ATOM 1359 C C . ASP A 1 176 ? 17.593 -15.616 -18.574 1.00 92.56 176 ASP A C 1
ATOM 1361 O O . ASP A 1 176 ? 17.817 -14.429 -18.327 1.00 92.56 176 ASP A O 1
ATOM 1365 N N . ALA A 1 177 ? 16.400 -16.173 -18.362 1.00 90.19 177 ALA A N 1
ATOM 1366 C CA . ALA A 1 177 ? 15.231 -15.429 -17.900 1.00 90.19 177 ALA A CA 1
ATOM 1367 C C . ALA A 1 177 ? 14.617 -16.062 -16.639 1.00 90.19 177 ALA A C 1
ATOM 1369 O O . ALA A 1 177 ? 13.514 -16.616 -16.700 1.00 90.19 177 ALA A O 1
ATOM 1370 N N . PRO A 1 178 ? 15.324 -16.042 -15.493 1.00 92.50 178 PRO A N 1
ATOM 1371 C CA . PRO A 1 178 ? 14.795 -16.593 -14.253 1.00 92.50 178 PRO A CA 1
ATOM 1372 C C . PRO A 1 178 ? 13.603 -15.775 -13.738 1.00 92.50 178 PRO A C 1
ATOM 1374 O O . PRO A 1 178 ? 13.358 -14.639 -14.137 1.00 92.50 178 PRO A O 1
ATOM 1377 N N . VAL A 1 179 ? 12.865 -16.340 -12.784 1.00 89.38 179 VAL A N 1
ATOM 1378 C CA . VAL A 1 179 ? 11.838 -15.584 -12.056 1.00 89.38 179 VAL A CA 1
ATOM 1379 C C . VAL A 1 179 ? 12.519 -14.553 -11.153 1.00 89.38 179 VAL A C 1
ATOM 1381 O O . VAL A 1 179 ? 13.498 -14.874 -10.476 1.00 89.38 179 VAL A O 1
ATOM 1384 N N . ALA A 1 180 ? 11.979 -13.334 -11.111 1.00 91.88 180 ALA A N 1
ATOM 1385 C CA . ALA A 1 180 ? 12.442 -12.284 -10.211 1.00 91.88 180 ALA A CA 1
ATOM 1386 C C . ALA A 1 180 ? 12.442 -12.770 -8.751 1.00 91.88 180 ALA A C 1
ATOM 1388 O O . ALA A 1 180 ? 11.442 -13.291 -8.246 1.00 91.88 180 ALA A O 1
ATOM 1389 N N . ALA A 1 181 ? 13.569 -12.595 -8.064 1.00 91.88 181 ALA A N 1
ATOM 1390 C CA . ALA A 1 181 ? 13.748 -13.028 -6.687 1.00 91.88 181 ALA A CA 1
ATOM 1391 C C . ALA A 1 181 ? 13.826 -11.815 -5.758 1.00 91.88 181 ALA A C 1
ATOM 1393 O O . ALA A 1 181 ? 14.651 -10.931 -5.952 1.00 91.88 181 ALA A O 1
ATOM 1394 N N . GLY A 1 182 ? 12.991 -11.796 -4.725 1.00 94.62 182 GLY A N 1
ATOM 1395 C CA . GLY A 1 182 ? 12.940 -10.703 -3.763 1.00 94.62 182 GLY A CA 1
ATOM 1396 C C . GLY A 1 182 ? 12.173 -11.093 -2.507 1.00 94.62 182 GLY A C 1
ATOM 1397 O O . GLY A 1 182 ? 11.607 -12.192 -2.435 1.00 94.62 182 GLY A O 1
ATOM 1398 N N . VAL A 1 183 ? 12.221 -10.195 -1.522 1.00 96.56 183 VAL A N 1
ATOM 1399 C CA . VAL A 1 183 ? 11.526 -10.299 -0.225 1.00 96.56 183 VAL A CA 1
ATOM 1400 C C . VAL A 1 183 ? 10.738 -9.036 0.148 1.00 96.56 183 VAL A C 1
ATOM 1402 O O . VAL A 1 183 ? 9.952 -9.076 1.097 1.00 96.56 183 VAL A O 1
ATOM 1405 N N . ALA A 1 184 ? 10.911 -7.944 -0.600 1.00 95.94 184 ALA A N 1
ATOM 1406 C CA . ALA A 1 184 ? 10.215 -6.680 -0.390 1.00 95.94 184 ALA A CA 1
ATOM 1407 C C . ALA A 1 184 ? 8.773 -6.711 -0.928 1.00 95.94 184 ALA A C 1
ATOM 1409 O O . ALA A 1 184 ? 8.390 -7.605 -1.689 1.00 95.94 184 ALA A O 1
ATOM 1410 N N . ALA A 1 185 ? 7.978 -5.716 -0.535 1.00 95.00 185 ALA A N 1
ATOM 1411 C CA . ALA A 1 185 ? 6.628 -5.517 -1.053 1.00 95.00 185 ALA A CA 1
ATOM 1412 C C . ALA A 1 185 ? 6.637 -5.149 -2.550 1.00 95.00 185 ALA A C 1
ATOM 1414 O O . ALA A 1 185 ? 7.646 -4.678 -3.078 1.00 95.00 185 ALA A O 1
ATOM 1415 N N . ILE A 1 186 ? 5.510 -5.365 -3.228 1.00 92.81 186 ILE A N 1
ATOM 1416 C CA . ILE A 1 186 ? 5.311 -5.062 -4.648 1.00 92.81 186 ILE A CA 1
ATOM 1417 C C . ILE A 1 186 ? 4.239 -3.969 -4.844 1.00 92.81 186 ILE A C 1
ATOM 1419 O O . ILE A 1 186 ? 3.185 -4.026 -4.198 1.00 92.81 186 ILE A O 1
ATOM 1423 N N . PRO A 1 187 ? 4.473 -2.983 -5.731 1.00 85.88 187 PRO A N 1
ATOM 1424 C CA . PRO A 1 187 ? 3.495 -1.953 -6.070 1.00 85.88 187 PRO A CA 1
ATOM 1425 C C . PRO A 1 187 ? 2.179 -2.506 -6.647 1.00 85.88 187 PRO A C 1
ATOM 1427 O O . PRO A 1 187 ? 2.193 -3.524 -7.340 1.00 85.88 187 PRO A O 1
ATOM 1430 N N . PRO A 1 188 ? 1.041 -1.830 -6.416 1.00 76.25 188 P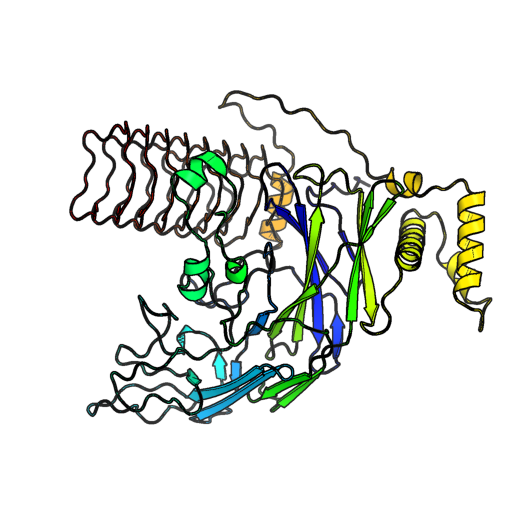RO A N 1
ATOM 1431 C CA . PRO A 1 188 ? -0.264 -2.214 -6.969 1.00 76.25 188 PRO A CA 1
ATOM 1432 C C . PRO A 1 188 ? -0.310 -2.234 -8.495 1.00 76.25 188 PRO A C 1
ATOM 1434 O O . PRO A 1 188 ? -0.966 -3.096 -9.070 1.00 76.25 188 PRO A O 1
ATOM 1437 N N . LEU A 1 189 ? 0.435 -1.332 -9.138 1.00 73.12 189 LEU A N 1
ATOM 1438 C CA . LEU A 1 189 ? 0.506 -1.222 -10.596 1.00 73.12 189 LEU A CA 1
ATOM 1439 C C . LEU A 1 189 ? 1.338 -2.332 -11.252 1.00 73.12 189 LEU A C 1
ATOM 1441 O O . LEU A 1 189 ? 1.467 -2.380 -12.471 1.00 73.12 189 LEU A O 1
ATOM 1445 N N . TRP A 1 190 ? 1.944 -3.231 -10.474 1.00 84.25 190 TRP A N 1
ATOM 1446 C CA . TRP A 1 190 ? 2.709 -4.330 -11.054 1.00 84.25 190 TRP A CA 1
ATOM 1447 C C . TRP A 1 190 ? 1.791 -5.436 -11.566 1.00 84.25 190 TRP A C 1
ATOM 1449 O O . TRP A 1 190 ? 0.771 -5.709 -10.927 1.00 84.25 190 TRP A O 1
ATOM 1459 N N . PRO A 1 191 ? 2.181 -6.164 -12.634 1.00 83.38 191 PRO A N 1
ATOM 1460 C CA . PRO A 1 191 ? 1.325 -7.162 -13.279 1.00 83.38 191 PRO A CA 1
ATOM 1461 C C . PRO A 1 191 ? 0.685 -8.177 -12.318 1.00 83.38 191 PRO A C 1
ATOM 1463 O O . PRO A 1 191 ? -0.468 -8.560 -12.499 1.00 83.38 191 PRO A O 1
ATOM 1466 N N . GLN A 1 192 ? 1.402 -8.580 -11.259 1.00 89.19 192 GLN A N 1
ATOM 1467 C CA . GLN A 1 192 ? 0.909 -9.528 -10.250 1.00 89.19 192 GLN A CA 1
ATOM 1468 C C . GLN A 1 192 ? -0.328 -9.024 -9.485 1.00 89.19 192 GLN A C 1
ATOM 1470 O O . GLN A 1 192 ? -1.141 -9.832 -9.040 1.00 89.19 192 GLN A O 1
ATOM 1475 N N . ARG A 1 193 ? -0.428 -7.709 -9.268 1.00 86.12 193 ARG A N 1
ATOM 1476 C CA . ARG A 1 193 ? -1.520 -7.075 -8.522 1.00 86.12 193 ARG A CA 1
ATOM 1477 C C . ARG A 1 193 ? -2.541 -6.491 -9.480 1.00 86.12 193 ARG A C 1
ATOM 1479 O O . ARG A 1 193 ? -3.713 -6.811 -9.357 1.00 86.12 193 ARG A O 1
ATOM 1486 N N . TRP A 1 194 ? -2.084 -5.740 -10.472 1.00 74.38 194 TRP A N 1
ATOM 1487 C CA . TRP A 1 194 ? -2.913 -5.138 -11.510 1.00 74.38 194 TRP A CA 1
ATOM 1488 C C . TRP A 1 194 ? -3.904 -6.115 -12.159 1.00 74.38 194 TRP A C 1
ATOM 1490 O O . TRP A 1 194 ? -5.090 -5.822 -12.261 1.00 74.38 194 TRP A O 1
ATOM 1500 N N . SER A 1 195 ? -3.438 -7.315 -12.525 1.00 79.25 195 SER A N 1
ATOM 1501 C CA . SER A 1 195 ? -4.274 -8.342 -13.173 1.00 79.25 195 SER A CA 1
ATOM 1502 C C . SER A 1 195 ? -5.435 -8.865 -12.313 1.00 79.25 195 SER A C 1
ATOM 1504 O O . SER A 1 195 ? -6.254 -9.637 -12.800 1.00 79.25 195 SER A O 1
ATOM 1506 N N . LEU A 1 196 ? -5.510 -8.469 -11.039 1.00 82.62 196 LEU A N 1
ATOM 1507 C CA . LEU A 1 196 ? -6.529 -8.888 -10.077 1.00 82.62 196 LEU A CA 1
ATOM 1508 C C . LEU A 1 196 ? -7.658 -7.866 -9.907 1.00 82.62 196 LEU A C 1
ATOM 1510 O O . LEU A 1 196 ? -8.583 -8.120 -9.138 1.00 82.62 196 LEU A O 1
ATOM 1514 N N . LEU A 1 197 ? -7.593 -6.715 -10.581 1.00 69.62 197 LEU A N 1
ATOM 1515 C CA . LEU A 1 197 ? -8.571 -5.641 -10.401 1.00 69.62 197 LEU A CA 1
ATOM 1516 C C . LEU A 1 197 ? -9.984 -6.037 -10.885 1.00 69.62 197 LEU A C 1
ATOM 1518 O O . LEU A 1 197 ? -10.961 -5.475 -10.406 1.00 69.62 197 LEU A O 1
ATOM 1522 N N . GLY A 1 198 ? -10.103 -7.062 -11.736 1.00 71.25 198 GLY A N 1
ATOM 1523 C CA . GLY A 1 198 ? -11.372 -7.514 -12.319 1.00 71.25 198 GLY A CA 1
ATOM 1524 C C . GLY A 1 198 ? -11.728 -6.754 -13.597 1.00 71.25 198 GLY A C 1
ATOM 1525 O O . GLY A 1 198 ? -10.938 -5.943 -14.086 1.00 71.25 198 GLY A O 1
ATOM 1526 N N . HIS A 1 199 ? -12.908 -7.030 -14.151 1.00 69.38 199 HIS A N 1
ATOM 1527 C CA . HIS A 1 199 ? -13.380 -6.406 -15.386 1.00 69.38 199 HIS A CA 1
ATOM 1528 C C . HIS A 1 199 ? -14.341 -5.249 -15.080 1.00 69.38 199 HIS A C 1
ATOM 1530 O O . HIS A 1 199 ? -15.382 -5.420 -14.445 1.00 69.38 199 HIS A O 1
ATOM 1536 N N . TYR A 1 200 ? -14.000 -4.062 -15.577 1.00 56.41 200 TYR A N 1
ATOM 1537 C CA . TYR A 1 200 ? -14.811 -2.847 -15.479 1.00 56.41 200 TYR A CA 1
ATOM 1538 C C . TYR A 1 200 ? -15.503 -2.600 -16.823 1.00 56.41 200 TYR A C 1
ATOM 1540 O O . TYR A 1 200 ? -15.126 -1.713 -17.581 1.00 56.41 200 TYR A O 1
ATOM 1548 N N . ASP A 1 201 ? -16.465 -3.460 -17.154 1.00 51.62 201 ASP A N 1
ATOM 1549 C CA . ASP A 1 201 ? -17.168 -3.458 -18.439 1.00 51.62 201 ASP A CA 1
ATOM 1550 C C . ASP A 1 201 ? -18.491 -2.651 -18.416 1.00 51.62 201 ASP A C 1
ATOM 1552 O O . ASP A 1 201 ? -18.835 -1.969 -17.449 1.00 51.62 201 ASP A O 1
ATOM 1556 N N . GLU A 1 202 ? -19.254 -2.719 -19.513 1.00 49.06 202 GLU A N 1
ATOM 1557 C CA . GLU A 1 202 ? -20.564 -2.054 -19.688 1.00 49.06 202 GLU A CA 1
ATOM 1558 C C . GLU A 1 202 ? -21.560 -2.438 -18.586 1.00 49.06 202 GLU A C 1
ATOM 1560 O O . GLU A 1 202 ? -22.336 -1.614 -18.095 1.00 49.06 202 GLU A O 1
ATOM 1565 N N . ARG A 1 203 ? -21.525 -3.711 -18.182 1.00 64.31 203 ARG A N 1
ATOM 1566 C CA . ARG A 1 203 ? -22.411 -4.254 -17.162 1.00 64.31 203 ARG A CA 1
ATOM 1567 C C . ARG A 1 203 ? -22.023 -3.733 -15.787 1.00 64.31 203 ARG A C 1
ATOM 1569 O O . ARG A 1 203 ? -22.904 -3.359 -15.015 1.00 64.31 203 ARG A O 1
ATOM 1576 N N . TRP A 1 204 ? -20.728 -3.685 -15.480 1.00 65.62 204 TRP A N 1
ATOM 1577 C CA . TRP A 1 204 ? -20.247 -3.062 -14.253 1.00 65.62 204 TRP A CA 1
ATOM 1578 C C . TRP A 1 204 ? -20.671 -1.588 -14.173 1.00 65.62 204 TRP A C 1
ATOM 1580 O O . TRP A 1 204 ? -21.202 -1.178 -13.140 1.00 65.62 204 TRP A O 1
ATOM 1590 N N . LEU A 1 205 ? -20.542 -0.823 -15.261 1.00 49.00 205 LEU A N 1
ATOM 1591 C CA . LEU A 1 205 ? -20.972 0.577 -15.296 1.00 49.00 205 LEU A CA 1
ATOM 1592 C C . LEU A 1 205 ? -22.479 0.719 -15.019 1.00 49.00 205 LEU A C 1
ATOM 1594 O O . LEU A 1 205 ? -22.887 1.560 -14.220 1.00 49.00 205 LEU A O 1
ATOM 1598 N N . ALA A 1 206 ? -23.308 -0.132 -15.630 1.00 58.78 206 ALA A N 1
ATOM 1599 C CA . ALA A 1 206 ? -24.762 -0.087 -15.475 1.00 58.78 206 ALA A CA 1
ATOM 1600 C C . ALA A 1 206 ? -25.260 -0.558 -14.094 1.00 58.78 206 ALA A C 1
ATOM 1602 O O . ALA A 1 206 ? -26.241 -0.026 -13.575 1.00 58.78 206 ALA A O 1
ATOM 1603 N N . GLU A 1 207 ? -24.621 -1.574 -13.505 1.00 69.62 207 GLU A N 1
ATOM 1604 C CA . GLU A 1 207 ? -25.136 -2.274 -12.316 1.00 69.62 207 GLU A CA 1
ATOM 1605 C C . GLU A 1 207 ? -24.365 -1.958 -11.025 1.00 69.62 207 GLU A C 1
ATOM 1607 O O . GLU A 1 207 ? -24.876 -2.186 -9.923 1.00 69.62 207 GLU A O 1
ATOM 1612 N N . ARG A 1 208 ? -23.113 -1.502 -11.135 1.00 63.06 208 ARG A N 1
ATOM 1613 C CA . ARG A 1 208 ? -22.160 -1.450 -10.018 1.00 63.06 208 ARG A CA 1
ATOM 1614 C C . ARG A 1 208 ? -21.306 -0.204 -9.936 1.00 63.06 208 ARG A C 1
ATOM 1616 O O . ARG A 1 208 ? -20.601 -0.082 -8.942 1.00 63.06 208 ARG A O 1
ATOM 1623 N N . TYR A 1 209 ? -21.363 0.721 -10.875 1.00 50.28 209 TYR A N 1
ATOM 1624 C CA . TYR A 1 209 ? -20.712 2.012 -10.695 1.00 50.28 209 TYR A CA 1
ATOM 1625 C C . TYR A 1 209 ? -21.157 2.692 -9.378 1.00 50.28 209 TYR A C 1
ATOM 1627 O O . TYR A 1 209 ? -22.353 2.650 -9.061 1.00 50.28 209 TYR A O 1
ATOM 1635 N N . PRO A 1 210 ? -20.257 3.320 -8.589 1.00 50.81 210 PRO A N 1
ATOM 1636 C CA . PRO A 1 210 ? -18.795 3.443 -8.728 1.00 50.81 210 PRO A CA 1
ATOM 1637 C C . PRO A 1 210 ? -18.009 2.425 -7.859 1.00 50.81 210 PRO A C 1
ATOM 1639 O O . PRO A 1 210 ? -16.965 2.734 -7.290 1.00 50.81 210 PRO A O 1
ATOM 1642 N N . TYR A 1 211 ? -18.540 1.219 -7.653 1.00 65.31 211 TYR A N 1
ATOM 1643 C CA . TYR A 1 211 ? -17.976 0.199 -6.757 1.00 65.31 211 TYR A CA 1
ATOM 1644 C C . TYR A 1 211 ? -16.929 -0.682 -7.447 1.00 65.31 211 TYR A C 1
ATOM 1646 O O . TYR A 1 211 ? -16.774 -0.644 -8.657 1.00 65.31 211 TYR A O 1
ATOM 1654 N N . PHE A 1 212 ? -16.220 -1.532 -6.698 1.00 68.50 212 PHE A N 1
ATOM 1655 C CA . PHE A 1 212 ? -15.289 -2.497 -7.297 1.00 68.50 212 PHE A CA 1
ATOM 1656 C C . PHE A 1 212 ? -15.978 -3.437 -8.293 1.00 68.50 212 PHE A C 1
ATOM 1658 O O . PHE A 1 212 ? -17.161 -3.774 -8.128 1.00 68.50 212 PHE A O 1
ATOM 1665 N N . ALA A 1 213 ? -15.218 -3.880 -9.299 1.00 66.88 213 ALA A N 1
ATOM 1666 C CA . ALA A 1 213 ? -15.670 -4.897 -10.235 1.00 66.88 213 ALA A CA 1
ATOM 1667 C C . ALA A 1 213 ? -16.182 -6.134 -9.473 1.00 66.88 213 ALA A C 1
ATOM 1669 O O . ALA A 1 213 ? -15.591 -6.532 -8.462 1.00 66.88 213 ALA A O 1
ATOM 1670 N N . PRO A 1 214 ? -17.304 -6.743 -9.897 1.00 74.44 214 PRO A N 1
ATOM 1671 C CA . PRO A 1 214 ? -17.898 -7.872 -9.182 1.00 74.44 214 PRO A CA 1
ATOM 1672 C C . PRO A 1 214 ? -16.968 -9.089 -9.119 1.00 74.44 214 PRO A C 1
ATOM 1674 O O . PRO A 1 214 ? -17.098 -9.905 -8.208 1.00 74.44 214 PRO A O 1
ATOM 1677 N N . ASP A 1 215 ? -16.056 -9.206 -10.079 1.00 78.12 215 ASP A N 1
ATOM 1678 C CA . ASP A 1 215 ? -15.062 -10.263 -10.219 1.00 78.12 215 ASP A CA 1
ATOM 1679 C C . ASP A 1 215 ? -13.651 -9.830 -9.783 1.00 78.12 215 ASP A C 1
ATOM 1681 O O . ASP A 1 215 ? -12.703 -10.598 -9.952 1.00 78.12 215 ASP A O 1
ATOM 1685 N N . MET A 1 216 ? -13.507 -8.637 -9.186 1.00 80.75 216 MET A N 1
ATOM 1686 C CA . MET A 1 216 ? -12.252 -8.207 -8.576 1.00 80.75 216 MET A CA 1
ATOM 1687 C C . MET A 1 216 ? -11.779 -9.251 -7.565 1.00 80.75 216 MET A C 1
ATOM 1689 O O . MET A 1 216 ? -12.495 -9.638 -6.634 1.00 80.75 216 MET A O 1
ATOM 1693 N N . ASP A 1 217 ? -10.520 -9.651 -7.692 1.00 85.88 217 ASP A N 1
ATOM 1694 C CA . ASP A 1 217 ? -9.877 -10.488 -6.703 1.00 85.88 217 ASP A CA 1
ATOM 1695 C C . ASP A 1 217 ? -9.228 -9.608 -5.629 1.00 85.88 217 ASP A C 1
ATOM 1697 O O . ASP A 1 217 ? -8.259 -8.880 -5.858 1.00 85.88 217 ASP A O 1
ATOM 1701 N N . TRP A 1 218 ? -9.739 -9.722 -4.402 1.00 85.94 218 TRP A N 1
ATOM 1702 C CA . TRP A 1 218 ? -9.263 -8.982 -3.230 1.00 85.94 218 TRP A CA 1
ATOM 1703 C C . TRP A 1 218 ? -7.772 -9.179 -2.925 1.00 85.94 218 TRP A C 1
ATOM 1705 O O . TRP A 1 218 ? -7.193 -8.392 -2.174 1.00 85.94 218 TRP A O 1
ATOM 1715 N N . ARG A 1 219 ? -7.111 -10.183 -3.522 1.00 91.12 219 ARG A N 1
ATOM 1716 C CA . ARG A 1 219 ? -5.648 -10.308 -3.499 1.00 91.12 219 ARG A CA 1
ATOM 1717 C C . ARG A 1 219 ? -4.933 -9.104 -4.129 1.00 91.12 219 ARG A C 1
ATOM 1719 O O . ARG A 1 219 ? -3.752 -8.931 -3.845 1.00 91.12 219 ARG A O 1
ATOM 1726 N N . PHE A 1 220 ? -5.616 -8.242 -4.888 1.00 84.12 220 PHE A N 1
ATOM 1727 C CA . PHE A 1 220 ? -5.103 -6.939 -5.335 1.00 84.12 220 PHE A CA 1
ATOM 1728 C C . PHE A 1 220 ? -4.494 -6.111 -4.188 1.00 84.12 220 PHE A C 1
ATOM 1730 O O . PHE A 1 220 ? -3.469 -5.446 -4.357 1.00 84.12 220 PHE A O 1
ATOM 1737 N N . PHE A 1 221 ? -5.090 -6.174 -2.994 1.00 85.75 221 PHE A N 1
ATOM 1738 C CA . PHE A 1 221 ? -4.623 -5.438 -1.818 1.00 85.75 221 PHE A CA 1
ATOM 1739 C C . PHE A 1 221 ? -3.456 -6.115 -1.081 1.00 85.75 221 PHE A C 1
ATOM 1741 O O . PHE A 1 221 ? -2.893 -5.513 -0.165 1.00 85.75 221 PHE A O 1
ATOM 1748 N N . GLN A 1 222 ? -3.061 -7.337 -1.463 1.00 93.00 222 GLN A N 1
ATOM 1749 C CA . GLN A 1 222 ? -1.854 -7.969 -0.929 1.00 93.00 222 GLN A CA 1
ATOM 1750 C C . GLN A 1 222 ? -0.625 -7.244 -1.469 1.00 93.00 222 GLN A C 1
ATOM 1752 O O . GLN A 1 222 ? -0.432 -7.144 -2.680 1.00 93.00 222 GLN A O 1
ATOM 1757 N N . CYS A 1 223 ? 0.239 -6.776 -0.578 1.00 93.12 223 CYS A N 1
ATOM 1758 C CA . CYS A 1 223 ? 1.486 -6.125 -0.958 1.00 93.12 223 CYS A CA 1
ATOM 1759 C C . CYS A 1 223 ? 2.650 -7.116 -1.078 1.00 93.12 223 CYS A C 1
ATOM 1761 O O . CYS A 1 223 ? 3.693 -6.750 -1.615 1.00 93.12 223 CYS A O 1
ATOM 1763 N N . ALA A 1 224 ? 2.511 -8.360 -0.606 1.00 96.31 224 ALA A N 1
ATOM 1764 C CA . ALA A 1 224 ? 3.561 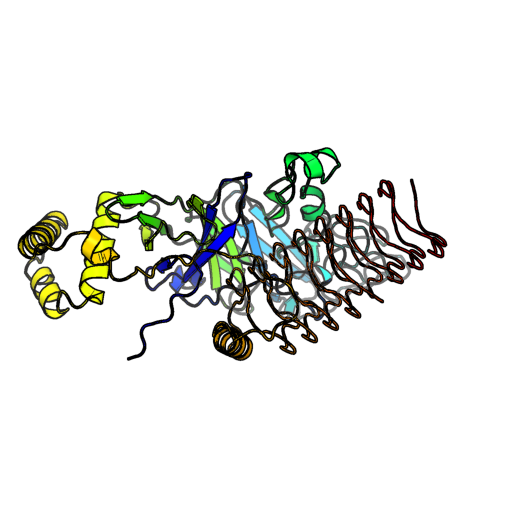-9.361 -0.740 1.00 96.31 224 ALA A CA 1
ATOM 1765 C C . ALA A 1 224 ? 3.511 -10.075 -2.109 1.00 96.31 224 ALA A C 1
ATOM 1767 O O . ALA A 1 224 ? 2.428 -10.312 -2.657 1.00 96.31 224 ALA A O 1
ATOM 1768 N N . PRO A 1 225 ? 4.664 -10.508 -2.652 1.00 95.00 225 PRO A N 1
ATOM 1769 C CA . PRO A 1 225 ? 4.704 -11.469 -3.756 1.00 95.00 225 PRO A CA 1
ATOM 1770 C C . PRO A 1 225 ? 3.939 -12.749 -3.414 1.00 95.00 225 PRO A C 1
ATOM 1772 O O . PRO A 1 225 ? 3.898 -13.134 -2.249 1.00 95.00 225 PRO A O 1
ATOM 1775 N N . TRP A 1 226 ? 3.414 -13.480 -4.404 1.00 93.94 226 TRP A N 1
ATOM 1776 C CA . TRP A 1 226 ? 2.589 -14.677 -4.147 1.00 93.94 226 TRP A CA 1
ATOM 1777 C C . TRP A 1 226 ? 3.223 -15.696 -3.192 1.00 93.94 226 TRP A C 1
ATOM 1779 O O . TRP A 1 226 ? 2.543 -16.241 -2.331 1.00 93.94 226 TRP A O 1
ATOM 1789 N N . ALA A 1 227 ? 4.535 -15.925 -3.296 1.00 93.88 227 ALA A N 1
ATOM 1790 C CA . ALA A 1 227 ? 5.250 -16.863 -2.426 1.00 93.88 227 ALA A CA 1
ATOM 1791 C C . ALA A 1 227 ? 5.312 -16.429 -0.948 1.00 93.88 227 ALA A C 1
ATOM 1793 O O . ALA A 1 227 ? 5.679 -17.229 -0.098 1.00 93.88 227 ALA A O 1
ATOM 1794 N N . GLN A 1 228 ? 5.004 -15.167 -0.661 1.00 97.06 228 GLN A N 1
ATOM 1795 C CA . GLN A 1 228 ? 4.997 -14.530 0.654 1.00 97.06 228 GLN A CA 1
ATOM 1796 C C . GLN A 1 228 ? 3.570 -14.221 1.146 1.00 97.06 228 GLN A C 1
ATOM 1798 O O . GLN A 1 228 ? 3.407 -13.543 2.159 1.00 97.06 228 GLN A O 1
ATOM 1803 N N . GLN A 1 229 ? 2.547 -14.711 0.436 1.00 97.12 229 GLN A N 1
ATOM 1804 C CA . GLN A 1 229 ? 1.145 -14.638 0.844 1.00 97.12 229 GLN A CA 1
ATOM 1805 C C . GLN A 1 229 ? 0.743 -15.958 1.510 1.00 97.12 229 GLN A C 1
ATOM 1807 O O . GLN A 1 229 ? 0.589 -16.981 0.842 1.00 97.12 229 GLN A O 1
ATOM 1812 N N . LEU A 1 230 ? 0.583 -15.936 2.829 1.00 97.06 230 LEU A N 1
ATOM 1813 C CA . LEU A 1 230 ? 0.240 -17.088 3.664 1.00 97.06 230 LEU A CA 1
ATOM 1814 C C . LEU A 1 230 ? -1.265 -17.137 3.918 1.00 97.06 230 LEU A C 1
ATOM 1816 O O . LEU A 1 230 ? -1.909 -16.097 3.958 1.00 97.06 230 LEU A O 1
ATOM 1820 N N . ASP A 1 231 ? -1.843 -18.319 4.120 1.00 94.44 231 ASP A N 1
ATOM 1821 C CA . ASP A 1 231 ? -3.301 -18.431 4.271 1.00 94.44 231 ASP A CA 1
ATOM 1822 C C . ASP A 1 231 ? -3.813 -17.716 5.533 1.00 94.44 231 ASP A C 1
ATOM 1824 O O . ASP A 1 231 ? -4.677 -16.843 5.451 1.00 94.44 231 ASP A O 1
ATOM 1828 N N . THR A 1 232 ? -3.244 -18.033 6.698 1.00 92.19 232 THR A N 1
ATOM 1829 C CA . THR A 1 232 ? -3.614 -17.435 7.990 1.00 92.19 232 THR A CA 1
ATOM 1830 C C . THR A 1 232 ? -2.419 -17.361 8.928 1.00 92.19 232 THR A C 1
ATOM 1832 O O . THR A 1 232 ? -1.560 -18.244 8.886 1.00 92.19 232 THR A O 1
ATOM 1835 N N . LEU A 1 233 ? -2.415 -16.367 9.821 1.00 95.19 233 LEU A N 1
ATOM 1836 C CA . LEU A 1 233 ? -1.442 -16.252 10.906 1.00 95.19 233 LEU A CA 1
ATOM 1837 C C . LEU A 1 233 ? -2.094 -16.503 12.269 1.00 95.19 233 LEU A C 1
ATOM 1839 O O . LEU A 1 233 ? -3.206 -16.047 12.525 1.00 95.19 233 LEU A O 1
ATOM 1843 N N . THR A 1 234 ? -1.381 -17.205 13.144 1.00 92.69 234 THR A N 1
ATOM 1844 C CA . THR A 1 234 ? -1.734 -17.466 14.545 1.00 92.69 234 THR A CA 1
ATOM 1845 C C . THR A 1 234 ? -1.170 -16.412 15.496 1.00 92.69 234 THR A C 1
ATOM 1847 O O . THR A 1 234 ? -1.565 -16.362 16.660 1.00 92.69 234 THR A O 1
ATOM 1850 N N . GLY A 1 235 ? -0.216 -15.594 15.040 1.00 93.62 235 GLY A N 1
ATOM 1851 C CA . GLY A 1 235 ? 0.464 -14.593 15.863 1.00 93.62 235 GLY A CA 1
ATOM 1852 C C . GLY A 1 235 ? 1.561 -15.173 16.759 1.00 93.62 235 GLY A C 1
ATOM 1853 O O . GLY A 1 235 ? 2.060 -14.473 17.637 1.00 93.62 235 GLY A O 1
ATOM 1854 N N . THR A 1 236 ? 1.955 -16.434 16.552 1.00 95.69 236 THR A N 1
ATOM 1855 C CA . THR A 1 236 ? 3.003 -17.146 17.316 1.00 95.69 236 THR A CA 1
ATOM 1856 C C . THR A 1 236 ? 4.072 -17.784 16.422 1.00 95.69 236 THR A C 1
ATOM 1858 O O . THR A 1 236 ? 4.878 -18.616 16.872 1.00 95.69 236 THR A O 1
ATOM 1861 N N . GLU A 1 237 ? 4.081 -17.412 15.143 1.00 97.31 237 GLU A N 1
ATOM 1862 C CA . GLU A 1 237 ? 5.004 -17.881 14.120 1.00 97.31 237 GLU A CA 1
ATOM 1863 C C . GLU A 1 237 ? 6.447 -17.618 14.528 1.00 97.31 237 GLU A C 1
ATOM 1865 O O . GLU A 1 237 ? 6.790 -16.550 15.033 1.00 97.31 237 GLU A O 1
ATOM 1870 N N . SER A 1 238 ? 7.317 -18.593 14.277 1.00 97.62 238 SER A N 1
ATOM 1871 C CA . SER A 1 238 ? 8.754 -18.383 14.388 1.00 97.62 238 SER A CA 1
ATOM 1872 C C . SER A 1 238 ? 9.295 -17.652 13.166 1.00 97.62 238 SER A C 1
ATOM 1874 O O . SER A 1 238 ? 8.823 -17.854 12.049 1.00 97.62 238 SER A O 1
ATOM 1876 N N . TYR A 1 239 ? 10.333 -16.846 13.358 1.00 98.31 239 TYR A N 1
ATOM 1877 C CA . TYR A 1 239 ? 11.070 -16.218 12.266 1.00 98.31 239 TYR A CA 1
ATOM 1878 C C . TYR A 1 239 ? 12.568 -16.493 12.380 1.00 98.31 239 TYR A C 1
ATOM 1880 O O . TYR A 1 239 ? 13.106 -16.699 13.471 1.00 98.31 239 TYR A O 1
ATOM 1888 N N . LEU A 1 240 ? 13.237 -16.523 11.228 1.00 98.56 240 LEU A N 1
ATOM 1889 C CA . LEU A 1 240 ? 14.689 -16.569 11.096 1.00 98.56 240 LEU A CA 1
ATOM 1890 C C . LEU A 1 240 ? 15.097 -15.694 9.910 1.00 98.56 240 LEU A C 1
ATOM 1892 O O . LEU A 1 240 ? 14.733 -15.992 8.770 1.00 98.56 240 LEU A O 1
ATOM 1896 N N . LEU A 1 241 ? 15.869 -14.651 10.195 1.00 98.62 241 LEU A N 1
ATOM 1897 C CA . LEU A 1 241 ? 16.472 -13.762 9.212 1.00 98.62 241 LEU A CA 1
ATOM 1898 C C . LEU A 1 241 ? 17.992 -13.913 9.298 1.00 98.62 241 LEU A C 1
ATOM 1900 O O . LEU A 1 241 ? 18.571 -13.713 10.365 1.00 98.62 241 LEU A O 1
ATOM 1904 N N . GLU A 1 242 ? 18.640 -14.278 8.198 1.00 98.56 242 GLU A N 1
ATOM 1905 C CA . GLU A 1 242 ? 20.090 -14.491 8.146 1.00 98.56 242 GLU A CA 1
ATOM 1906 C C . GLU A 1 242 ? 20.727 -13.546 7.133 1.00 98.56 242 GLU A C 1
ATOM 1908 O O . GLU A 1 242 ? 20.223 -13.404 6.016 1.00 98.56 242 GLU A O 1
ATOM 1913 N N . GLY A 1 243 ? 21.852 -12.936 7.512 1.00 97.94 243 GLY A N 1
ATOM 1914 C CA . GLY A 1 243 ? 22.617 -12.056 6.625 1.00 97.94 243 GLY A CA 1
ATOM 1915 C C . GLY A 1 243 ? 22.004 -10.669 6.403 1.00 97.94 243 GLY A C 1
ATOM 1916 O O . GLY A 1 243 ? 22.392 -9.993 5.454 1.00 97.94 243 GLY A O 1
ATOM 1917 N N . VAL A 1 244 ? 21.063 -10.249 7.253 1.00 98.25 244 VAL A N 1
ATOM 1918 C CA . VAL A 1 244 ? 20.322 -8.980 7.105 1.00 98.25 244 VAL A CA 1
ATOM 1919 C C . VAL A 1 244 ? 20.619 -7.935 8.185 1.00 98.25 244 VAL A C 1
ATOM 1921 O O . VAL A 1 244 ? 19.888 -6.965 8.323 1.00 98.25 244 VAL A O 1
ATOM 1924 N N . HIS A 1 245 ? 21.660 -8.142 8.990 1.00 98.00 245 HIS A N 1
ATOM 1925 C CA . HIS A 1 245 ? 22.105 -7.179 9.997 1.00 98.00 245 HIS A CA 1
ATOM 1926 C C . HIS A 1 245 ? 23.625 -7.299 10.185 1.00 98.00 245 HIS A C 1
ATOM 1928 O O . HIS A 1 245 ? 24.134 -8.426 10.162 1.00 98.00 245 HIS A O 1
ATOM 1934 N N . PRO A 1 246 ? 24.370 -6.194 10.381 1.00 95.69 246 PRO A N 1
ATOM 1935 C CA . PRO A 1 246 ? 25.829 -6.239 10.490 1.00 95.69 246 PRO A CA 1
ATOM 1936 C C . PRO A 1 246 ? 26.315 -6.927 11.774 1.00 95.69 246 PRO A C 1
ATOM 1938 O O . PRO A 1 246 ? 27.289 -7.673 11.741 1.00 95.69 246 PRO A O 1
ATOM 1941 N N . GLU A 1 247 ? 25.618 -6.715 12.892 1.00 96.12 247 GLU A N 1
ATOM 1942 C CA . GLU A 1 247 ? 26.035 -7.198 14.223 1.00 96.12 247 GLU A CA 1
ATOM 1943 C C . GLU A 1 247 ? 25.314 -8.478 14.664 1.00 96.12 247 GLU A C 1
ATOM 1945 O O . GLU A 1 247 ? 25.726 -9.152 15.606 1.00 96.12 247 GLU A O 1
ATOM 1950 N N . HIS A 1 248 ? 24.236 -8.843 13.967 1.00 96.44 248 HIS A N 1
ATOM 1951 C CA . HIS A 1 248 ? 23.395 -9.985 14.316 1.00 96.44 248 HIS A CA 1
ATOM 1952 C C . HIS A 1 248 ? 23.315 -10.923 13.111 1.00 96.44 248 HIS A C 1
ATOM 1954 O O . HIS A 1 248 ? 22.397 -10.802 12.298 1.00 96.44 248 HIS A O 1
ATOM 1960 N N . PRO A 1 249 ? 24.257 -11.881 12.980 1.00 91.62 249 PRO A N 1
ATOM 1961 C CA . PRO A 1 249 ? 24.305 -12.794 11.836 1.00 91.62 249 PRO A CA 1
ATOM 1962 C C . PRO A 1 249 ? 22.989 -13.547 11.603 1.00 91.62 249 PRO A C 1
ATOM 1964 O O . PRO A 1 249 ? 22.654 -13.881 10.465 1.00 91.62 249 PRO A O 1
ATOM 1967 N N . GLN A 1 250 ? 22.253 -13.803 12.689 1.00 96.50 250 GLN A N 1
ATOM 1968 C CA . GLN A 1 250 ? 20.928 -14.404 12.679 1.00 96.50 250 GLN A CA 1
ATOM 1969 C C . GLN A 1 250 ? 20.008 -13.669 13.656 1.00 96.50 250 GLN A C 1
ATOM 1971 O O . GLN A 1 250 ? 20.243 -13.681 14.865 1.00 96.50 250 GLN A O 1
ATOM 1976 N N . LEU A 1 251 ? 18.919 -13.110 13.140 1.00 98.19 251 LEU A N 1
ATOM 1977 C CA . LEU A 1 251 ? 17.797 -12.623 13.937 1.00 98.19 251 LEU A CA 1
ATOM 1978 C C . LEU A 1 251 ? 16.735 -13.720 13.969 1.00 98.19 251 LEU A C 1
ATOM 1980 O O . LEU A 1 251 ? 16.164 -14.073 12.936 1.00 98.19 251 LEU A O 1
ATOM 1984 N N . ARG A 1 252 ? 16.486 -14.297 15.145 1.00 97.19 252 ARG A N 1
ATOM 1985 C CA . ARG A 1 252 ? 15.510 -15.379 15.325 1.00 97.19 252 ARG A CA 1
ATOM 1986 C C . ARG A 1 252 ? 14.600 -15.093 16.508 1.00 97.19 252 ARG A C 1
ATOM 1988 O O . ARG A 1 252 ? 15.054 -14.566 17.516 1.00 97.19 252 ARG A O 1
ATOM 1995 N N . GLY A 1 253 ? 13.346 -15.505 16.405 1.00 96.56 253 GLY A N 1
ATOM 1996 C CA . GLY A 1 253 ? 12.376 -15.318 17.476 1.00 96.56 253 GLY A CA 1
ATOM 1997 C C . GLY A 1 253 ? 11.023 -15.913 17.130 1.00 96.56 253 GLY A C 1
ATOM 1998 O O . GLY A 1 253 ? 10.902 -16.730 16.211 1.00 96.56 253 GLY A O 1
ATOM 1999 N N . ARG A 1 254 ? 10.007 -15.510 17.891 1.00 96.81 254 ARG A N 1
ATOM 2000 C CA . ARG A 1 254 ? 8.601 -15.818 17.630 1.00 96.81 254 ARG A CA 1
ATOM 2001 C C . ARG A 1 254 ? 7.777 -14.548 17.751 1.00 96.81 254 ARG A C 1
ATOM 2003 O O . ARG A 1 254 ? 8.132 -13.663 18.524 1.00 96.81 254 ARG A O 1
ATOM 2010 N N . LEU A 1 255 ? 6.682 -14.484 17.005 1.00 96.62 255 LEU A N 1
ATOM 2011 C CA . LEU A 1 255 ? 5.659 -13.476 17.241 1.00 96.62 255 LEU A CA 1
ATOM 2012 C C . LEU A 1 255 ? 5.081 -13.627 18.665 1.00 96.62 255 LEU A C 1
ATOM 2014 O O . LEU A 1 255 ? 5.058 -14.743 19.196 1.00 96.62 255 LEU A O 1
ATOM 2018 N N . PRO A 1 256 ? 4.647 -12.523 19.300 1.00 93.94 256 PRO A N 1
ATOM 2019 C CA . PRO A 1 256 ? 4.421 -12.471 20.747 1.00 93.94 256 PRO A CA 1
ATOM 2020 C C . PRO A 1 256 ? 3.153 -13.193 21.233 1.00 93.94 256 PRO A C 1
ATOM 2022 O O . PRO A 1 256 ? 2.901 -13.217 22.433 1.00 93.94 256 PRO A O 1
ATOM 2025 N N . GLY A 1 257 ? 2.342 -13.772 20.343 1.00 93.75 257 GLY A N 1
ATOM 2026 C CA . GLY A 1 257 ? 1.088 -14.430 20.716 1.00 93.75 257 GLY A CA 1
ATOM 2027 C C . GLY A 1 257 ? 0.046 -13.459 21.258 1.00 93.75 257 GLY A C 1
ATOM 2028 O O . GLY A 1 257 ? -0.673 -13.793 22.200 1.00 93.75 257 GLY A O 1
ATOM 2029 N N . ILE A 1 258 ? -0.002 -12.252 20.690 1.00 90.75 258 ILE A N 1
ATOM 2030 C CA . ILE A 1 258 ? -0.938 -11.193 21.070 1.00 90.75 258 ILE A CA 1
ATOM 2031 C C . ILE A 1 258 ? -2.030 -11.078 20.007 1.00 90.75 258 ILE A C 1
ATOM 2033 O O . ILE A 1 258 ? -1.743 -11.025 18.810 1.00 90.75 258 ILE A O 1
ATOM 2037 N N . GLN A 1 259 ? -3.273 -10.983 20.469 1.00 91.69 259 GLN A N 1
ATOM 2038 C CA . GLN A 1 259 ? -4.461 -10.760 19.661 1.00 91.69 259 GLN A CA 1
ATOM 2039 C C . GLN A 1 259 ? -5.148 -9.481 20.155 1.00 91.69 259 GLN A C 1
ATOM 2041 O O . GLN A 1 259 ? -5.784 -9.489 21.208 1.00 91.69 259 GLN A O 1
ATOM 2046 N N . PRO A 1 260 ? -5.043 -8.363 19.420 1.00 93.75 260 PRO A N 1
ATOM 2047 C CA . PRO A 1 260 ? -5.927 -7.233 19.627 1.00 93.75 260 PRO A CA 1
ATOM 2048 C C . PRO A 1 260 ? -7.375 -7.662 19.378 1.00 93.75 260 PRO A C 1
ATOM 2050 O O . PRO A 1 260 ? -7.685 -8.325 18.382 1.00 93.75 260 PRO A O 1
ATOM 2053 N N . GLN A 1 261 ? -8.265 -7.279 20.281 1.00 93.81 261 GLN A N 1
ATOM 2054 C CA . GLN A 1 261 ? -9.701 -7.475 20.158 1.00 93.81 261 GLN A CA 1
ATOM 2055 C C . GLN A 1 261 ? -10.372 -6.110 20.115 1.00 93.81 261 GLN A C 1
ATOM 2057 O O . GLN A 1 261 ? -10.082 -5.246 20.941 1.00 93.81 261 GLN A O 1
ATOM 2062 N N . CYS A 1 262 ? -11.250 -5.915 19.134 1.00 94.25 262 CYS A N 1
ATOM 2063 C CA . CYS A 1 262 ? -11.948 -4.657 18.924 1.00 94.25 262 CYS A CA 1
ATOM 2064 C C . CYS A 1 262 ? -13.441 -4.830 19.187 1.00 94.25 262 CYS A C 1
ATOM 2066 O O . CYS A 1 262 ? -14.047 -5.807 18.748 1.00 94.25 262 CYS A O 1
ATOM 2068 N N . VAL A 1 263 ? -14.038 -3.862 19.875 1.00 91.81 263 VAL A N 1
ATOM 2069 C CA . VAL A 1 263 ? -15.488 -3.732 20.014 1.00 91.81 263 VAL A CA 1
ATOM 2070 C C . VAL A 1 263 ? -15.939 -2.386 19.464 1.00 91.81 263 VAL A C 1
ATOM 2072 O O . VAL A 1 263 ? -15.310 -1.358 19.713 1.00 91.81 263 VAL A O 1
ATOM 2075 N N . ALA A 1 264 ? -17.041 -2.396 18.721 1.00 91.06 264 ALA A N 1
ATOM 2076 C CA . ALA A 1 264 ? -17.746 -1.190 18.314 1.00 91.06 264 ALA A CA 1
ATOM 2077 C C . ALA A 1 264 ? -18.834 -0.863 19.335 1.00 91.06 264 ALA A C 1
ATOM 2079 O O . ALA A 1 264 ? -19.683 -1.710 19.633 1.00 91.06 264 ALA A O 1
ATOM 2080 N N . VAL A 1 265 ? -18.803 0.362 19.852 1.00 85.88 265 VAL A N 1
ATOM 2081 C CA . VAL A 1 265 ? -19.763 0.875 20.831 1.00 85.88 265 VAL A CA 1
ATOM 2082 C C . VAL A 1 265 ? -20.876 1.617 20.093 1.00 85.88 265 VAL A C 1
ATOM 2084 O O . VAL A 1 265 ? -20.600 2.592 19.397 1.00 85.88 265 VAL A O 1
ATOM 2087 N N . ARG A 1 266 ? -22.127 1.170 20.240 1.00 84.88 266 ARG A N 1
ATOM 2088 C CA . ARG A 1 266 ? -23.326 1.815 19.675 1.00 84.88 266 ARG A CA 1
ATOM 2089 C C . ARG A 1 266 ? -24.344 2.067 20.781 1.00 84.88 266 ARG A C 1
ATOM 2091 O O . ARG A 1 266 ? -25.103 1.167 21.141 1.00 84.88 266 ARG A O 1
ATOM 2098 N N . GLY A 1 267 ? -24.345 3.270 21.343 1.00 73.31 267 GLY A N 1
ATOM 2099 C CA . GLY A 1 267 ? -25.137 3.600 22.523 1.00 73.31 267 GLY A CA 1
ATOM 2100 C C . GLY A 1 267 ? -24.804 2.659 23.682 1.00 73.31 267 GLY A C 1
ATOM 2101 O O . GLY A 1 267 ? -23.700 2.689 24.214 1.00 73.31 267 GLY A O 1
ATOM 2102 N N . ASP A 1 268 ? -25.746 1.795 24.056 1.00 68.44 268 ASP A N 1
ATOM 2103 C CA . ASP A 1 268 ? -25.601 0.806 25.126 1.00 68.44 268 ASP A CA 1
ATOM 2104 C C . ASP A 1 268 ? -25.123 -0.580 24.661 1.00 68.44 268 ASP A C 1
ATOM 2106 O O . ASP A 1 268 ? -24.926 -1.478 25.484 1.00 68.44 268 ASP A O 1
ATOM 2110 N N . ARG A 1 269 ? -24.913 -0.768 23.353 1.00 78.06 269 ARG A N 1
ATOM 2111 C CA . ARG A 1 269 ? -24.520 -2.051 22.765 1.00 78.06 269 ARG A CA 1
ATOM 2112 C C . ARG A 1 269 ? -23.043 -2.087 22.410 1.00 78.06 269 ARG A C 1
ATOM 2114 O O . ARG A 1 269 ? -22.498 -1.156 21.824 1.00 78.06 269 ARG A O 1
ATOM 2121 N N . LEU A 1 270 ? -22.430 -3.230 22.690 1.00 81.81 270 LEU A N 1
ATOM 2122 C CA . LEU A 1 270 ? -21.090 -3.584 22.240 1.00 81.81 270 LEU A CA 1
ATOM 2123 C C . LEU A 1 270 ? -21.212 -4.704 21.213 1.00 81.81 270 LEU A C 1
ATOM 2125 O O . LEU A 1 270 ? -21.911 -5.685 21.457 1.00 81.81 270 LEU A O 1
ATOM 2129 N N . SER A 1 271 ? -20.540 -4.566 20.075 1.00 87.00 271 SER A N 1
ATOM 2130 C CA . SER A 1 271 ? -20.440 -5.640 19.082 1.00 87.00 271 SER A CA 1
ATOM 2131 C C . SER A 1 271 ? -18.985 -5.913 18.750 1.00 87.00 271 SER A C 1
ATOM 2133 O O . SER A 1 271 ? -18.242 -4.970 18.465 1.00 87.00 271 SER A O 1
ATOM 2135 N N . LEU A 1 272 ? -18.595 -7.184 18.731 1.00 90.44 272 LEU A N 1
ATOM 2136 C CA . LEU A 1 272 ? -17.251 -7.584 18.339 1.00 90.44 272 LEU A CA 1
ATOM 2137 C C . LEU A 1 272 ? -16.949 -7.180 16.889 1.00 90.44 272 LEU A C 1
ATOM 2139 O O . LEU A 1 272 ? -17.759 -7.390 15.986 1.00 90.44 272 LEU A O 1
ATOM 2143 N N . VAL A 1 273 ? -15.749 -6.651 16.672 1.00 93.31 273 VAL A N 1
ATOM 2144 C CA . VAL A 1 273 ? -15.152 -6.427 15.356 1.00 93.31 273 VAL A CA 1
ATOM 2145 C C . VAL A 1 273 ? -13.973 -7.394 15.226 1.00 93.31 273 VAL A C 1
ATOM 2147 O O . VAL A 1 273 ? -12.923 -7.159 15.830 1.00 93.31 273 VAL A O 1
ATOM 2150 N N . PRO A 1 274 ? -14.125 -8.509 14.484 1.00 93.00 274 PRO A N 1
ATOM 2151 C CA . PRO A 1 274 ? -13.056 -9.488 14.331 1.00 93.00 274 PRO A CA 1
ATOM 2152 C C . PRO A 1 274 ? -11.823 -8.855 13.682 1.00 93.00 274 PRO A C 1
ATOM 2154 O O . PRO A 1 274 ? -11.900 -8.330 12.571 1.00 93.00 274 PRO A O 1
ATOM 2157 N N . LEU A 1 275 ? -10.688 -8.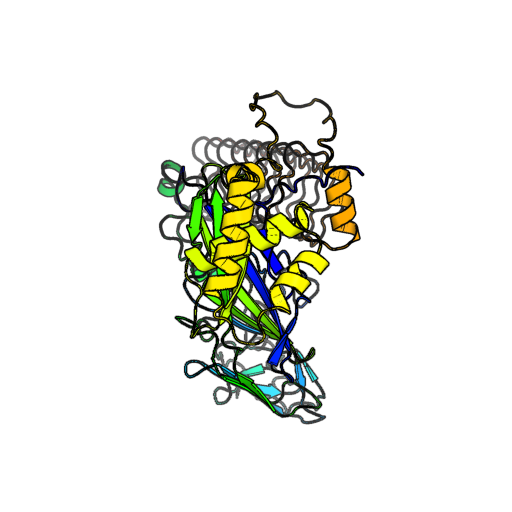924 14.377 1.00 94.44 275 LEU A N 1
ATOM 2158 C CA . LEU A 1 275 ? -9.386 -8.487 13.882 1.00 94.44 275 LEU A CA 1
ATOM 2159 C C . LEU A 1 275 ? -8.530 -9.707 13.543 1.00 94.44 275 LEU A C 1
ATOM 2161 O O . LEU A 1 275 ? -8.427 -10.638 14.341 1.00 94.44 275 LEU A O 1
ATOM 2165 N N . ARG A 1 276 ? -7.859 -9.688 12.392 1.00 94.94 276 ARG A N 1
ATOM 2166 C CA . ARG A 1 276 ? -6.938 -10.748 11.967 1.00 94.94 276 ARG A CA 1
ATOM 2167 C C . ARG A 1 276 ? -5.560 -10.170 11.691 1.00 94.94 276 ARG A C 1
ATOM 2169 O O . ARG A 1 276 ? -5.466 -9.183 10.967 1.00 94.94 276 ARG A O 1
ATOM 2176 N N . LEU A 1 277 ? -4.506 -10.802 12.212 1.00 96.19 277 LEU A N 1
ATOM 2177 C CA . LEU A 1 277 ? -3.131 -10.482 11.822 1.00 96.19 277 LEU A CA 1
ATOM 2178 C C . LEU A 1 277 ? -2.957 -10.846 10.347 1.00 96.19 277 LEU A C 1
ATOM 2180 O O . LEU A 1 277 ? -3.013 -12.023 9.988 1.00 96.19 277 LEU A O 1
ATOM 2184 N N . ASP A 1 278 ? -2.799 -9.844 9.491 1.00 95.94 278 ASP A N 1
ATOM 2185 C CA . ASP A 1 278 ? -2.747 -10.050 8.044 1.00 95.94 278 ASP A CA 1
ATOM 2186 C C . ASP A 1 278 ? -1.488 -9.492 7.389 1.00 95.94 278 ASP A C 1
ATOM 2188 O O . ASP A 1 278 ? -1.279 -9.727 6.206 1.00 95.94 278 ASP A O 1
ATOM 2192 N N . THR A 1 279 ? -0.648 -8.755 8.112 1.00 95.81 279 THR A N 1
ATOM 2193 C CA . THR A 1 279 ? 0.588 -8.220 7.544 1.00 95.81 279 THR A CA 1
ATOM 2194 C C . THR A 1 279 ? 1.687 -8.195 8.599 1.00 95.81 279 THR A C 1
ATOM 2196 O O . THR A 1 279 ? 1.492 -7.687 9.706 1.00 95.81 279 THR A O 1
ATOM 2199 N N . VAL A 1 280 ? 2.854 -8.730 8.238 1.00 96.81 280 VAL A N 1
ATOM 2200 C CA . VAL A 1 280 ? 4.091 -8.660 9.020 1.00 96.81 280 VAL A CA 1
ATOM 2201 C C . VAL A 1 280 ? 5.197 -8.074 8.147 1.00 96.81 280 VAL A C 1
ATOM 2203 O O . VAL A 1 280 ? 5.560 -8.653 7.120 1.00 96.81 280 VAL A O 1
ATOM 2206 N N . VAL A 1 281 ? 5.752 -6.934 8.560 1.00 95.56 281 VAL A N 1
ATOM 2207 C CA . VAL A 1 281 ? 6.845 -6.251 7.847 1.00 95.56 281 VAL A CA 1
ATOM 2208 C C . VAL A 1 281 ? 8.095 -6.270 8.715 1.00 95.56 281 VAL A C 1
ATOM 2210 O O . VAL A 1 281 ? 8.146 -5.590 9.736 1.00 95.56 281 VAL A O 1
ATOM 2213 N N . PHE A 1 282 ? 9.121 -7.021 8.322 1.00 97.38 282 PHE A N 1
ATOM 2214 C CA . PHE A 1 282 ? 10.410 -7.018 9.016 1.00 97.38 282 PHE A CA 1
ATOM 2215 C C . PHE A 1 282 ? 11.290 -5.862 8.539 1.00 97.38 282 PHE A C 1
ATOM 2217 O O . PHE A 1 282 ? 11.467 -5.669 7.338 1.00 97.38 282 PHE A O 1
ATOM 2224 N N . GLN A 1 283 ? 11.879 -5.137 9.489 1.00 95.81 283 GLN A N 1
ATOM 2225 C CA . GLN A 1 283 ? 12.817 -4.036 9.273 1.00 95.81 283 GLN A CA 1
ATOM 2226 C C . GLN A 1 283 ? 14.100 -4.306 10.078 1.00 95.81 283 GLN A C 1
ATOM 2228 O O . GLN A 1 283 ? 14.321 -3.679 11.118 1.00 95.81 283 GLN A O 1
ATOM 2233 N N . PRO A 1 284 ? 14.921 -5.289 9.654 1.00 97.06 284 PRO A N 1
ATOM 2234 C CA . PRO A 1 284 ? 16.049 -5.776 10.443 1.00 97.06 284 PRO A CA 1
ATOM 2235 C C . PRO A 1 284 ? 17.095 -4.696 10.719 1.00 97.06 284 PRO A C 1
ATOM 2237 O O . PRO A 1 284 ? 17.632 -4.690 11.819 1.00 97.06 284 PRO A O 1
ATOM 2240 N N . ASP A 1 285 ? 17.313 -3.752 9.798 1.00 95.44 285 ASP A N 1
ATOM 2241 C CA . ASP A 1 285 ? 18.233 -2.618 9.986 1.00 95.44 285 ASP A CA 1
ATOM 2242 C C . ASP A 1 285 ? 17.876 -1.761 11.213 1.00 95.44 285 ASP A C 1
ATOM 2244 O O . ASP A 1 285 ? 18.749 -1.193 11.857 1.00 95.44 285 ASP A O 1
ATOM 2248 N N . ALA A 1 286 ? 16.582 -1.673 11.538 1.00 94.50 286 ALA A N 1
ATOM 2249 C CA . ALA A 1 286 ? 16.057 -0.959 12.701 1.00 94.50 286 ALA A CA 1
ATOM 2250 C C . ALA A 1 286 ? 15.686 -1.910 13.855 1.00 94.50 286 ALA A C 1
ATOM 2252 O O . ALA A 1 286 ? 15.009 -1.501 14.795 1.00 94.50 286 ALA A O 1
ATOM 2253 N N . LEU A 1 287 ? 16.074 -3.187 13.758 1.00 96.94 287 LEU A N 1
ATOM 2254 C CA . LEU A 1 287 ? 15.805 -4.245 14.735 1.00 96.94 287 LEU A CA 1
ATOM 2255 C C . LEU A 1 287 ? 14.334 -4.351 15.158 1.00 96.94 287 LEU A C 1
ATOM 2257 O O . LEU A 1 287 ? 14.027 -4.704 16.300 1.00 96.94 287 LEU A O 1
ATOM 2261 N N . LYS A 1 288 ? 13.416 -4.104 14.217 1.00 95.50 288 LYS A N 1
ATOM 2262 C CA . LYS A 1 288 ? 11.973 -4.126 14.473 1.00 95.50 288 LYS A CA 1
ATOM 2263 C C . LYS A 1 288 ? 11.173 -4.873 13.411 1.00 95.50 288 LYS A C 1
ATOM 2265 O O . LYS A 1 288 ? 11.640 -5.107 12.297 1.00 95.50 288 LYS A O 1
ATOM 2270 N N . ALA A 1 289 ? 9.946 -5.236 13.758 1.00 95.44 289 ALA A N 1
ATOM 2271 C CA . ALA A 1 289 ? 8.916 -5.659 12.820 1.00 95.44 289 ALA A CA 1
ATOM 2272 C C . ALA A 1 289 ? 7.605 -4.920 13.094 1.00 95.44 289 ALA A C 1
ATOM 2274 O O . ALA A 1 289 ? 7.314 -4.574 14.233 1.00 95.44 289 ALA A O 1
ATOM 2275 N N . GLN A 1 290 ? 6.810 -4.694 12.056 1.00 94.00 290 GLN A N 1
ATOM 2276 C CA . GLN A 1 290 ? 5.458 -4.158 12.174 1.00 94.00 290 GLN A CA 1
ATOM 2277 C C . GLN A 1 290 ? 4.454 -5.301 12.091 1.00 94.00 290 GLN A C 1
ATOM 2279 O O . GLN A 1 290 ? 4.547 -6.135 11.188 1.00 94.00 290 GLN A O 1
ATOM 2284 N N . LEU A 1 291 ? 3.511 -5.325 13.028 1.00 94.94 291 LEU A N 1
ATOM 2285 C CA . LEU A 1 291 ? 2.387 -6.255 13.061 1.00 94.94 291 LEU A CA 1
ATOM 2286 C C . LEU A 1 291 ? 1.110 -5.465 12.805 1.00 94.94 291 LEU A C 1
ATOM 2288 O O . LEU A 1 291 ? 0.848 -4.494 13.515 1.00 94.94 291 LEU A O 1
ATOM 2292 N N . ILE A 1 292 ? 0.342 -5.863 11.792 1.00 93.81 292 ILE A N 1
ATOM 2293 C CA . ILE A 1 292 ? -0.879 -5.160 11.394 1.00 93.81 292 ILE A CA 1
ATOM 2294 C C . ILE A 1 292 ? -2.047 -6.138 11.420 1.00 93.81 292 ILE A C 1
ATOM 2296 O O . ILE A 1 292 ? -2.063 -7.153 10.714 1.00 93.81 292 ILE A O 1
ATOM 2300 N N . TRP A 1 293 ? -3.034 -5.805 12.242 1.00 94.69 293 TRP A N 1
ATOM 2301 C CA . TRP A 1 293 ? -4.306 -6.493 12.314 1.00 94.69 293 TRP A CA 1
ATOM 2302 C C . TRP A 1 293 ? -5.366 -5.691 11.580 1.00 94.69 293 TRP A C 1
ATOM 2304 O O . TRP A 1 293 ? -5.451 -4.471 11.732 1.00 94.69 293 TRP A O 1
ATOM 2314 N N . ARG A 1 294 ? -6.204 -6.390 10.820 1.00 93.19 294 ARG A N 1
ATOM 2315 C CA . ARG A 1 294 ? -7.291 -5.778 10.065 1.00 93.19 294 ARG A CA 1
ATOM 2316 C C . ARG A 1 294 ? -8.618 -6.437 10.383 1.00 93.19 294 ARG A C 1
ATOM 2318 O O . ARG A 1 294 ? -8.702 -7.660 10.499 1.00 93.19 294 ARG A O 1
ATOM 2325 N N . GLY A 1 295 ? -9.650 -5.617 10.509 1.00 92.19 295 GLY A N 1
ATOM 2326 C CA . GLY A 1 295 ? -11.033 -6.053 10.639 1.00 92.19 295 GLY A CA 1
ATOM 2327 C C . GLY A 1 295 ? -11.976 -5.156 9.866 1.00 92.19 295 GLY A C 1
ATOM 2328 O O . GLY A 1 295 ? -11.569 -4.164 9.263 1.00 92.19 295 GLY A O 1
ATOM 2329 N N . ARG A 1 296 ? -13.257 -5.512 9.891 1.00 90.62 296 ARG A N 1
ATOM 2330 C CA . ARG A 1 296 ? -14.316 -4.772 9.209 1.00 90.62 296 ARG A CA 1
ATOM 2331 C C . ARG A 1 296 ? -15.487 -4.571 10.150 1.00 90.62 296 ARG A C 1
ATOM 2333 O O . ARG A 1 296 ? -15.923 -5.518 10.799 1.00 90.62 296 ARG A O 1
ATOM 2340 N N . VAL A 1 297 ? -16.027 -3.361 10.159 1.00 89.56 297 VAL A N 1
ATOM 2341 C CA . VAL A 1 297 ? -17.272 -3.034 10.849 1.00 89.56 297 VAL A CA 1
ATOM 2342 C C . VAL A 1 297 ? -18.255 -2.415 9.860 1.00 89.56 297 VAL A C 1
ATOM 2344 O O . VAL A 1 297 ? -17.885 -1.549 9.071 1.00 89.56 297 VAL A O 1
ATOM 2347 N N . GLU A 1 298 ? -19.498 -2.891 9.851 1.00 88.94 298 GLU A N 1
ATOM 2348 C CA . GLU A 1 298 ? -20.570 -2.265 9.071 1.00 88.94 298 GLU A CA 1
ATOM 2349 C C . GLU A 1 298 ? -21.088 -1.018 9.797 1.00 88.94 298 GLU A C 1
ATOM 2351 O O . GLU A 1 298 ? -21.210 -1.003 11.028 1.00 88.94 298 GLU A O 1
ATOM 2356 N N . VAL A 1 299 ? -21.382 0.021 9.019 1.00 84.19 299 VAL A N 1
ATOM 2357 C CA . VAL A 1 299 ? -21.892 1.306 9.502 1.00 84.19 299 VAL A CA 1
ATOM 2358 C C . VAL A 1 299 ? -23.099 1.735 8.680 1.00 84.19 299 VAL A C 1
ATOM 2360 O O . VAL A 1 299 ? -23.262 1.347 7.523 1.00 84.19 299 VAL A O 1
ATOM 2363 N N . SER A 1 300 ? -23.954 2.554 9.278 1.00 80.50 300 SER A N 1
ATOM 2364 C CA . SER A 1 300 ? -25.179 3.043 8.637 1.00 80.50 300 SER A CA 1
ATOM 2365 C C . SER A 1 300 ? -24.909 4.041 7.505 1.00 80.50 300 SER A C 1
ATOM 2367 O O . SER A 1 300 ? -25.682 4.130 6.553 1.00 80.50 300 SER A O 1
ATOM 2369 N N . GLN A 1 301 ? -23.814 4.795 7.606 1.00 70.75 301 GLN A N 1
ATOM 2370 C CA . GLN A 1 301 ? -23.416 5.854 6.678 1.00 70.75 301 GLN A CA 1
ATOM 2371 C C . GLN A 1 301 ? -21.891 5.902 6.564 1.00 70.75 301 GLN A C 1
ATOM 2373 O O . GLN A 1 301 ? -21.193 5.450 7.469 1.00 70.75 301 GLN A O 1
ATOM 2378 N N . ARG A 1 302 ? -21.359 6.506 5.491 1.00 65.06 302 ARG A N 1
ATOM 2379 C CA . ARG A 1 302 ? -19.906 6.609 5.236 1.00 65.06 302 ARG A CA 1
ATOM 2380 C C . ARG A 1 302 ? -19.106 7.126 6.435 1.00 65.06 302 ARG A C 1
ATOM 2382 O O . ARG A 1 302 ? -18.024 6.623 6.691 1.00 65.06 302 ARG A O 1
ATOM 2389 N N . THR A 1 303 ? -19.638 8.089 7.176 1.00 66.06 303 THR A N 1
ATOM 2390 C CA . THR A 1 303 ? -18.992 8.702 8.348 1.00 66.06 303 THR A CA 1
ATOM 2391 C C . THR A 1 303 ? -19.015 7.822 9.601 1.00 66.06 303 THR A C 1
ATOM 2393 O O . THR A 1 303 ? -18.211 8.022 10.502 1.00 66.06 303 THR A O 1
ATOM 2396 N N . GLY A 1 304 ? -19.919 6.840 9.671 1.00 70.75 304 GLY A N 1
ATOM 2397 C CA . GLY A 1 304 ? -20.023 5.915 10.798 1.00 70.75 304 GLY A CA 1
ATOM 2398 C C . GLY A 1 304 ? -20.555 6.511 12.103 1.00 70.75 304 GLY A C 1
ATOM 2399 O O . GLY A 1 304 ? -20.261 5.982 13.168 1.00 70.75 304 GLY A O 1
ATOM 2400 N N . HIS A 1 305 ? -21.366 7.576 12.040 1.00 75.25 305 HIS A N 1
ATOM 2401 C CA . HIS A 1 305 ? -21.950 8.229 13.226 1.00 75.25 305 HIS A CA 1
ATOM 2402 C C . HIS A 1 305 ? -22.790 7.298 14.122 1.00 75.25 305 HIS A C 1
ATOM 2404 O O . HIS A 1 305 ? -23.050 7.646 15.271 1.00 75.25 305 HIS A O 1
ATOM 2410 N N . ASP A 1 306 ? -23.222 6.131 13.630 1.00 79.00 306 ASP A N 1
ATOM 2411 C CA . ASP A 1 306 ? -23.902 5.113 14.440 1.00 79.00 306 ASP A CA 1
ATOM 2412 C C . ASP A 1 306 ? -22.978 4.382 15.428 1.00 79.00 306 ASP A C 1
ATOM 2414 O O . ASP A 1 306 ? -23.474 3.667 16.299 1.00 79.00 306 ASP A O 1
ATOM 2418 N N . ILE A 1 307 ? -21.658 4.559 15.318 1.00 84.12 307 ILE A N 1
ATOM 2419 C CA . ILE A 1 307 ? -20.662 4.055 16.267 1.00 84.12 307 ILE A CA 1
ATOM 2420 C C . ILE A 1 307 ? -20.084 5.238 17.043 1.00 84.12 307 ILE A C 1
ATOM 2422 O O . ILE A 1 307 ? -19.506 6.162 16.475 1.00 84.12 307 ILE A O 1
ATOM 2426 N N . ASN A 1 308 ? -20.198 5.184 18.368 1.00 82.44 308 ASN A N 1
ATOM 2427 C CA . ASN A 1 308 ? -19.663 6.211 19.256 1.00 82.44 308 ASN A CA 1
ATOM 2428 C C . ASN A 1 308 ? -18.131 6.156 19.333 1.00 82.44 308 ASN A C 1
ATOM 2430 O O . ASN A 1 308 ? -17.482 7.200 19.363 1.00 82.44 308 ASN A O 1
ATOM 2434 N N . GLU A 1 309 ? -17.571 4.946 19.415 1.00 86.50 309 GLU A N 1
ATOM 2435 C CA . GLU A 1 309 ? -16.133 4.683 19.521 1.00 86.50 309 GLU A CA 1
ATOM 2436 C C . GLU A 1 309 ? -15.843 3.210 19.167 1.00 86.50 309 GLU A C 1
ATOM 2438 O O . GLU A 1 309 ? -16.650 2.317 19.445 1.00 86.50 309 GLU A O 1
ATOM 2443 N N . LEU A 1 310 ? -14.681 2.946 18.574 1.00 90.06 310 LEU A N 1
ATOM 2444 C CA . LEU A 1 310 ? -14.049 1.631 18.556 1.00 90.06 310 LEU A CA 1
ATOM 2445 C C . LEU A 1 310 ? -13.081 1.530 19.724 1.00 90.06 310 LEU A C 1
ATOM 2447 O O . LEU A 1 310 ? -12.188 2.362 19.866 1.00 90.06 310 LEU A O 1
ATOM 2451 N N . TYR A 1 311 ? -13.203 0.473 20.512 1.00 90.25 311 TYR A N 1
ATOM 2452 C CA . TYR A 1 311 ? -12.302 0.202 21.621 1.00 90.25 311 TYR A CA 1
ATOM 2453 C C . TYR A 1 311 ? -11.498 -1.064 21.339 1.00 90.25 311 TYR A C 1
ATOM 2455 O O . TYR A 1 311 ? -12.071 -2.117 21.058 1.00 90.25 311 TYR A O 1
ATOM 2463 N N . VAL A 1 312 ? -10.173 -0.948 21.377 1.00 92.19 312 VAL A N 1
ATOM 2464 C CA . VAL A 1 312 ? -9.222 -2.013 21.061 1.00 92.19 312 VAL A CA 1
ATOM 2465 C C . VAL A 1 312 ? -8.380 -2.327 22.286 1.00 92.19 312 VAL A C 1
ATOM 2467 O O . VAL A 1 312 ? -7.647 -1.471 22.781 1.00 92.19 312 VAL A O 1
ATOM 2470 N N . VAL A 1 313 ? -8.437 -3.583 22.719 1.00 89.81 313 VAL A N 1
ATOM 2471 C CA . VAL A 1 313 ? -7.665 -4.102 23.853 1.00 89.81 313 VAL A CA 1
ATOM 2472 C C . VAL A 1 313 ? -6.789 -5.263 23.431 1.00 89.81 313 VAL A C 1
ATOM 2474 O O . VAL A 1 313 ? -7.140 -6.045 22.549 1.00 89.81 313 VAL A O 1
ATOM 2477 N N . THR A 1 314 ? -5.649 -5.402 24.087 1.00 87.50 314 THR A N 1
ATOM 2478 C CA . THR A 1 314 ? -4.736 -6.523 23.895 1.00 87.50 314 THR A CA 1
ATOM 2479 C C . THR A 1 314 ? -5.128 -7.709 24.774 1.00 87.50 314 THR A C 1
ATOM 2481 O O . THR A 1 314 ? -5.415 -7.576 25.969 1.00 87.50 314 THR A O 1
ATOM 2484 N N . SER A 1 315 ? -5.110 -8.902 24.181 1.00 86.88 315 SER A N 1
ATOM 2485 C CA . SER A 1 315 ? -5.175 -10.179 24.891 1.00 86.88 315 SER A CA 1
ATOM 2486 C C . SER A 1 315 ? -4.110 -11.139 24.361 1.00 86.88 315 SER A C 1
ATOM 2488 O O . SER A 1 315 ? -3.499 -10.913 23.316 1.00 86.88 315 SER A O 1
ATOM 2490 N N . SER A 1 316 ? -3.894 -12.244 25.072 1.00 88.31 316 SER A N 1
ATOM 2491 C CA . SER A 1 316 ? -3.135 -13.371 24.523 1.00 88.31 316 SER A CA 1
ATOM 2492 C C . SER A 1 316 ? -3.992 -14.130 23.505 1.00 88.31 316 SER A C 1
ATOM 2494 O O . SER A 1 316 ? -5.203 -14.257 23.705 1.00 88.31 316 SER A O 1
ATOM 2496 N N . CYS A 1 317 ? -3.373 -14.674 22.453 1.00 87.75 317 CYS A N 1
ATOM 2497 C CA . CYS A 1 317 ? -4.037 -15.564 21.495 1.00 87.75 317 CYS A CA 1
ATOM 2498 C C . CYS A 1 317 ? -4.642 -16.806 22.175 1.00 87.75 317 CYS A C 1
ATOM 2500 O O . CYS A 1 317 ? -5.688 -17.284 21.746 1.00 87.75 317 CYS A O 1
ATOM 2502 N N . ASP A 1 318 ? -4.019 -17.306 23.248 1.00 86.50 318 ASP A N 1
ATOM 2503 C CA . ASP A 1 318 ? -4.458 -18.528 23.941 1.00 86.50 318 ASP A CA 1
ATOM 2504 C C . ASP A 1 318 ? -5.608 -18.274 24.929 1.00 86.50 318 ASP A C 1
ATOM 2506 O O . ASP A 1 318 ? -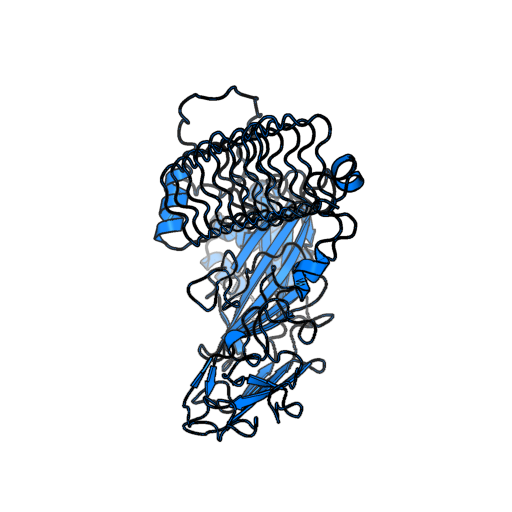6.292 -19.202 25.361 1.00 86.50 318 ASP A O 1
ATOM 2510 N N . LYS A 1 319 ? -5.807 -17.013 25.327 1.00 87.81 319 LYS A N 1
ATOM 2511 C CA . LYS A 1 319 ? -6.823 -16.592 26.300 1.00 87.81 319 LYS A CA 1
ATOM 2512 C C . LYS A 1 319 ? -7.472 -15.282 25.841 1.00 87.81 319 LYS A C 1
ATOM 2514 O O . LYS A 1 319 ? -7.192 -14.232 26.430 1.00 87.81 319 LYS A O 1
ATOM 2519 N N . PRO A 1 320 ? -8.303 -15.319 24.783 1.00 86.94 320 PRO A N 1
ATOM 2520 C CA . PRO A 1 320 ? -9.047 -14.146 24.350 1.00 86.94 320 PRO A CA 1
ATOM 2521 C C . PRO A 1 320 ? -10.044 -13.717 25.431 1.00 86.94 320 PRO A C 1
ATOM 2523 O O . PRO A 1 320 ? -10.616 -14.545 26.142 1.00 86.94 320 PRO A O 1
ATOM 2526 N N . LEU A 1 321 ? -10.264 -12.412 25.547 1.00 84.00 321 LEU A N 1
ATOM 2527 C CA . LEU A 1 321 ? -11.289 -11.844 26.413 1.00 84.00 321 LEU A CA 1
ATOM 2528 C C . LEU A 1 321 ? -12.673 -12.120 25.821 1.00 84.00 321 LEU A C 1
ATOM 2530 O O . LEU A 1 321 ? -12.896 -11.987 24.616 1.00 84.00 321 LEU A O 1
ATOM 2534 N N . SER A 1 322 ? -13.622 -12.459 26.685 1.00 82.00 322 SER A N 1
ATOM 2535 C CA . SER A 1 322 ? -15.043 -12.492 26.338 1.00 82.00 322 SER A CA 1
ATOM 2536 C C . SER A 1 322 ? -15.595 -11.082 26.093 1.00 82.00 322 SER A C 1
ATOM 2538 O O . SER A 1 322 ? -15.053 -10.091 26.589 1.00 82.00 322 SER A O 1
ATOM 2540 N N . GLU A 1 323 ? -16.720 -10.978 25.378 1.00 74.44 323 GLU A N 1
ATOM 2541 C CA . GLU A 1 323 ? -17.416 -9.699 25.155 1.00 74.44 323 GLU A CA 1
ATOM 2542 C C . GLU A 1 323 ? -17.752 -8.979 26.469 1.00 74.44 323 GLU A C 1
ATOM 2544 O O . GLU A 1 323 ? -17.572 -7.767 26.578 1.00 74.44 323 GLU A O 1
ATOM 2549 N N . ALA A 1 324 ? -18.148 -9.733 27.501 1.00 70.38 324 ALA A N 1
ATOM 2550 C CA . ALA A 1 324 ? -18.408 -9.193 28.831 1.00 70.38 324 ALA A CA 1
ATOM 2551 C C . ALA A 1 324 ? -17.151 -8.566 29.456 1.00 70.38 324 ALA A C 1
ATOM 2553 O O . ALA A 1 324 ? -17.215 -7.454 29.978 1.00 70.38 324 ALA A O 1
ATOM 2554 N N . GLN A 1 325 ? -15.999 -9.237 29.366 1.00 76.81 325 GLN A N 1
ATOM 2555 C CA . GLN A 1 325 ? -14.728 -8.715 29.883 1.00 76.81 325 GLN A CA 1
ATOM 2556 C C . GLN A 1 325 ? -14.259 -7.474 29.110 1.00 76.81 325 GLN A C 1
ATOM 2558 O O . GLN A 1 325 ? -13.757 -6.527 29.715 1.00 76.81 325 GLN A O 1
ATOM 2563 N N . MET A 1 326 ? -14.454 -7.440 27.788 1.00 78.94 326 MET A N 1
ATOM 2564 C CA . MET A 1 326 ? -14.145 -6.257 26.976 1.00 78.94 326 MET A CA 1
ATOM 2565 C C . MET A 1 326 ? -15.032 -5.066 27.348 1.00 78.94 326 MET A C 1
ATOM 2567 O O . MET A 1 326 ? -14.521 -3.968 27.563 1.00 78.94 326 MET A O 1
ATOM 2571 N N . GLY A 1 327 ? -16.340 -5.286 27.503 1.00 70.88 327 GLY A N 1
ATOM 2572 C CA . GLY A 1 327 ? -17.264 -4.243 27.947 1.00 70.88 327 GLY A CA 1
ATOM 2573 C C . GLY A 1 327 ? -16.959 -3.716 29.346 1.00 70.88 327 GLY A C 1
ATOM 2574 O O . GLY A 1 327 ? -17.046 -2.516 29.591 1.00 70.88 327 GLY A O 1
ATOM 2575 N N . GLN A 1 328 ? -16.521 -4.590 30.253 1.00 70.31 328 GLN A N 1
ATOM 2576 C CA . GLN A 1 328 ? -16.067 -4.192 31.585 1.00 70.31 328 GLN A CA 1
ATOM 2577 C C . GLN A 1 328 ? -14.828 -3.291 31.527 1.00 70.31 328 GLN A C 1
ATOM 2579 O O . GLN A 1 328 ? -14.814 -2.240 32.169 1.00 70.31 328 GLN A O 1
ATOM 2584 N N . ARG A 1 329 ? -13.805 -3.670 30.748 1.00 77.19 329 ARG A N 1
ATOM 2585 C CA . ARG A 1 329 ? -12.590 -2.855 30.579 1.00 77.19 329 ARG A CA 1
ATOM 2586 C C . ARG A 1 329 ? -12.907 -1.489 29.977 1.00 77.19 329 ARG A C 1
ATOM 2588 O O . ARG A 1 329 ? -12.461 -0.480 30.517 1.00 77.19 329 ARG A O 1
ATOM 2595 N N . TYR A 1 330 ? -13.758 -1.458 28.952 1.00 78.44 330 TYR A N 1
ATOM 2596 C CA . TYR A 1 330 ? -14.239 -0.221 28.339 1.00 78.44 330 TYR A CA 1
ATOM 2597 C C . TYR A 1 330 ? -14.851 0.738 29.371 1.00 78.44 330 TYR A C 1
ATOM 2599 O O . TYR A 1 330 ? -14.463 1.904 29.451 1.00 78.44 330 TYR A O 1
ATOM 2607 N N . LEU A 1 331 ? -15.765 0.235 30.210 1.00 70.56 331 LEU A N 1
ATOM 2608 C CA . LEU A 1 331 ? -16.432 1.034 31.239 1.00 70.56 331 LEU A CA 1
ATOM 2609 C C . LEU A 1 331 ? -15.450 1.630 32.252 1.00 70.56 331 LEU A C 1
ATOM 2611 O O . LEU A 1 331 ? -15.576 2.805 32.603 1.00 70.56 331 LEU A O 1
ATOM 2615 N N . VAL A 1 332 ? -14.471 0.846 32.710 1.00 69.25 332 VAL A N 1
ATOM 2616 C CA . VAL A 1 332 ? -13.448 1.316 33.656 1.00 69.25 332 VAL A CA 1
ATOM 2617 C C . VAL A 1 332 ? -12.595 2.414 33.025 1.00 69.25 332 VAL A C 1
ATOM 2619 O O . VAL A 1 332 ? -12.458 3.485 33.615 1.00 69.25 332 VAL A O 1
ATOM 2622 N N . THR A 1 333 ? -12.081 2.186 31.811 1.00 73.81 333 THR A N 1
ATOM 2623 C CA . THR A 1 333 ? -11.269 3.172 31.085 1.00 73.81 333 THR A CA 1
ATOM 2624 C C . THR A 1 333 ? -12.030 4.485 30.894 1.00 73.81 333 THR A C 1
ATOM 2626 O O . THR A 1 333 ? -11.527 5.542 31.267 1.00 73.81 333 THR A O 1
ATOM 2629 N N . ARG A 1 334 ? -13.274 4.434 30.401 1.00 72.88 334 ARG A N 1
ATOM 2630 C CA . ARG A 1 334 ? -14.098 5.636 30.185 1.00 72.88 334 ARG A CA 1
ATOM 2631 C C . ARG A 1 334 ? -14.419 6.376 31.479 1.00 72.88 334 ARG A C 1
ATOM 2633 O O . ARG A 1 334 ? -14.422 7.604 31.497 1.00 72.88 334 ARG A O 1
ATOM 2640 N N . SER A 1 335 ? -14.664 5.647 32.565 1.00 65.31 335 SER A N 1
ATOM 2641 C CA . SER A 1 335 ? -14.981 6.264 33.854 1.00 65.31 335 SER A CA 1
ATOM 2642 C C . SER A 1 335 ? -13.797 7.042 34.434 1.00 65.31 335 SER A C 1
ATOM 2644 O O . SER A 1 335 ? -13.987 8.124 34.988 1.00 65.31 335 SER A O 1
ATOM 2646 N N . LEU A 1 336 ? -12.578 6.517 34.276 1.00 65.88 336 LEU A N 1
ATOM 2647 C CA . LEU A 1 336 ? -11.347 7.204 34.673 1.00 65.88 336 LEU A CA 1
ATOM 2648 C C . LEU A 1 336 ? -11.134 8.493 33.869 1.00 65.88 336 LEU A C 1
ATOM 2650 O O . LEU A 1 336 ? -10.860 9.542 34.445 1.00 65.88 336 LEU A O 1
ATOM 2654 N N . GLU A 1 337 ? -11.311 8.437 32.549 1.00 68.50 337 GLU A N 1
ATOM 2655 C CA . GLU A 1 337 ? -11.124 9.596 31.664 1.00 68.50 337 GLU A CA 1
ATOM 2656 C C . GLU A 1 337 ? -12.134 10.716 31.914 1.00 68.50 337 GLU A C 1
ATOM 2658 O O . GLU A 1 337 ? -11.794 11.894 31.837 1.00 68.50 337 GLU A O 1
ATOM 2663 N N . MET A 1 338 ? -13.375 10.357 32.241 1.00 65.12 338 MET A N 1
ATOM 2664 C CA . MET A 1 338 ? -14.420 11.321 32.587 1.00 65.12 338 MET A CA 1
ATOM 2665 C C . MET A 1 338 ? -14.259 11.889 34.007 1.00 65.12 338 MET A C 1
ATOM 2667 O O . MET A 1 338 ? -15.106 12.662 34.449 1.00 65.12 338 MET A O 1
ATOM 2671 N N . GLY A 1 339 ? -13.198 11.511 34.732 1.00 60.78 339 GLY A N 1
ATOM 2672 C CA . GLY A 1 339 ? -12.939 11.977 36.093 1.00 60.78 339 GLY A CA 1
ATOM 2673 C C . GLY A 1 339 ? -13.988 11.508 37.101 1.00 60.78 339 GLY A C 1
ATOM 2674 O O . GLY A 1 339 ? -14.128 12.105 38.165 1.00 60.78 339 GLY A O 1
ATOM 2675 N N . LEU A 1 340 ? -14.733 10.445 36.776 1.00 59.88 340 LEU A N 1
ATOM 2676 C CA . LEU A 1 340 ? -15.755 9.875 37.657 1.00 59.88 340 LEU A CA 1
ATOM 2677 C C . LEU A 1 340 ? -15.126 9.125 38.848 1.00 59.88 340 LEU A C 1
ATOM 2679 O O . LEU A 1 340 ? -15.823 8.831 39.818 1.00 59.88 340 LEU A O 1
ATOM 2683 N N . PHE A 1 341 ? -13.817 8.842 38.788 1.00 54.66 341 PHE A N 1
ATOM 2684 C CA . PHE A 1 341 ? -13.018 8.209 39.841 1.00 54.66 341 PHE A CA 1
ATOM 2685 C C . PHE A 1 341 ? -11.606 8.816 39.907 1.00 54.66 341 PHE A C 1
ATOM 2687 O O . PHE A 1 341 ? -11.007 9.105 38.872 1.00 54.66 341 PHE A O 1
ATOM 2694 N N . LEU A 1 342 ? -11.043 8.965 41.114 1.00 50.06 342 LEU A N 1
ATOM 2695 C CA . LEU A 1 342 ? -9.629 9.323 41.313 1.00 50.06 342 LEU A CA 1
ATOM 2696 C C . LEU A 1 342 ? -8.746 8.055 41.290 1.00 50.06 342 LEU A C 1
ATOM 2698 O O . LEU A 1 342 ? -9.148 7.056 41.888 1.00 50.06 342 LEU A O 1
ATOM 2702 N N . PRO A 1 343 ? -7.529 8.073 40.705 1.00 49.03 343 PRO A N 1
ATOM 2703 C CA . PRO A 1 343 ? -6.621 6.914 40.680 1.00 49.03 343 PRO A CA 1
ATOM 2704 C C . PRO A 1 343 ? -6.370 6.280 42.059 1.00 49.03 343 PRO A C 1
ATOM 2706 O O . PRO A 1 343 ? -6.438 5.064 42.192 1.00 49.03 343 PRO A O 1
ATOM 2709 N N . ALA A 1 344 ? -6.233 7.098 43.109 1.00 47.00 344 ALA A N 1
ATOM 2710 C CA . ALA A 1 344 ? -6.065 6.637 44.492 1.00 47.00 344 ALA A CA 1
ATOM 2711 C C . ALA A 1 344 ? -7.278 5.850 45.041 1.00 47.00 344 ALA A C 1
ATOM 2713 O O . ALA A 1 344 ? -7.129 5.004 45.918 1.00 47.00 344 ALA A O 1
ATOM 2714 N N . GLN A 1 345 ? -8.490 6.100 44.529 1.00 51.38 345 GLN A N 1
ATOM 2715 C CA . GLN A 1 345 ? -9.682 5.313 44.875 1.00 51.38 345 GLN A CA 1
ATOM 2716 C C . GLN A 1 345 ? -9.681 3.946 44.177 1.00 51.38 345 GLN A C 1
ATOM 2718 O O . GLN A 1 345 ? -10.300 3.013 44.684 1.00 51.38 345 GLN A O 1
ATOM 2723 N N . LEU A 1 346 ? -9.000 3.831 43.031 1.00 49.66 346 LEU A N 1
ATOM 2724 C CA . LEU A 1 346 ? -8.777 2.574 42.318 1.00 49.66 346 LEU A CA 1
ATOM 2725 C C . LEU A 1 346 ? -7.656 1.759 42.979 1.00 49.66 346 LEU A C 1
ATOM 2727 O O . LEU A 1 346 ? -7.831 0.564 43.179 1.00 49.66 346 LEU A O 1
ATOM 2731 N N . GLU A 1 347 ? -6.564 2.407 43.392 1.00 45.50 347 GLU A N 1
ATOM 2732 C CA . GLU A 1 347 ? -5.470 1.778 44.151 1.00 45.50 347 GLU A CA 1
ATOM 2733 C C . GLU A 1 347 ? -5.955 1.271 45.515 1.00 45.50 347 GLU A C 1
ATOM 2735 O O . GLU A 1 347 ? -5.730 0.117 45.843 1.00 45.50 347 GLU A O 1
ATOM 2740 N N . GLN A 1 348 ? -6.765 2.035 46.261 1.00 47.75 348 GLN A N 1
ATOM 2741 C CA . GLN A 1 348 ? -7.407 1.541 47.496 1.00 47.75 348 GLN A CA 1
ATOM 2742 C C . GLN A 1 348 ? -8.386 0.373 47.270 1.00 47.75 348 GLN A C 1
ATOM 2744 O O . GLN A 1 348 ? -8.732 -0.349 48.211 1.00 47.75 348 GLN A O 1
ATOM 2749 N N . LEU A 1 349 ? -8.876 0.196 46.041 1.00 44.34 349 LEU A N 1
ATOM 2750 C CA . LEU A 1 349 ? -9.679 -0.958 45.640 1.00 44.34 349 LEU A CA 1
ATOM 2751 C C . LEU A 1 349 ? -8.809 -2.145 45.183 1.00 44.34 349 LEU A C 1
ATOM 2753 O O . LEU A 1 349 ? -9.287 -3.272 45.263 1.00 44.34 349 LEU A O 1
ATOM 2757 N N . GLN A 1 350 ? -7.569 -1.907 44.745 1.00 42.00 350 GLN A N 1
ATOM 2758 C CA . GLN A 1 350 ? -6.581 -2.917 44.338 1.00 42.00 350 GLN A CA 1
ATOM 2759 C C . GLN A 1 350 ? -5.736 -3.427 45.524 1.00 42.00 350 GLN A C 1
ATOM 2761 O O . GLN A 1 350 ? -5.507 -4.626 45.633 1.00 42.00 350 GLN A O 1
ATOM 2766 N N . ASP A 1 351 ? -5.346 -2.551 46.456 1.00 39.56 351 ASP A N 1
ATOM 2767 C CA . ASP A 1 351 ? -4.491 -2.859 47.618 1.00 39.56 351 ASP A CA 1
ATOM 2768 C C . ASP A 1 351 ? -5.210 -3.638 48.730 1.00 39.56 351 ASP A C 1
ATOM 2770 O O . ASP A 1 351 ? -4.573 -4.302 49.548 1.00 39.56 351 ASP A O 1
ATOM 2774 N N . ASN A 1 352 ? -6.544 -3.591 48.775 1.00 44.75 352 ASN A N 1
ATOM 2775 C CA . ASN A 1 352 ? -7.323 -4.339 49.768 1.00 44.75 352 ASN A CA 1
ATOM 2776 C C . ASN A 1 352 ? -7.452 -5.841 49.453 1.00 44.75 352 ASN A C 1
ATOM 2778 O O . ASN A 1 352 ? -8.043 -6.560 50.255 1.00 44.75 352 ASN A O 1
ATOM 2782 N N . ASP A 1 353 ? -6.912 -6.321 48.329 1.00 43.41 353 ASP A N 1
ATOM 2783 C CA . ASP A 1 353 ? -7.117 -7.688 47.847 1.00 43.41 353 ASP A CA 1
ATOM 2784 C C . ASP A 1 353 ? -5.821 -8.305 47.291 1.00 43.41 353 ASP A C 1
ATOM 2786 O O . ASP A 1 353 ? -5.710 -8.653 46.117 1.00 43.41 353 ASP A O 1
ATOM 2790 N N . ASN A 1 354 ? -4.852 -8.555 48.178 1.00 38.66 354 ASN A N 1
ATOM 2791 C CA . ASN A 1 354 ? -3.678 -9.404 47.912 1.00 38.66 354 ASN A CA 1
ATOM 2792 C C . ASN A 1 354 ? -4.035 -10.903 47.713 1.00 38.66 354 ASN A C 1
ATOM 2794 O O . ASN A 1 354 ? -3.327 -11.794 48.182 1.00 38.66 354 ASN A O 1
ATOM 2798 N N . GLY A 1 355 ? -5.141 -11.206 47.025 1.00 42.72 355 GLY A N 1
ATOM 2799 C CA . GLY A 1 355 ? -5.562 -12.579 46.745 1.00 42.72 355 GLY A CA 1
ATOM 2800 C C . GLY A 1 355 ? -6.992 -12.790 46.235 1.00 42.72 355 GLY A C 1
ATOM 2801 O O . GLY A 1 355 ? -7.406 -13.946 46.164 1.00 42.72 355 GLY A O 1
ATOM 2802 N N . ALA A 1 356 ? -7.763 -11.750 45.894 1.00 35.22 356 ALA A N 1
ATOM 2803 C CA . ALA A 1 356 ? -9.138 -11.943 45.424 1.00 35.22 356 ALA A CA 1
ATOM 2804 C C . ALA A 1 356 ? -9.247 -12.081 43.898 1.00 35.22 356 ALA A C 1
ATOM 2806 O O . ALA A 1 356 ? -8.594 -11.384 43.127 1.00 35.22 356 ALA A O 1
ATOM 2807 N N . ASP A 1 357 ? -10.131 -12.992 43.491 1.00 46.59 357 ASP A N 1
ATOM 2808 C CA . ASP A 1 357 ? -10.601 -13.213 42.126 1.00 46.59 357 ASP A CA 1
ATOM 2809 C C . ASP A 1 357 ? -11.102 -11.902 41.487 1.00 46.59 357 ASP A C 1
ATOM 2811 O O . ASP A 1 357 ? -11.912 -11.180 42.080 1.00 46.59 357 ASP A O 1
ATOM 2815 N N . ASP A 1 358 ? -10.654 -11.635 40.255 1.00 42.62 358 ASP A N 1
ATOM 2816 C CA . ASP A 1 358 ? -10.978 -10.470 39.410 1.00 42.62 358 ASP A CA 1
ATOM 2817 C C . ASP A 1 358 ? -12.494 -10.149 39.439 1.00 42.62 358 ASP A C 1
ATOM 2819 O O . ASP A 1 358 ? -12.918 -8.990 39.423 1.00 42.62 358 ASP A O 1
ATOM 2823 N N . GLY A 1 359 ? -13.329 -11.183 39.597 1.00 40.28 359 GLY A N 1
ATOM 2824 C CA . GLY A 1 359 ? -14.785 -11.114 39.722 1.00 40.28 359 GLY A CA 1
ATOM 2825 C C . GLY A 1 359 ? -15.367 -10.362 40.934 1.00 40.28 359 GLY A C 1
ATOM 2826 O O . GLY A 1 359 ? -16.553 -10.011 40.898 1.00 40.28 359 GLY A O 1
ATOM 2827 N N . GLN A 1 360 ? -14.615 -10.106 42.013 1.00 47.44 360 GLN A N 1
ATOM 2828 C CA . GLN A 1 360 ? -15.120 -9.386 43.201 1.00 47.44 360 GLN A CA 1
ATOM 2829 C C . GLN A 1 360 ? -14.912 -7.869 43.116 1.00 47.44 360 GLN A C 1
ATOM 2831 O O . GLN A 1 360 ? -15.856 -7.105 43.357 1.00 47.44 360 GLN A O 1
ATOM 2836 N N . LEU A 1 361 ? -13.729 -7.427 42.678 1.00 45.47 361 LEU A N 1
ATOM 2837 C CA . LEU A 1 361 ? -13.448 -6.024 42.355 1.00 45.47 361 LEU A CA 1
ATOM 2838 C C . LEU A 1 361 ? -14.425 -5.511 41.279 1.00 45.47 361 LEU A C 1
ATOM 2840 O O . LEU A 1 361 ? -15.035 -4.445 41.417 1.00 45.47 361 LEU A O 1
ATOM 2844 N N . GLN A 1 362 ? -14.685 -6.352 40.273 1.00 48.62 362 GLN A N 1
ATOM 2845 C CA . GLN A 1 362 ? -15.649 -6.122 39.191 1.00 48.62 362 GLN A CA 1
ATOM 2846 C C . GLN A 1 362 ? -17.092 -5.888 39.677 1.00 48.62 362 GLN A C 1
ATOM 2848 O O . GLN A 1 362 ? -17.788 -5.015 39.146 1.00 48.62 362 GLN A O 1
ATOM 2853 N N . ARG A 1 363 ? -17.560 -6.620 40.701 1.00 52.25 363 ARG A N 1
ATOM 2854 C CA . ARG A 1 363 ? -18.915 -6.454 41.268 1.00 52.25 363 ARG A CA 1
ATOM 2855 C C . ARG A 1 363 ? -19.071 -5.147 42.045 1.00 52.25 363 ARG A C 1
ATOM 2857 O O . ARG A 1 363 ? -20.142 -4.539 42.008 1.00 52.25 363 ARG A O 1
ATOM 2864 N N . ARG A 1 364 ? -18.011 -4.684 42.713 1.00 55.47 364 ARG A N 1
ATOM 2865 C CA . ARG A 1 364 ? -18.025 -3.447 43.516 1.00 55.47 364 ARG A CA 1
ATOM 2866 C C . ARG A 1 364 ? -18.028 -2.191 42.643 1.00 55.47 364 ARG A C 1
ATOM 2868 O O . ARG A 1 364 ? -18.768 -1.256 42.951 1.00 55.47 364 ARG A O 1
ATOM 2875 N N . ILE A 1 365 ? -17.287 -2.195 41.531 1.00 51.06 365 ILE A N 1
ATOM 2876 C CA . ILE A 1 365 ? -17.343 -1.123 40.521 1.00 51.06 365 ILE A CA 1
ATOM 2877 C C . ILE A 1 365 ? -18.754 -1.053 39.911 1.00 51.06 365 ILE A C 1
ATOM 2879 O O . ILE A 1 365 ? -19.350 0.022 39.864 1.00 51.06 365 ILE A O 1
ATOM 2883 N N . HIS A 1 366 ? -19.346 -2.202 39.556 1.00 51.97 366 HIS A N 1
ATOM 2884 C CA . HIS A 1 366 ? -20.719 -2.288 39.033 1.00 51.97 366 HIS A CA 1
ATOM 2885 C C . HIS A 1 366 ? -21.786 -1.756 39.997 1.00 51.97 366 HIS A C 1
ATOM 2887 O O . HIS A 1 366 ? -22.670 -1.001 39.588 1.00 51.97 366 HIS A O 1
ATOM 2893 N N . ALA A 1 367 ? -21.725 -2.147 41.274 1.00 55.50 367 ALA A N 1
ATOM 2894 C CA . ALA A 1 367 ? -22.674 -1.690 42.285 1.00 55.50 367 ALA A CA 1
ATOM 2895 C C . ALA A 1 367 ? -22.604 -0.167 42.477 1.00 55.50 367 ALA A C 1
ATOM 2897 O O . ALA A 1 367 ? -23.640 0.478 42.616 1.00 55.50 367 ALA A O 1
ATOM 2898 N N . ARG A 1 368 ? -21.398 0.416 42.416 1.00 55.06 368 ARG A N 1
ATOM 2899 C CA . ARG A 1 368 ? -21.191 1.867 42.516 1.00 55.06 368 ARG A CA 1
ATOM 2900 C C . ARG A 1 368 ? -21.629 2.634 41.272 1.00 55.06 368 ARG A C 1
ATOM 2902 O O . ARG A 1 368 ? -22.278 3.658 41.432 1.00 55.06 368 ARG A O 1
ATOM 2909 N N . LEU A 1 369 ? -21.345 2.140 40.065 1.00 53.25 369 LEU A N 1
ATOM 2910 C CA . LEU A 1 369 ? -21.827 2.759 38.822 1.00 53.25 369 LEU A CA 1
ATOM 2911 C C . LEU A 1 369 ? -23.363 2.775 38.767 1.00 53.25 369 LEU A C 1
ATOM 2913 O O . LEU A 1 369 ? -23.955 3.813 38.477 1.00 53.25 369 LEU A O 1
ATOM 2917 N N . ARG A 1 370 ? -24.015 1.665 39.156 1.00 53.88 370 ARG A N 1
ATOM 2918 C CA . ARG A 1 370 ? -25.481 1.615 39.313 1.00 53.88 370 ARG A CA 1
ATOM 2919 C C . ARG A 1 370 ? -25.988 2.550 40.407 1.00 53.88 370 ARG A C 1
ATOM 2921 O O . ARG A 1 370 ? -26.981 3.232 40.186 1.00 53.88 370 ARG A O 1
ATOM 2928 N N . ALA A 1 371 ? -25.329 2.593 41.566 1.00 51.91 371 ALA A N 1
ATOM 2929 C CA . ALA A 1 371 ? -25.714 3.480 42.666 1.00 51.91 371 ALA A CA 1
ATOM 2930 C C . ALA A 1 371 ? -25.555 4.969 42.311 1.00 51.91 371 ALA A C 1
ATOM 2932 O O . ALA A 1 371 ? -26.318 5.793 42.801 1.00 51.91 371 ALA A O 1
ATOM 2933 N N . ALA A 1 372 ? -24.605 5.307 41.435 1.00 50.44 372 ALA A N 1
ATOM 2934 C CA . ALA A 1 372 ? -24.417 6.651 40.895 1.00 50.44 372 ALA A CA 1
ATOM 2935 C C . ALA A 1 372 ? -25.384 6.986 39.740 1.00 50.44 372 ALA A C 1
ATOM 2937 O O . ALA A 1 372 ? -25.343 8.094 39.213 1.00 50.44 372 ALA A O 1
ATOM 2938 N N . GLY A 1 373 ? -26.239 6.041 39.327 1.00 46.81 373 GLY A N 1
ATOM 2939 C CA . GLY A 1 373 ? -27.169 6.220 38.213 1.00 46.81 373 GLY A CA 1
ATOM 2940 C C . GLY A 1 373 ? -26.488 6.354 36.850 1.00 46.81 373 GLY A C 1
ATOM 2941 O O . GLY A 1 373 ? -27.122 6.859 35.930 1.00 46.81 373 GLY A O 1
ATOM 2942 N N . ILE A 1 374 ? -25.222 5.926 36.727 1.00 51.31 374 ILE A N 1
ATOM 2943 C CA . ILE A 1 374 ? -24.405 6.067 35.516 1.00 51.31 374 ILE A CA 1
ATOM 2944 C C . ILE A 1 374 ? -24.643 4.865 34.597 1.00 51.31 374 ILE A C 1
ATOM 2946 O O . ILE A 1 374 ? -24.376 3.716 34.952 1.00 51.31 374 ILE A O 1
ATOM 2950 N N . THR A 1 375 ? -25.145 5.140 33.400 1.00 52.31 375 THR A N 1
ATOM 2951 C CA . THR A 1 375 ? -25.473 4.165 32.352 1.00 52.31 375 THR A CA 1
ATOM 2952 C C . THR A 1 375 ? -24.464 4.234 31.204 1.00 52.31 375 THR A C 1
ATOM 2954 O O . THR A 1 375 ? -23.806 5.257 31.007 1.00 52.31 375 THR A O 1
ATOM 2957 N N . LEU A 1 376 ? -24.338 3.155 30.420 1.00 52.25 376 LEU A N 1
ATOM 2958 C CA . LEU A 1 376 ? -23.464 3.125 29.236 1.00 52.25 376 LEU A CA 1
ATOM 2959 C C . LEU A 1 376 ? -23.794 4.286 28.277 1.00 52.25 376 LEU A C 1
ATOM 2961 O O . LEU A 1 376 ? -22.889 4.953 27.789 1.00 52.25 376 LEU A O 1
ATOM 2965 N N . SER A 1 377 ? -25.084 4.609 28.132 1.00 47.09 377 SER A N 1
ATOM 2966 C CA . SER A 1 377 ? -25.581 5.747 27.356 1.00 47.09 377 SER A CA 1
ATOM 2967 C C . SER A 1 377 ? -25.091 7.111 27.865 1.00 47.09 377 SER A C 1
ATOM 2969 O O . SER A 1 377 ? -24.823 7.993 27.055 1.00 47.09 377 SER A O 1
ATOM 2971 N N . GLN A 1 378 ? -24.903 7.306 29.175 1.00 49.84 378 GLN A N 1
ATOM 2972 C CA . GLN A 1 378 ? -24.325 8.545 29.727 1.00 49.84 378 GLN A CA 1
ATOM 2973 C C . GLN A 1 378 ? -22.805 8.640 29.523 1.00 49.84 378 GLN A C 1
ATOM 2975 O O . GLN A 1 378 ? -22.281 9.744 29.385 1.00 49.84 378 GLN A O 1
ATOM 2980 N N . LEU A 1 379 ? -22.096 7.507 29.453 1.00 51.31 379 LEU A N 1
ATOM 2981 C CA . LEU A 1 379 ? -20.660 7.461 29.134 1.00 51.31 379 LEU A CA 1
ATOM 2982 C C . LEU A 1 379 ? -20.383 7.704 27.635 1.00 51.31 379 LEU A C 1
ATOM 2984 O O . LEU A 1 379 ? -19.294 8.169 27.274 1.00 51.31 379 LEU A O 1
ATOM 2988 N N . THR A 1 380 ? -21.371 7.431 26.771 1.00 46.84 380 THR A N 1
ATOM 2989 C CA . THR A 1 380 ? -21.319 7.649 25.314 1.00 46.84 380 THR A CA 1
ATOM 2990 C C . THR A 1 380 ? -21.923 8.987 24.856 1.00 46.84 380 THR A C 1
ATOM 2992 O O . THR A 1 380 ? -21.525 9.496 23.809 1.00 46.84 380 THR A O 1
ATOM 2995 N N . ALA A 1 381 ? -22.835 9.595 25.630 1.00 43.16 381 ALA A N 1
ATOM 2996 C CA . ALA A 1 381 ? -23.542 10.842 25.283 1.00 43.16 381 ALA A CA 1
ATOM 2997 C C . ALA A 1 381 ? -22.653 12.101 25.235 1.00 43.16 381 ALA A C 1
ATOM 2999 O O . ALA A 1 381 ? -23.024 13.097 24.617 1.00 43.16 381 ALA A O 1
ATOM 3000 N N . ALA A 1 382 ? -21.443 12.068 25.803 1.00 39.09 382 ALA A N 1
ATOM 3001 C CA . ALA A 1 382 ? -20.478 13.171 25.696 1.00 39.09 382 ALA A CA 1
ATOM 3002 C C . ALA A 1 382 ? -19.918 13.377 24.262 1.00 39.09 382 ALA A C 1
ATOM 3004 O O . ALA A 1 382 ? -19.044 14.216 24.054 1.00 39.09 382 ALA A O 1
ATOM 3005 N N . SER A 1 383 ? -20.408 12.618 23.271 1.00 39.38 383 SER A N 1
ATOM 3006 C CA . SER A 1 383 ? -19.928 12.588 21.887 1.00 39.38 383 SER A CA 1
ATOM 3007 C C . SER A 1 383 ? -21.032 12.833 20.843 1.00 39.38 383 SER A C 1
ATOM 3009 O O . SER A 1 383 ? -20.919 12.371 19.711 1.00 39.38 383 SER A O 1
ATOM 3011 N N . GLU A 1 384 ? -22.070 13.624 21.114 1.00 31.73 384 GLU A N 1
ATOM 3012 C CA . GLU A 1 384 ? -23.085 13.953 20.090 1.00 31.73 384 GLU A CA 1
ATOM 3013 C C . GLU A 1 384 ? -22.974 15.406 19.599 1.00 31.73 384 GLU A C 1
ATOM 3015 O O . GLU A 1 384 ? -22.998 16.353 20.377 1.00 31.73 384 GLU A O 1
ATOM 3020 N N . ALA A 1 385 ? -22.824 15.584 18.282 1.00 28.89 385 ALA A N 1
ATOM 3021 C CA . ALA A 1 385 ? -23.145 16.829 17.584 1.00 28.89 385 ALA A CA 1
ATOM 3022 C C . ALA A 1 385 ? -24.128 16.471 16.454 1.00 28.89 385 ALA A C 1
ATOM 3024 O O . ALA A 1 385 ? -23.947 15.425 15.828 1.00 28.89 385 ALA A O 1
ATOM 3025 N N . PRO A 1 386 ? -25.179 17.272 16.209 1.00 26.50 386 PRO A N 1
ATOM 3026 C CA . PRO A 1 386 ? -26.280 16.860 15.345 1.00 26.50 386 PRO A CA 1
ATOM 3027 C C . PRO A 1 386 ? -25.882 16.846 13.857 1.00 26.50 386 PRO A C 1
ATOM 3029 O O . PRO A 1 386 ? -25.126 17.721 13.419 1.00 26.50 386 PRO A O 1
ATOM 3032 N N . PRO A 1 387 ? -26.423 15.912 13.051 1.00 26.25 387 PRO A N 1
ATOM 3033 C CA . PRO A 1 387 ? -26.148 15.840 11.620 1.00 26.25 387 PRO A CA 1
ATOM 3034 C C . PRO A 1 387 ? -26.811 17.015 10.889 1.00 26.25 387 PRO A C 1
ATOM 3036 O O . PRO A 1 387 ? -28.003 17.285 11.058 1.00 26.25 387 PRO A O 1
ATOM 3039 N N . ARG A 1 388 ? -26.046 17.734 10.059 1.00 27.42 388 ARG A N 1
ATOM 3040 C CA . ARG A 1 388 ? -26.585 18.790 9.189 1.00 27.42 388 ARG A CA 1
ATOM 3041 C C . ARG A 1 388 ? -27.012 18.206 7.844 1.00 27.42 388 ARG A C 1
ATOM 3043 O O . ARG A 1 388 ? -26.248 17.510 7.187 1.00 27.42 388 ARG A O 1
ATOM 3050 N N . ALA A 1 389 ? -28.236 18.534 7.437 1.00 25.28 389 ALA A N 1
ATOM 3051 C CA . ALA A 1 389 ? -28.816 18.144 6.158 1.00 25.28 389 ALA A CA 1
ATOM 3052 C C . ALA A 1 389 ? -28.066 18.776 4.971 1.00 25.28 389 ALA A C 1
ATOM 3054 O O . ALA A 1 389 ? -27.804 19.982 4.955 1.00 25.28 389 ALA A O 1
ATOM 3055 N N . SER A 1 390 ? -27.773 17.966 3.955 1.00 25.34 390 SER A N 1
ATOM 3056 C CA . SER A 1 390 ? -27.164 18.392 2.698 1.00 25.34 390 SER A CA 1
ATOM 3057 C C . SER A 1 390 ? -28.194 19.096 1.802 1.00 25.34 390 SER A C 1
ATOM 3059 O O . SER A 1 390 ? -29.261 18.568 1.495 1.00 25.34 390 SER A O 1
ATOM 3061 N N . ARG A 1 391 ? -27.878 20.319 1.358 1.00 26.81 391 ARG A N 1
ATOM 3062 C CA . ARG A 1 391 ? -28.576 21.008 0.259 1.00 26.81 391 ARG A CA 1
ATOM 3063 C C . ARG A 1 391 ? -27.626 21.106 -0.935 1.00 26.81 391 ARG A C 1
ATOM 3065 O O . ARG A 1 391 ? -26.494 21.561 -0.776 1.00 26.81 391 ARG A O 1
ATOM 3072 N N . LYS A 1 392 ? -28.090 20.704 -2.125 1.00 26.56 392 LYS A N 1
ATOM 3073 C CA . LYS A 1 392 ? -27.388 20.927 -3.403 1.00 26.56 392 LYS A CA 1
ATOM 3074 C C . LYS A 1 392 ? -27.274 22.439 -3.664 1.00 26.56 392 LYS A C 1
ATOM 3076 O O . LYS A 1 392 ? -28.266 23.152 -3.510 1.00 26.56 392 LYS A O 1
ATOM 3081 N N . ARG A 1 393 ? -26.081 22.928 -4.027 1.00 37.41 393 ARG A N 1
ATOM 3082 C CA . ARG A 1 393 ? -25.799 24.350 -4.306 1.00 37.41 393 ARG A CA 1
ATOM 3083 C C . ARG A 1 393 ? -25.024 24.490 -5.615 1.00 37.41 393 ARG A C 1
ATOM 3085 O O . ARG A 1 393 ? -24.205 23.636 -5.930 1.00 37.41 393 ARG A O 1
ATOM 3092 N N . ALA A 1 394 ? -25.327 25.554 -6.352 1.00 27.97 394 ALA A N 1
ATOM 3093 C CA . ALA A 1 394 ? -24.731 25.872 -7.642 1.00 27.97 394 ALA A CA 1
ATOM 3094 C C . ALA A 1 394 ? -23.282 26.391 -7.513 1.00 27.97 394 ALA A C 1
ATOM 3096 O O . ALA A 1 394 ? -22.899 26.883 -6.442 1.00 27.97 394 ALA A O 1
ATOM 3097 N N . PRO A 1 395 ? -22.491 26.309 -8.592 1.00 31.58 395 PRO A N 1
ATOM 3098 C CA . PRO A 1 395 ? -21.052 26.494 -8.532 1.00 31.58 395 PRO A CA 1
ATOM 3099 C C . PRO A 1 395 ? -20.621 27.971 -8.605 1.00 31.58 395 PRO A C 1
ATOM 3101 O O . PRO A 1 395 ? -21.301 28.781 -9.228 1.00 31.58 395 PRO A O 1
ATOM 3104 N N . GLY A 1 396 ? -19.486 28.324 -7.982 1.00 40.75 396 GLY A N 1
ATOM 3105 C CA . GLY A 1 396 ? -18.834 29.640 -8.149 1.00 40.75 396 GLY A CA 1
ATOM 3106 C C . GLY A 1 396 ? -18.939 30.639 -6.985 1.00 40.75 396 GLY A C 1
ATOM 3107 O O . GLY A 1 396 ? -18.693 31.826 -7.174 1.00 40.75 396 GLY A O 1
ATOM 3108 N N . THR A 1 397 ? -19.281 30.206 -5.768 1.00 35.94 397 THR A N 1
ATOM 3109 C CA . THR A 1 397 ? -19.268 31.085 -4.579 1.00 35.94 397 THR A CA 1
ATOM 3110 C C . THR A 1 397 ? -18.119 30.713 -3.648 1.00 35.94 397 THR A C 1
ATOM 3112 O O . THR A 1 397 ? -18.026 29.556 -3.250 1.00 35.94 397 THR A O 1
ATOM 3115 N N . SER A 1 398 ? -17.279 31.700 -3.302 1.00 43.53 398 SER A N 1
ATOM 3116 C CA . SER A 1 398 ? -16.175 31.599 -2.333 1.00 43.53 398 SER A CA 1
ATOM 3117 C C . SER A 1 398 ? -16.559 30.707 -1.148 1.00 43.53 398 SER A C 1
ATOM 3119 O O . SER A 1 398 ? -17.547 30.961 -0.445 1.00 43.53 398 SER A O 1
ATOM 3121 N N . LEU A 1 399 ? -15.794 29.625 -0.981 1.00 47.12 399 LEU A N 1
ATOM 3122 C CA . LEU A 1 399 ? -15.882 28.724 0.157 1.00 47.12 399 LEU A CA 1
ATOM 3123 C C . LEU A 1 399 ? -15.661 29.559 1.420 1.00 47.12 399 LEU A C 1
ATOM 3125 O O . LEU A 1 399 ? -14.597 30.139 1.619 1.00 47.12 399 LEU A O 1
ATOM 3129 N N . ARG A 1 400 ? -16.664 29.632 2.299 1.00 47.28 400 ARG A N 1
ATOM 3130 C CA . ARG A 1 400 ? -16.352 29.911 3.702 1.00 47.28 400 ARG A CA 1
ATOM 3131 C C . ARG A 1 400 ? -15.604 28.676 4.181 1.00 47.28 400 ARG A C 1
ATOM 3133 O O . ARG A 1 400 ? -16.220 27.614 4.212 1.00 47.28 400 ARG A O 1
ATOM 3140 N N . ASP A 1 401 ? -14.311 28.832 4.464 1.00 52.88 401 ASP A N 1
ATOM 3141 C CA . ASP A 1 401 ? -13.431 27.782 4.983 1.00 52.88 401 ASP A CA 1
ATOM 3142 C C . ASP A 1 401 ? -14.198 26.937 6.006 1.00 52.88 401 ASP A C 1
ATOM 3144 O O . ASP A 1 401 ? -14.690 27.446 7.018 1.00 52.88 401 ASP A O 1
ATOM 3148 N N . SER A 1 402 ? -14.334 25.647 5.711 1.00 57.50 402 SER A N 1
ATOM 3149 C CA . SER A 1 402 ? -14.933 24.644 6.592 1.00 57.50 402 SER A CA 1
ATOM 3150 C C . SER A 1 402 ? -14.156 24.483 7.910 1.00 57.50 402 SER A C 1
ATOM 3152 O O . SER A 1 402 ? -14.563 23.716 8.780 1.00 57.50 402 SER A O 1
ATOM 3154 N N . GLY A 1 403 ? -13.043 25.209 8.075 1.00 67.75 403 GLY A N 1
ATOM 3155 C CA . GLY A 1 403 ? -12.134 25.148 9.211 1.00 67.75 403 GLY A CA 1
ATOM 3156 C C . GLY A 1 403 ? -11.139 23.997 9.090 1.00 67.75 403 GLY A C 1
ATOM 3157 O O . GLY A 1 403 ? -10.376 23.750 10.024 1.00 67.75 403 GLY A O 1
ATOM 3158 N N . ARG A 1 404 ? -11.134 23.283 7.954 1.00 82.12 404 ARG A N 1
ATOM 3159 C CA . ARG A 1 404 ? -10.281 22.111 7.725 1.00 82.12 404 ARG A CA 1
ATOM 3160 C C . ARG A 1 404 ? -8.921 22.473 7.129 1.00 82.12 404 ARG A C 1
ATOM 3162 O O . ARG A 1 404 ? -7.966 21.723 7.330 1.00 82.12 404 ARG A O 1
ATOM 3169 N N . ARG A 1 405 ? -8.771 23.637 6.480 1.00 88.75 405 ARG A N 1
ATOM 3170 C CA . ARG A 1 405 ? -7.476 24.069 5.920 1.00 88.75 405 ARG A CA 1
ATOM 3171 C C . ARG A 1 405 ? -6.357 24.132 6.975 1.00 88.75 405 ARG A C 1
ATOM 3173 O O . ARG A 1 405 ? -5.275 23.610 6.692 1.00 88.75 405 ARG A O 1
ATOM 3180 N N . PRO A 1 406 ? -6.565 24.675 8.195 1.00 86.44 406 PRO A N 1
ATOM 3181 C CA . PRO A 1 406 ? -5.536 24.660 9.238 1.00 86.44 406 PRO A CA 1
ATOM 3182 C C . PRO A 1 406 ? -5.129 23.247 9.676 1.00 86.44 406 PRO A C 1
ATOM 3184 O O . PRO A 1 406 ? -3.942 22.997 9.878 1.00 86.44 406 PRO A O 1
ATOM 3187 N N . LEU A 1 407 ? -6.088 22.315 9.779 1.00 83.19 407 LEU A N 1
ATOM 3188 C CA . LEU A 1 407 ? -5.819 20.910 10.111 1.00 83.19 407 LEU A CA 1
ATOM 3189 C C . LEU A 1 407 ? -4.924 20.264 9.051 1.00 83.19 407 LEU A C 1
ATOM 3191 O O . LEU A 1 407 ? -3.902 19.671 9.392 1.00 83.19 407 LEU A O 1
ATOM 3195 N N . VAL A 1 408 ? -5.290 20.407 7.775 1.00 87.50 408 VAL A N 1
ATOM 3196 C CA . VAL A 1 408 ? -4.510 19.869 6.653 1.00 87.50 408 VAL A CA 1
ATOM 3197 C C . VAL A 1 408 ? -3.115 20.482 6.628 1.00 87.50 408 VAL A C 1
ATOM 3199 O O . VAL A 1 408 ? -2.131 19.759 6.537 1.00 87.50 408 VAL A O 1
ATOM 3202 N N . THR A 1 409 ? -3.010 21.800 6.798 1.00 90.25 409 THR A N 1
ATOM 3203 C CA . THR A 1 409 ? -1.721 22.507 6.801 1.00 90.25 409 THR A CA 1
ATOM 3204 C C . THR A 1 409 ? -0.813 22.030 7.939 1.00 90.25 409 THR A C 1
ATOM 3206 O O . THR A 1 409 ? 0.377 21.806 7.723 1.00 90.25 409 THR A O 1
ATOM 3209 N N . ALA A 1 410 ? -1.362 21.825 9.142 1.00 79.19 410 ALA A N 1
ATOM 3210 C CA . ALA A 1 410 ? -0.609 21.265 10.262 1.00 79.19 410 ALA A CA 1
ATOM 3211 C C . ALA A 1 410 ? -0.135 19.839 9.954 1.00 79.19 410 ALA A C 1
ATOM 3213 O O . ALA A 1 410 ? 1.046 19.543 10.098 1.00 79.19 410 ALA A O 1
ATOM 3214 N N . ARG A 1 411 ? -1.022 18.978 9.439 1.00 84.62 411 ARG A N 1
ATOM 3215 C CA . ARG A 1 411 ? -0.666 17.601 9.076 1.00 84.62 411 ARG A CA 1
ATOM 3216 C C . ARG A 1 411 ? 0.396 17.530 7.981 1.00 84.62 411 ARG A C 1
ATOM 3218 O O . ARG A 1 411 ? 1.323 16.741 8.109 1.00 84.62 411 ARG A O 1
ATOM 3225 N N . LEU A 1 412 ? 0.319 18.380 6.958 1.00 83.06 412 LEU A N 1
ATOM 3226 C CA . LEU A 1 412 ? 1.335 18.468 5.906 1.00 83.06 412 LEU A CA 1
ATOM 3227 C C . LEU A 1 412 ? 2.710 18.847 6.471 1.00 83.06 412 LEU A C 1
ATOM 3229 O O . LEU A 1 412 ? 3.709 18.202 6.142 1.00 83.06 412 LEU A O 1
ATOM 3233 N N . ARG A 1 413 ? 2.755 19.862 7.343 1.00 82.75 413 ARG A N 1
ATOM 3234 C CA . ARG A 1 413 ? 3.988 20.311 8.006 1.00 82.75 413 ARG A CA 1
ATOM 3235 C C . ARG A 1 413 ? 4.583 19.222 8.895 1.00 82.75 413 ARG A C 1
ATOM 3237 O O . ARG A 1 413 ? 5.789 19.002 8.861 1.00 82.75 413 ARG A O 1
ATOM 3244 N N . ASP A 1 414 ? 3.731 18.544 9.652 1.00 70.81 414 ASP A N 1
ATOM 3245 C CA . ASP A 1 414 ? 4.142 17.576 10.669 1.00 70.81 414 ASP A CA 1
ATOM 3246 C C . ASP A 1 414 ? 4.300 16.154 10.077 1.00 70.81 414 ASP A C 1
ATOM 3248 O O . ASP A 1 414 ? 4.664 15.213 10.775 1.00 70.81 414 ASP A O 1
ATOM 3252 N N . GLY A 1 415 ? 4.064 15.989 8.767 1.00 67.00 415 GLY A N 1
ATOM 3253 C CA . GLY A 1 415 ? 4.212 14.718 8.053 1.00 67.00 415 GLY A CA 1
ATOM 3254 C C . GLY A 1 415 ? 3.118 13.692 8.354 1.00 67.00 415 GLY A C 1
ATOM 3255 O O . GLY A 1 415 ? 3.285 12.512 8.057 1.00 67.00 415 GLY A O 1
ATOM 3256 N N . HIS A 1 416 ? 2.003 14.126 8.932 1.00 69.31 416 HIS A N 1
ATOM 3257 C CA . HIS A 1 416 ? 0.901 13.255 9.303 1.00 69.31 416 HIS A CA 1
ATOM 3258 C C . HIS A 1 416 ? 0.047 12.837 8.107 1.00 69.31 416 HIS A C 1
ATOM 3260 O O . HIS A 1 416 ? -0.141 13.567 7.135 1.00 69.31 416 HIS A O 1
ATOM 3266 N N . CYS A 1 417 ? -0.544 11.659 8.262 1.00 67.31 417 CYS A N 1
ATOM 3267 C CA . CYS A 1 417 ? -1.518 11.073 7.361 1.00 67.31 417 CYS A CA 1
ATOM 3268 C C . CYS A 1 417 ? -2.669 12.008 6.972 1.00 67.31 417 CYS A C 1
ATOM 3270 O O . CYS A 1 417 ? -3.321 12.580 7.857 1.00 67.31 417 CYS A O 1
ATOM 3272 N N . LEU A 1 418 ? -2.995 12.073 5.680 1.00 76.44 418 LEU A N 1
ATOM 3273 C CA . LEU A 1 418 ? -4.239 12.684 5.207 1.00 76.44 418 LEU A CA 1
ATOM 3274 C C . LEU A 1 418 ? -5.278 11.662 4.744 1.00 76.44 418 LEU A C 1
ATOM 3276 O O . LEU A 1 418 ? -6.426 12.058 4.600 1.00 76.44 418 LEU A O 1
ATOM 3280 N N . ASP A 1 419 ? -4.912 10.389 4.569 1.00 71.19 419 ASP A N 1
ATOM 3281 C CA . ASP A 1 419 ? -5.808 9.330 4.088 1.00 71.19 419 ASP A CA 1
ATOM 3282 C C . ASP A 1 419 ? -7.148 9.312 4.817 1.00 71.19 419 ASP A C 1
ATOM 3284 O O . ASP A 1 419 ? -7.230 9.523 6.033 1.00 71.19 419 ASP A O 1
ATOM 3288 N N . ALA A 1 420 ? -8.191 9.002 4.049 1.00 59.31 420 ALA A N 1
ATOM 3289 C CA . ALA A 1 420 ? -9.555 8.809 4.517 1.00 59.31 420 ALA A CA 1
ATOM 3290 C C . ALA A 1 420 ? -10.204 10.012 5.220 1.00 59.31 420 ALA A C 1
ATOM 3292 O O . ALA A 1 420 ? -11.338 9.888 5.690 1.00 59.31 420 ALA A O 1
ATOM 3293 N N . LEU A 1 421 ? -9.530 11.161 5.304 1.00 71.19 421 LEU A N 1
ATOM 3294 C CA . LEU A 1 421 ? -10.109 12.354 5.902 1.00 71.19 421 LEU A CA 1
ATOM 3295 C C . LEU A 1 421 ? -11.320 12.827 5.102 1.00 71.19 421 LEU A C 1
ATOM 3297 O O . LEU A 1 421 ? -11.329 12.780 3.870 1.00 71.19 421 LEU A O 1
ATOM 3301 N N . ASP A 1 422 ? -12.312 13.352 5.814 1.00 74.56 422 ASP A N 1
ATOM 3302 C CA . ASP A 1 422 ? -13.303 14.213 5.192 1.00 74.56 422 ASP A CA 1
ATOM 3303 C C . ASP A 1 422 ? -12.705 15.612 5.035 1.00 74.56 422 ASP A C 1
ATOM 3305 O O . ASP A 1 422 ? -12.278 16.282 5.963 1.00 74.56 422 ASP A O 1
ATOM 3309 N N . LEU A 1 423 ? -12.569 16.015 3.791 1.00 85.25 423 LEU A N 1
ATOM 3310 C CA . LEU A 1 423 ? -12.056 17.293 3.339 1.00 85.25 423 LEU A CA 1
ATOM 3311 C C . LEU A 1 423 ? -13.080 17.953 2.404 1.00 85.25 423 LEU A C 1
ATOM 3313 O O . LEU A 1 423 ? -12.757 18.929 1.724 1.00 85.25 423 LEU A O 1
ATOM 3317 N N . SER A 1 424 ? -14.327 17.474 2.401 1.00 82.31 424 SER A N 1
ATOM 3318 C CA . SER A 1 424 ? -15.395 17.961 1.535 1.00 82.31 424 SER A CA 1
ATOM 3319 C C . SER A 1 424 ? -15.671 19.441 1.787 1.00 82.31 424 SER A C 1
ATOM 3321 O O . SER A 1 424 ? -15.522 19.930 2.905 1.00 82.31 424 SER A O 1
ATOM 3323 N N . ASP A 1 425 ? -16.038 20.199 0.756 1.00 84.00 425 ASP A N 1
ATOM 3324 C CA . ASP A 1 425 ? -16.308 21.644 0.857 1.00 84.00 425 ASP A CA 1
ATOM 3325 C C . ASP A 1 425 ? -15.149 22.486 1.452 1.00 84.00 425 ASP A C 1
ATOM 3327 O O . ASP A 1 425 ? -15.371 23.591 1.953 1.00 84.00 425 ASP A O 1
ATOM 3331 N N . SER A 1 426 ? -13.913 21.975 1.466 1.00 89.44 426 SER A N 1
ATOM 3332 C CA . SER A 1 426 ? -12.773 22.657 2.097 1.00 89.44 426 SER A CA 1
ATOM 3333 C C . SER A 1 426 ? -11.968 23.464 1.094 1.00 89.44 426 SER A C 1
ATOM 3335 O O . SER A 1 426 ? -11.790 23.043 -0.047 1.00 89.44 426 SER A O 1
ATOM 3337 N N . ASP A 1 427 ? -11.436 24.607 1.530 1.00 94.38 427 ASP A N 1
ATOM 3338 C CA . ASP A 1 427 ? -10.533 25.400 0.702 1.00 94.38 427 ASP A CA 1
ATOM 3339 C C . ASP A 1 427 ? -9.080 24.947 0.884 1.00 94.38 427 ASP A C 1
ATOM 3341 O O . ASP A 1 427 ? -8.401 25.300 1.850 1.00 94.38 427 ASP A O 1
ATOM 3345 N N . LEU A 1 428 ? -8.598 24.140 -0.052 1.00 96.12 428 LEU A N 1
ATOM 3346 C CA . LEU A 1 428 ? -7.267 23.536 -0.080 1.00 96.12 428 LEU A CA 1
ATOM 3347 C C . LEU A 1 428 ? -6.437 24.036 -1.272 1.00 96.12 428 LEU A C 1
ATOM 3349 O O . LEU A 1 428 ? -5.411 23.438 -1.590 1.00 96.12 428 LEU A O 1
ATOM 3353 N N . SER A 1 429 ? -6.845 25.144 -1.904 1.00 96.88 429 SER A N 1
ATOM 3354 C CA . SER A 1 429 ? -6.188 25.672 -3.099 1.00 96.88 429 SER A CA 1
ATOM 3355 C C . SER A 1 429 ? -4.742 26.072 -2.834 1.00 96.88 429 SER A C 1
ATOM 3357 O O . SER A 1 429 ? -4.431 26.630 -1.768 1.00 96.88 429 SER A O 1
ATOM 3359 N N . GLY A 1 430 ? -3.882 25.829 -3.822 1.00 96.44 430 GLY A N 1
ATOM 3360 C CA . GLY A 1 430 ? -2.466 26.190 -3.810 1.00 96.44 430 GLY A CA 1
ATOM 3361 C C . GLY A 1 430 ? -1.628 25.487 -2.739 1.00 96.44 430 GLY A C 1
ATOM 3362 O O . GLY A 1 430 ? -0.521 25.938 -2.456 1.00 96.44 430 GLY A O 1
ATOM 3363 N N . LEU A 1 431 ? -2.151 24.444 -2.087 1.00 97.38 431 LEU A N 1
ATOM 3364 C CA . LEU A 1 431 ? -1.379 23.669 -1.117 1.00 97.38 431 LEU A CA 1
ATOM 3365 C C . LEU A 1 431 ? -0.460 22.668 -1.827 1.00 97.38 431 LEU A C 1
ATOM 3367 O O . LEU A 1 431 ? -0.768 22.179 -2.913 1.00 97.38 431 LEU A O 1
ATOM 3371 N N . ASP A 1 432 ? 0.661 22.361 -1.175 1.00 96.81 432 ASP A N 1
ATOM 3372 C CA . ASP A 1 432 ? 1.615 21.350 -1.622 1.00 96.81 432 ASP A CA 1
ATOM 3373 C C . ASP A 1 432 ? 1.272 19.986 -1.007 1.00 96.81 432 ASP A C 1
ATOM 3375 O O . ASP A 1 432 ? 1.460 19.738 0.189 1.00 96.81 432 ASP A O 1
ATOM 3379 N N . PHE A 1 433 ? 0.746 19.115 -1.857 1.00 95.50 433 PHE A N 1
ATOM 3380 C CA . PHE A 1 433 ? 0.453 17.713 -1.603 1.00 95.50 433 PHE A CA 1
ATOM 3381 C C . PHE A 1 433 ? 1.407 16.782 -2.369 1.00 95.50 433 PHE A C 1
ATOM 3383 O O . PHE A 1 433 ? 1.128 15.585 -2.468 1.00 95.50 433 PHE A O 1
ATOM 3390 N N . ALA A 1 434 ? 2.526 17.280 -2.903 1.00 90.94 434 ALA A N 1
ATOM 3391 C CA . ALA A 1 434 ? 3.416 16.480 -3.728 1.00 90.94 434 ALA A CA 1
ATOM 3392 C C . ALA A 1 434 ? 3.933 15.249 -2.961 1.00 90.94 434 ALA A C 1
ATOM 3394 O O . ALA A 1 434 ? 4.447 15.345 -1.842 1.00 90.94 434 ALA A O 1
ATOM 3395 N N . GLY A 1 435 ? 3.760 14.066 -3.555 1.00 79.62 435 GLY A N 1
ATOM 3396 C CA . GLY A 1 435 ? 4.129 12.782 -2.955 1.00 79.62 435 GLY A CA 1
ATOM 3397 C C . GLY A 1 435 ? 3.336 12.395 -1.700 1.00 79.62 435 GLY A C 1
ATOM 3398 O O . GLY A 1 435 ? 3.705 11.430 -1.030 1.00 79.62 435 GLY A O 1
ATOM 3399 N N . ARG A 1 436 ? 2.288 13.143 -1.329 1.00 83.25 436 ARG A N 1
ATOM 3400 C CA . ARG A 1 436 ? 1.462 12.855 -0.150 1.00 83.25 436 ARG A CA 1
ATOM 3401 C C . ARG A 1 436 ? 0.389 11.835 -0.479 1.00 83.25 436 ARG A C 1
ATOM 3403 O O . ARG A 1 436 ? -0.115 11.781 -1.595 1.00 83.25 436 ARG A O 1
ATOM 3410 N N . SER A 1 437 ? -0.009 11.078 0.534 1.00 77.12 437 SER A N 1
ATOM 3411 C CA . SER A 1 437 ? -1.162 10.197 0.432 1.00 77.12 437 SER A CA 1
ATOM 3412 C C . SER A 1 437 ? -2.425 10.886 0.927 1.00 77.12 437 SER A C 1
ATOM 3414 O O . SER A 1 437 ? -2.448 11.451 2.022 1.00 77.12 437 SER A O 1
ATOM 3416 N N . LEU A 1 438 ? -3.438 10.853 0.067 1.00 83.00 438 LEU A N 1
ATOM 3417 C CA . LEU A 1 438 ? -4.825 11.277 0.240 1.00 83.00 438 LEU A CA 1
ATOM 3418 C C . LEU A 1 438 ? -5.768 10.108 -0.117 1.00 83.00 438 LEU A C 1
ATOM 3420 O O . LEU A 1 438 ? -6.890 10.309 -0.595 1.00 83.00 438 LEU A O 1
ATOM 3424 N N . LEU A 1 439 ? -5.296 8.876 0.081 1.00 69.88 439 LEU A N 1
ATOM 3425 C CA . LEU A 1 439 ? -5.988 7.647 -0.282 1.00 69.88 439 LEU A CA 1
ATOM 3426 C C . LEU A 1 439 ? -7.369 7.623 0.382 1.00 69.88 439 LEU A C 1
ATOM 3428 O O . LEU A 1 439 ? -7.493 7.727 1.603 1.00 69.88 439 LEU A O 1
ATOM 3432 N N . GLY A 1 440 ? -8.422 7.480 -0.419 1.00 59.38 440 GLY A N 1
ATOM 3433 C CA . GLY A 1 440 ? -9.794 7.377 0.074 1.00 59.38 440 GLY A CA 1
ATOM 3434 C C . GLY A 1 440 ? -10.371 8.647 0.710 1.00 59.38 440 GLY A C 1
ATOM 3435 O O . GLY A 1 440 ? -11.470 8.570 1.269 1.00 59.38 440 GLY A O 1
ATOM 3436 N N . CYS A 1 441 ? -9.676 9.790 0.650 1.00 77.19 441 CYS A N 1
ATOM 3437 C CA . CYS A 1 441 ? -10.188 11.064 1.158 1.00 77.19 441 CYS A CA 1
ATOM 3438 C C . CYS A 1 441 ? -11.535 11.422 0.534 1.00 77.19 441 CYS A C 1
ATOM 3440 O O . CYS A 1 441 ? -11.783 11.162 -0.641 1.00 77.19 441 CYS A O 1
ATOM 3442 N N . ASP A 1 442 ? -12.397 12.067 1.310 1.00 72.56 442 ASP A N 1
ATOM 3443 C CA . ASP A 1 442 ? -13.587 12.722 0.782 1.00 72.56 442 ASP A CA 1
ATOM 3444 C C . ASP A 1 442 ? -13.251 14.183 0.480 1.00 72.56 442 ASP A C 1
ATOM 3446 O O . ASP A 1 442 ? -13.161 15.007 1.372 1.00 72.56 442 ASP A O 1
ATOM 3450 N N . LEU A 1 443 ? -13.010 14.499 -0.783 1.00 91.88 443 LEU A N 1
ATOM 3451 C CA . LEU A 1 443 ? -12.679 15.824 -1.307 1.00 91.88 443 LEU A CA 1
ATOM 3452 C C . LEU A 1 443 ? -13.849 16.415 -2.107 1.00 91.88 443 LEU A C 1
ATOM 3454 O O . LEU A 1 443 ? -13.659 17.326 -2.916 1.00 91.88 443 LEU A O 1
ATOM 3458 N N . ARG A 1 444 ? -15.075 15.915 -1.900 1.00 86.06 444 ARG A N 1
ATOM 3459 C CA . ARG A 1 444 ? -16.239 16.350 -2.675 1.00 86.06 444 ARG A CA 1
ATOM 3460 C C . ARG A 1 444 ? -16.453 17.845 -2.510 1.00 86.06 444 ARG A C 1
ATOM 3462 O O . ARG A 1 444 ? -16.557 18.349 -1.390 1.00 86.06 444 ARG A O 1
ATOM 3469 N N . ARG A 1 445 ? -16.530 18.563 -3.629 1.00 87.06 445 ARG A N 1
ATOM 3470 C CA . ARG A 1 445 ? -16.672 20.030 -3.681 1.00 87.06 445 ARG A CA 1
ATOM 3471 C C . ARG A 1 445 ? -15.564 20.805 -2.954 1.00 87.06 445 ARG A C 1
ATOM 3473 O O . ARG A 1 445 ? -15.749 21.981 -2.644 1.00 87.06 445 ARG A O 1
ATOM 3480 N N . ALA A 1 446 ? -14.432 20.169 -2.653 1.00 95.19 446 ALA A N 1
ATOM 3481 C CA . ALA A 1 446 ? -13.260 20.874 -2.154 1.00 95.19 446 ALA A CA 1
ATOM 3482 C C . ALA A 1 446 ? -12.673 21.763 -3.258 1.00 95.19 446 ALA A C 1
ATOM 3484 O O . ALA A 1 446 ? -12.839 21.489 -4.447 1.00 95.19 446 ALA A O 1
ATOM 3485 N N . ASN A 1 447 ? -11.960 22.812 -2.865 1.00 97.31 447 ASN A N 1
ATOM 3486 C CA . ASN A 1 447 ? -11.154 23.605 -3.779 1.00 97.31 447 ASN A CA 1
ATOM 3487 C C . ASN A 1 447 ? -9.693 23.173 -3.678 1.00 97.31 447 ASN A C 1
ATOM 3489 O O . ASN A 1 447 ? -9.055 23.417 -2.664 1.00 97.31 447 ASN A O 1
ATOM 3493 N N . LEU A 1 448 ? -9.173 22.542 -4.722 1.00 98.00 448 LEU A N 1
ATOM 3494 C CA . LEU A 1 448 ? -7.772 22.166 -4.917 1.00 98.00 448 LEU A CA 1
ATOM 3495 C C . LEU A 1 448 ? -7.149 22.936 -6.097 1.00 98.00 448 LEU A C 1
ATOM 3497 O O . LEU A 1 448 ? -6.113 22.529 -6.624 1.00 98.00 448 LEU A O 1
ATOM 3501 N N . SER A 1 449 ? -7.754 24.055 -6.514 1.00 97.88 449 SER A N 1
ATOM 3502 C CA . SER A 1 449 ? -7.274 24.825 -7.659 1.00 97.88 449 SER A CA 1
ATOM 3503 C C . SER A 1 449 ? -5.825 25.269 -7.442 1.00 97.88 449 SER A C 1
ATOM 3505 O O . SER A 1 449 ? -5.494 25.809 -6.379 1.00 97.88 449 SER A O 1
ATOM 3507 N N . GLY A 1 450 ? -4.967 25.065 -8.439 1.00 97.44 450 GLY A N 1
ATOM 3508 C CA . GLY A 1 450 ? -3.553 25.445 -8.393 1.00 97.44 450 GLY A CA 1
ATOM 3509 C C . GLY A 1 450 ? -2.702 24.687 -7.369 1.00 97.44 450 GLY A C 1
ATOM 3510 O O . GLY A 1 450 ? -1.570 25.096 -7.119 1.00 97.44 450 GLY A O 1
ATOM 3511 N N . SER A 1 451 ? -3.224 23.633 -6.737 1.00 98.25 451 SER A N 1
ATOM 3512 C CA . SER A 1 451 ? -2.458 22.816 -5.792 1.00 98.25 451 SER A CA 1
ATOM 3513 C C . SER A 1 451 ? -1.434 21.932 -6.508 1.00 98.25 451 SER A C 1
ATOM 3515 O O . SER A 1 451 ? -1.653 21.486 -7.638 1.00 98.25 451 SER A O 1
ATOM 3517 N N . ASP A 1 452 ? -0.322 21.649 -5.830 1.00 98.19 452 ASP A N 1
ATOM 3518 C CA . ASP A 1 452 ? 0.681 20.691 -6.296 1.00 98.19 452 ASP A CA 1
ATOM 3519 C C . ASP A 1 452 ? 0.319 19.303 -5.764 1.00 98.19 452 ASP A C 1
ATOM 3521 O O . ASP A 1 452 ? 0.434 19.034 -4.574 1.00 98.19 452 ASP A O 1
ATOM 3525 N N . LEU A 1 453 ? -0.172 18.433 -6.636 1.00 98.00 453 LEU A N 1
ATOM 3526 C CA . LEU A 1 453 ? -0.560 17.049 -6.357 1.00 98.00 453 LEU A CA 1
ATOM 3527 C C . LEU A 1 453 ? 0.365 16.074 -7.101 1.00 98.00 453 LEU A C 1
ATOM 3529 O O . LEU A 1 453 ? -0.000 14.915 -7.319 1.00 98.00 453 LEU A O 1
ATOM 3533 N N . ARG A 1 454 ? 1.564 16.517 -7.509 1.00 95.69 454 ARG A N 1
ATOM 3534 C CA . ARG A 1 454 ? 2.494 15.667 -8.254 1.00 95.69 454 ARG A CA 1
ATOM 3535 C C . ARG A 1 454 ? 2.806 14.437 -7.436 1.00 95.69 454 ARG A C 1
ATOM 3537 O O . ARG A 1 454 ? 3.239 14.545 -6.289 1.00 95.69 454 ARG A O 1
ATOM 3544 N N . ARG A 1 455 ? 2.625 13.262 -8.031 1.00 83.81 455 ARG A N 1
ATOM 3545 C CA . ARG A 1 455 ? 2.891 11.978 -7.374 1.00 83.81 455 ARG A CA 1
ATOM 3546 C C . ARG A 1 455 ? 2.081 11.756 -6.089 1.00 83.81 455 ARG A C 1
ATOM 3548 O O . ARG A 1 455 ? 2.471 10.928 -5.267 1.00 83.81 455 ARG A O 1
ATOM 3555 N N . ALA A 1 456 ? 0.996 12.501 -5.884 1.00 89.69 456 ALA A N 1
ATOM 3556 C CA . ALA A 1 456 ? 0.099 12.272 -4.765 1.00 89.69 456 ALA A CA 1
ATOM 3557 C C . ALA A 1 456 ? -0.671 10.959 -4.965 1.00 89.69 456 ALA A C 1
ATOM 3559 O O . ALA A 1 456 ? -0.997 10.578 -6.090 1.00 89.69 456 ALA A O 1
ATOM 3560 N N . ASP A 1 457 ? -0.978 10.276 -3.869 1.00 77.19 457 ASP A N 1
ATOM 3561 C CA . ASP A 1 457 ? -1.806 9.074 -3.872 1.00 77.19 457 ASP A CA 1
ATOM 3562 C C . ASP A 1 457 ? -3.252 9.441 -3.521 1.00 77.19 457 ASP A C 1
ATOM 3564 O O . ASP A 1 457 ? -3.595 9.629 -2.362 1.00 77.19 457 ASP A O 1
ATOM 3568 N N . LEU A 1 458 ? -4.089 9.586 -4.543 1.00 87.38 458 LEU A N 1
ATOM 3569 C CA . LEU A 1 458 ? -5.514 9.923 -4.497 1.00 87.38 458 LEU A CA 1
ATOM 3570 C C . LEU A 1 458 ? -6.397 8.714 -4.846 1.00 87.38 458 LEU A C 1
ATOM 3572 O O . LEU A 1 458 ? -7.569 8.883 -5.192 1.00 87.38 458 LEU A O 1
ATOM 3576 N N . ARG A 1 459 ? -5.865 7.486 -4.791 1.00 73.12 459 ARG A N 1
ATOM 3577 C CA . ARG A 1 459 ? -6.646 6.287 -5.122 1.00 73.12 459 ARG A CA 1
ATOM 3578 C C . ARG A 1 459 ? -7.903 6.237 -4.260 1.00 73.12 459 ARG A C 1
ATOM 3580 O O . ARG A 1 459 ? -7.879 6.592 -3.081 1.00 73.12 459 ARG A O 1
ATOM 3587 N N . MET A 1 460 ? -9.019 5.806 -4.836 1.00 60.59 460 MET A N 1
ATOM 3588 C CA . MET A 1 460 ? -10.319 5.727 -4.154 1.00 60.59 460 MET A CA 1
ATOM 3589 C C . MET A 1 460 ? -10.833 7.049 -3.540 1.00 60.59 460 MET A C 1
ATOM 3591 O O . MET A 1 460 ? -11.798 7.017 -2.769 1.00 60.59 460 MET A O 1
ATOM 3595 N N . ALA A 1 461 ? -10.203 8.199 -3.808 1.00 78.31 461 ALA A N 1
ATOM 3596 C CA . ALA A 1 461 ? -10.657 9.481 -3.281 1.00 78.31 461 ALA A CA 1
ATOM 3597 C C . ALA A 1 461 ? -11.992 9.885 -3.925 1.00 78.31 461 ALA A C 1
ATOM 3599 O O . ALA A 1 461 ? -12.226 9.641 -5.107 1.00 78.31 461 ALA A O 1
ATOM 3600 N N . GLN A 1 462 ? -12.869 10.517 -3.147 1.00 75.94 462 GLN A N 1
ATOM 3601 C CA . GLN A 1 462 ? -14.126 11.073 -3.643 1.00 75.94 462 GLN A CA 1
ATOM 3602 C C . GLN A 1 462 ? -13.918 12.544 -3.973 1.00 75.94 462 GLN A C 1
ATOM 3604 O O . GLN A 1 462 ? -13.872 13.376 -3.078 1.00 75.94 462 GLN A O 1
ATOM 3609 N N . LEU A 1 463 ? -13.783 12.868 -5.245 1.00 92.50 463 LEU A N 1
ATOM 3610 C CA . LEU A 1 463 ? -13.538 14.207 -5.769 1.00 92.50 463 LEU A CA 1
ATOM 3611 C C . LEU A 1 463 ? -14.794 14.806 -6.429 1.00 92.50 463 LEU A C 1
ATOM 3613 O O . LEU A 1 463 ? -14.672 15.845 -7.062 1.00 92.50 463 LEU A O 1
ATOM 3617 N N . GLU A 1 464 ? -15.990 14.219 -6.271 1.00 86.12 464 GLU A N 1
ATOM 3618 C CA . GLU A 1 464 ? -17.235 14.711 -6.894 1.00 86.12 464 GLU A CA 1
ATOM 3619 C C . GLU A 1 464 ? -17.391 16.240 -6.748 1.00 86.12 464 GLU A C 1
ATOM 3621 O O . GLU A 1 464 ? -17.445 16.780 -5.636 1.00 86.12 464 GLU A O 1
ATOM 3626 N N . GLY A 1 465 ? -17.447 16.960 -7.870 1.00 84.69 465 GLY A N 1
ATOM 3627 C CA . GLY A 1 465 ? -17.595 18.417 -7.904 1.00 84.69 465 GLY A CA 1
ATOM 3628 C C . GLY A 1 465 ? -16.399 19.224 -7.379 1.00 84.69 465 GLY A C 1
ATOM 3629 O O . GLY A 1 465 ? -16.564 20.408 -7.085 1.00 84.69 465 GLY A O 1
ATOM 3630 N N . CYS A 1 466 ? -15.230 18.608 -7.189 1.00 96.56 466 CYS A N 1
ATOM 3631 C CA . CYS A 1 466 ? -14.007 19.275 -6.737 1.00 96.56 466 CYS A CA 1
ATOM 3632 C C . CYS A 1 466 ? -13.449 20.226 -7.812 1.00 96.56 466 CYS A C 1
ATOM 3634 O O . CYS A 1 466 ? -13.476 19.927 -9.008 1.00 96.56 466 CYS A O 1
ATOM 3636 N N . ASP A 1 467 ? -12.926 21.370 -7.373 1.00 98.00 467 ASP A N 1
ATOM 3637 C CA . ASP A 1 467 ? -12.222 22.324 -8.229 1.00 98.00 467 ASP A CA 1
ATOM 3638 C C . ASP A 1 467 ? -10.727 21.982 -8.268 1.00 98.00 467 ASP A C 1
ATOM 3640 O O . ASP A 1 467 ? -10.013 22.208 -7.296 1.00 98.00 467 ASP A O 1
ATOM 3644 N N . LEU A 1 468 ? -10.257 21.425 -9.380 1.00 98.25 468 LEU A N 1
ATOM 3645 C CA . LEU A 1 468 ? -8.866 21.047 -9.657 1.00 98.25 468 LEU A CA 1
ATOM 3646 C C . LEU A 1 468 ? -8.251 21.916 -10.768 1.00 98.25 468 LEU A C 1
ATOM 3648 O O . LEU A 1 468 ? -7.234 21.547 -11.360 1.00 98.25 468 LEU A O 1
ATOM 3652 N N . ARG A 1 469 ? -8.843 23.078 -11.074 1.00 98.38 469 ARG A N 1
ATOM 3653 C CA . ARG A 1 469 ? -8.349 23.950 -12.148 1.00 98.38 469 ARG A CA 1
ATOM 3654 C C . ARG A 1 469 ? -6.905 24.354 -11.888 1.00 98.38 469 ARG A C 1
ATOM 3656 O O . ARG A 1 469 ? -6.551 24.757 -10.779 1.00 98.38 469 ARG A O 1
ATOM 3663 N N . HIS A 1 470 ? -6.067 24.240 -12.913 1.00 97.62 470 HIS A N 1
ATOM 3664 C CA . HIS A 1 470 ? -4.626 24.505 -12.849 1.00 97.62 470 HIS A CA 1
ATOM 3665 C C . HIS A 1 470 ? -3.843 23.676 -11.814 1.00 97.62 470 HIS A C 1
ATOM 3667 O O . HIS A 1 470 ? -2.700 24.020 -11.508 1.00 97.62 470 HIS A O 1
ATOM 3673 N N . ALA A 1 471 ? -4.423 22.609 -11.256 1.00 98.31 471 ALA A N 1
ATOM 3674 C CA . ALA A 1 471 ? -3.701 21.716 -10.360 1.00 98.31 471 ALA A CA 1
ATOM 3675 C C . ALA A 1 471 ? -2.671 20.874 -11.133 1.00 98.31 471 ALA A C 1
ATOM 3677 O O . ALA A 1 471 ? -2.878 20.495 -12.292 1.00 98.31 471 ALA A O 1
ATOM 3678 N N . ASP A 1 472 ? -1.559 20.559 -10.473 1.00 98.56 472 ASP A N 1
ATOM 3679 C CA . ASP A 1 472 ? -0.502 19.718 -11.031 1.00 98.56 472 ASP A CA 1
ATOM 3680 C C . ASP A 1 472 ? -0.595 18.304 -10.454 1.00 98.56 472 ASP A C 1
ATOM 3682 O O . ASP A 1 472 ? -0.154 18.054 -9.345 1.00 98.56 472 ASP A O 1
ATOM 3686 N N . LEU A 1 473 ? -1.185 17.379 -11.203 1.00 98.31 473 LEU A N 1
ATOM 3687 C CA . LEU A 1 473 ? -1.414 15.971 -10.857 1.00 98.31 473 LEU A CA 1
ATOM 3688 C C . LEU A 1 473 ? -0.446 15.034 -11.602 1.00 98.31 473 LEU A C 1
ATOM 3690 O O . LEU A 1 473 ? -0.734 13.846 -11.761 1.00 98.31 473 LEU A O 1
ATOM 3694 N N . ARG A 1 474 ? 0.690 15.536 -12.107 1.00 97.31 474 ARG A N 1
ATOM 3695 C CA . ARG A 1 474 ? 1.634 14.695 -12.861 1.00 97.31 474 ARG A CA 1
ATOM 3696 C C . ARG A 1 474 ? 2.095 13.511 -12.026 1.00 97.31 474 ARG A C 1
ATOM 3698 O O . ARG A 1 474 ? 2.473 13.673 -10.864 1.00 97.31 474 ARG A O 1
ATOM 3705 N N . GLU A 1 475 ? 2.067 12.332 -12.634 1.00 85.44 475 GLU A N 1
ATOM 3706 C CA . GLU A 1 475 ? 2.392 11.053 -11.996 1.00 85.44 475 GLU A CA 1
ATOM 3707 C C . GLU A 1 475 ? 1.523 10.715 -10.762 1.00 85.44 475 GLU A C 1
ATOM 3709 O O . GLU A 1 475 ? 1.878 9.818 -10.008 1.00 85.44 475 GLU A O 1
ATOM 3714 N N . ALA A 1 476 ? 0.399 11.396 -10.505 1.00 91.12 476 ALA A N 1
ATOM 3715 C CA . ALA A 1 476 ? -0.478 11.061 -9.378 1.00 91.12 476 ALA A CA 1
ATOM 3716 C C . ALA A 1 476 ? -1.154 9.684 -9.554 1.00 91.12 476 ALA A C 1
ATOM 3718 O O . ALA A 1 476 ? -1.385 9.224 -10.674 1.00 91.12 476 ALA A O 1
ATOM 3719 N N . LEU A 1 477 ? -1.505 9.032 -8.442 1.00 79.44 477 LEU A N 1
ATOM 3720 C CA . LEU A 1 477 ? -2.253 7.771 -8.430 1.00 79.44 477 LEU A CA 1
ATOM 3721 C C . LEU A 1 477 ? -3.722 8.055 -8.098 1.00 79.44 477 LEU A C 1
ATOM 3723 O O . LEU A 1 477 ? -4.030 8.409 -6.972 1.00 79.44 477 LEU A O 1
ATOM 3727 N N . LEU A 1 478 ? -4.630 7.893 -9.052 1.00 86.38 478 LEU A N 1
ATOM 3728 C CA . LEU A 1 478 ? -6.071 8.180 -8.962 1.00 86.38 478 LEU A CA 1
ATOM 3729 C C . LEU A 1 478 ? -6.925 6.929 -9.238 1.00 86.38 478 LEU A C 1
ATOM 3731 O O . LEU A 1 478 ? -8.103 7.040 -9.567 1.00 86.38 478 LEU A O 1
ATOM 3735 N N . ASP A 1 479 ? -6.355 5.728 -9.129 1.00 66.88 479 ASP A N 1
ATOM 3736 C CA . ASP A 1 479 ? -7.082 4.482 -9.406 1.00 66.88 479 ASP A CA 1
ATOM 3737 C C . ASP A 1 479 ? -8.350 4.372 -8.545 1.00 66.88 479 ASP A C 1
ATOM 3739 O O . ASP A 1 479 ? -8.305 4.517 -7.318 1.00 66.88 479 ASP A O 1
ATOM 3743 N N . GLY A 1 480 ? -9.489 4.135 -9.197 1.00 55.03 480 GLY A N 1
ATOM 3744 C CA . GLY A 1 480 ? -10.809 4.066 -8.571 1.00 55.03 480 GLY A CA 1
ATOM 3745 C C . GLY A 1 480 ? -11.287 5.369 -7.919 1.00 55.03 480 GLY A C 1
ATOM 3746 O O . GLY A 1 480 ? -12.240 5.331 -7.141 1.00 55.03 480 GLY A O 1
ATOM 3747 N N . ALA A 1 481 ? -10.627 6.504 -8.167 1.00 76.75 481 ALA A N 1
ATOM 3748 C CA . ALA A 1 481 ? -11.088 7.799 -7.686 1.00 76.75 481 ALA A CA 1
ATOM 3749 C C . ALA A 1 481 ? -12.352 8.249 -8.435 1.00 76.75 481 ALA A C 1
ATOM 3751 O O . ALA A 1 481 ? -12.536 7.971 -9.622 1.00 76.75 481 ALA A O 1
ATOM 3752 N N . ASP A 1 482 ? -13.215 8.975 -7.734 1.00 73.19 482 ASP A N 1
ATOM 3753 C CA . ASP A 1 482 ? -14.459 9.516 -8.273 1.00 73.19 482 ASP A CA 1
ATOM 3754 C C . ASP A 1 482 ? -14.305 11.016 -8.534 1.00 73.19 482 ASP A C 1
ATOM 3756 O O . ASP A 1 482 ? -14.444 11.817 -7.617 1.00 73.19 482 ASP A O 1
ATOM 3760 N N . LEU A 1 483 ? -13.995 11.396 -9.771 1.00 91.06 483 LEU A N 1
ATOM 3761 C CA . LEU A 1 483 ? -13.872 12.777 -10.238 1.00 91.06 483 LEU A CA 1
ATOM 3762 C C . LEU A 1 483 ? -15.130 13.247 -10.992 1.00 91.06 483 LEU A C 1
ATOM 3764 O O . LEU A 1 483 ? -15.036 14.127 -11.858 1.00 91.06 483 LEU A O 1
ATOM 3768 N N . GLU A 1 484 ? -16.306 12.687 -10.688 1.00 82.31 484 GLU A N 1
ATOM 3769 C CA . GLU A 1 484 ? -17.560 13.097 -11.321 1.00 82.31 484 GLU A CA 1
ATOM 3770 C C . GLU A 1 484 ? -17.808 14.606 -11.145 1.00 82.31 484 GLU A C 1
ATOM 3772 O O . GLU A 1 484 ? -17.649 15.171 -10.063 1.00 82.31 484 GLU A O 1
ATOM 3777 N N . ALA A 1 485 ? -18.185 15.287 -12.227 1.00 87.00 485 ALA A N 1
ATOM 3778 C CA . ALA A 1 485 ? -18.482 16.721 -12.246 1.00 87.00 485 ALA A CA 1
ATOM 3779 C C . ALA A 1 485 ? -17.368 17.647 -11.701 1.00 87.00 485 ALA A C 1
ATOM 3781 O O . ALA A 1 485 ? -17.650 18.787 -11.325 1.00 87.00 485 ALA A O 1
ATOM 3782 N N . THR A 1 486 ? -16.115 17.183 -11.653 1.00 95.12 486 THR A N 1
ATOM 3783 C CA . THR A 1 486 ? -14.952 18.016 -11.307 1.00 95.12 486 THR A CA 1
ATOM 3784 C C . THR A 1 486 ? -14.666 19.095 -12.347 1.00 95.12 486 THR A C 1
ATOM 3786 O O . THR A 1 486 ? -15.096 19.010 -13.501 1.00 95.12 486 THR A O 1
ATOM 3789 N N . TRP A 1 487 ? -13.898 20.108 -11.941 1.00 97.75 487 TRP A N 1
ATOM 3790 C CA . TRP A 1 487 ? -13.326 21.106 -12.845 1.00 97.75 487 TRP A CA 1
ATOM 3791 C C . TRP A 1 487 ? -11.823 20.928 -12.961 1.00 97.75 487 TRP A C 1
ATOM 3793 O O . TRP A 1 487 ? -11.108 21.024 -11.971 1.00 97.75 487 TRP A O 1
ATOM 3803 N N . LEU A 1 488 ? -11.347 20.689 -14.173 1.00 97.81 488 LEU A N 1
ATOM 3804 C CA . LEU A 1 488 ? -9.978 20.309 -14.509 1.00 97.81 488 LEU A CA 1
ATOM 3805 C C . LEU A 1 488 ? -9.372 21.254 -15.560 1.00 97.81 488 LEU A C 1
ATOM 3807 O O . LEU A 1 488 ? -8.386 20.902 -16.205 1.00 97.81 488 LEU A O 1
ATOM 3811 N N . ASP A 1 489 ? -9.939 22.450 -15.750 1.00 96.56 489 ASP A N 1
ATOM 3812 C CA . ASP A 1 489 ? -9.443 23.422 -16.733 1.00 96.56 489 ASP A CA 1
ATOM 3813 C C . ASP A 1 489 ? -7.954 23.725 -16.508 1.00 96.56 489 ASP A C 1
ATOM 3815 O O . ASP A 1 489 ? -7.531 24.128 -15.417 1.00 96.56 489 ASP A O 1
ATOM 3819 N N . GLY A 1 490 ? -7.142 23.483 -17.539 1.00 94.94 490 GLY A N 1
ATOM 3820 C CA . GLY A 1 490 ? -5.688 23.633 -17.498 1.00 94.94 490 GLY A CA 1
ATOM 3821 C C . GLY A 1 490 ? -4.958 22.752 -16.471 1.00 94.94 490 GLY A C 1
ATOM 3822 O O . GLY A 1 490 ? -3.816 23.064 -16.125 1.00 94.94 490 GLY A O 1
ATOM 3823 N N . ALA A 1 491 ? -5.589 21.698 -15.945 1.00 98.06 491 ALA A N 1
ATOM 3824 C CA . ALA A 1 491 ? -4.938 20.740 -15.054 1.00 98.06 491 ALA A CA 1
ATOM 3825 C C . ALA A 1 491 ? -3.929 19.856 -15.811 1.00 98.06 491 ALA A C 1
ATOM 3827 O O . ALA A 1 491 ? -4.032 19.638 -17.024 1.00 98.06 491 ALA A O 1
ATOM 3828 N N . ARG A 1 492 ? -2.937 19.327 -15.084 1.00 98.56 492 ARG A N 1
ATOM 3829 C CA . ARG A 1 492 ? -1.868 18.488 -15.650 1.00 98.56 492 ARG A CA 1
ATOM 3830 C C . ARG A 1 492 ? -1.851 17.100 -15.025 1.00 98.56 492 ARG A C 1
ATOM 3832 O O . ARG A 1 492 ? -1.464 16.973 -13.877 1.00 98.56 492 ARG A O 1
ATOM 3839 N N . LEU A 1 493 ? -2.180 16.065 -15.784 1.00 98.06 493 LEU A N 1
ATOM 3840 C CA . LEU A 1 493 ? -2.191 14.658 -15.377 1.00 98.06 493 LEU A CA 1
ATOM 3841 C C . LEU A 1 493 ? -1.112 13.826 -16.090 1.00 98.06 493 LEU A C 1
ATOM 3843 O O . LEU A 1 493 ? -1.230 12.610 -16.149 1.00 98.06 493 LEU A O 1
ATOM 3847 N N . ASP A 1 494 ? -0.067 14.440 -16.654 1.00 96.50 494 ASP A N 1
ATOM 3848 C CA . ASP A 1 494 ? 0.952 13.702 -17.418 1.00 96.50 494 ASP A CA 1
ATOM 3849 C C . ASP A 1 494 ? 1.539 12.534 -16.594 1.00 96.50 494 ASP A C 1
ATOM 3851 O O . ASP A 1 494 ? 2.030 12.739 -15.481 1.00 96.50 494 ASP A O 1
ATOM 3855 N N . GLY A 1 495 ? 1.469 11.310 -17.124 1.00 82.38 495 GLY A N 1
ATOM 3856 C CA . GLY A 1 495 ? 1.952 10.090 -16.468 1.00 82.38 495 GLY A CA 1
ATOM 3857 C C . GLY A 1 495 ? 1.137 9.607 -15.261 1.00 82.38 495 GLY A C 1
ATOM 3858 O O . GLY A 1 495 ? 1.589 8.702 -14.561 1.00 82.38 495 GLY A O 1
ATOM 3859 N N . ALA A 1 496 ? -0.026 10.199 -14.972 1.00 90.19 496 ALA A N 1
ATOM 3860 C CA . ALA A 1 496 ? -0.890 9.768 -13.874 1.00 90.19 496 ALA A CA 1
ATOM 3861 C C . ALA A 1 496 ? -1.565 8.409 -14.148 1.00 90.19 496 ALA A C 1
ATOM 3863 O O . ALA A 1 496 ? -1.771 8.008 -15.296 1.00 90.19 496 ALA A O 1
ATOM 3864 N N . SER A 1 497 ? -1.952 7.715 -13.078 1.00 78.75 497 SER A N 1
ATOM 3865 C CA . SER A 1 497 ? -2.759 6.490 -13.139 1.00 78.75 497 SER A CA 1
ATOM 3866 C C . SER A 1 497 ? -4.203 6.816 -12.761 1.00 78.75 497 SER A C 1
ATOM 3868 O O . SER A 1 497 ? -4.421 7.368 -11.694 1.00 78.75 497 SER A O 1
ATOM 3870 N N . LEU A 1 498 ? -5.181 6.523 -13.616 1.00 83.94 498 LEU A N 1
ATOM 3871 C CA . LEU A 1 498 ? -6.616 6.798 -13.442 1.00 83.94 498 LEU A CA 1
ATOM 3872 C C . LEU A 1 498 ? -7.454 5.540 -13.684 1.00 83.94 498 LEU A C 1
ATOM 3874 O O . LEU A 1 498 ? -8.493 5.557 -14.346 1.00 83.94 498 LEU A O 1
ATOM 3878 N N . VAL A 1 499 ? -6.970 4.403 -13.216 1.00 63.94 499 VAL A N 1
ATOM 3879 C CA . VAL A 1 499 ? -7.542 3.125 -13.623 1.00 63.94 499 VAL A CA 1
ATOM 3880 C C . VAL A 1 499 ? -8.887 2.927 -12.958 1.00 63.94 499 VAL A C 1
ATOM 3882 O O . VAL A 1 499 ? -8.990 3.016 -11.735 1.00 63.94 499 VAL A O 1
ATOM 3885 N N . GLY A 1 500 ? -9.912 2.638 -13.763 1.00 53.81 500 GLY A N 1
ATOM 3886 C CA . GLY A 1 500 ? -11.286 2.526 -13.278 1.00 53.81 500 GLY A CA 1
ATOM 3887 C C . GLY A 1 500 ? -11.771 3.792 -12.566 1.00 53.81 500 GLY A C 1
ATOM 3888 O O . GLY A 1 500 ? -12.717 3.723 -11.783 1.00 53.81 500 GLY A O 1
ATOM 3889 N N . ALA A 1 501 ? -11.102 4.931 -12.772 1.00 74.25 501 ALA A N 1
ATOM 3890 C CA . ALA A 1 501 ? -11.538 6.203 -12.229 1.00 74.25 501 ALA A CA 1
ATOM 3891 C C . ALA A 1 501 ? -12.748 6.716 -13.015 1.00 74.25 501 ALA A C 1
ATOM 3893 O O . ALA A 1 501 ? -12.932 6.405 -14.197 1.00 74.25 501 ALA A O 1
ATOM 3894 N N . SER A 1 502 ? -13.552 7.544 -12.360 1.00 75.00 502 SER A N 1
ATOM 3895 C CA . SER A 1 502 ? -14.647 8.251 -13.012 1.00 75.00 502 SER A CA 1
ATOM 3896 C C . SER A 1 502 ? -14.283 9.702 -13.241 1.00 75.00 502 SER A C 1
ATOM 3898 O O . SER A 1 502 ? -13.887 10.379 -12.306 1.00 75.00 502 SER A O 1
ATOM 3900 N N . VAL A 1 503 ? -14.464 10.196 -14.459 1.00 88.12 503 VAL A N 1
ATOM 3901 C CA . VAL A 1 503 ? -14.457 11.621 -14.821 1.00 88.12 503 VAL A CA 1
ATOM 3902 C C . VAL A 1 503 ? -15.785 12.000 -15.495 1.00 88.12 503 VAL A C 1
ATOM 3904 O O . VAL A 1 503 ? -15.851 12.917 -16.313 1.00 88.12 503 VAL A O 1
ATOM 3907 N N . VAL A 1 504 ? -16.867 11.280 -15.174 1.00 78.12 504 VAL A N 1
ATOM 3908 C CA . VAL A 1 504 ? -18.204 11.511 -15.742 1.00 78.12 504 VAL A CA 1
ATOM 3909 C C . VAL A 1 504 ? -18.629 12.961 -15.522 1.00 78.12 504 VAL A C 1
ATOM 3911 O O . VAL A 1 504 ? -18.515 13.495 -14.423 1.00 78.12 504 VAL A O 1
ATOM 3914 N N . ALA A 1 505 ? -19.129 13.619 -16.568 1.00 79.94 505 ALA A N 1
ATOM 3915 C CA . ALA A 1 505 ? -19.546 15.026 -16.523 1.00 79.94 505 ALA A CA 1
ATOM 3916 C C . ALA A 1 505 ? -18.474 16.036 -16.044 1.00 79.94 505 ALA A C 1
ATOM 3918 O O . ALA A 1 505 ? -18.813 17.195 -15.773 1.00 79.94 505 ALA A O 1
ATOM 3919 N N . ALA A 1 506 ? -17.199 15.634 -15.958 1.00 91.88 506 ALA A N 1
ATOM 3920 C CA . ALA A 1 506 ? -16.102 16.542 -15.648 1.00 91.88 506 ALA A CA 1
ATOM 3921 C C . ALA A 1 506 ? -15.985 17.632 -16.722 1.00 91.88 506 ALA A C 1
ATOM 3923 O O . ALA A 1 506 ? -16.311 17.411 -17.889 1.00 91.88 506 ALA A O 1
ATOM 3924 N N . GLN A 1 507 ? -15.534 18.814 -16.315 1.00 96.75 507 GLN A N 1
ATOM 3925 C CA . GLN A 1 507 ? -15.277 19.946 -17.201 1.00 96.75 507 GLN A CA 1
ATOM 3926 C C . GLN A 1 507 ? -13.773 20.167 -17.266 1.00 96.75 507 GLN A C 1
ATOM 3928 O O . GLN A 1 507 ? -13.155 20.392 -16.227 1.00 96.75 507 GLN A O 1
ATOM 3933 N N . ALA A 1 508 ? -13.180 20.087 -18.450 1.00 93.94 508 ALA A N 1
ATOM 3934 C CA . ALA A 1 508 ? -11.763 20.347 -18.634 1.00 93.94 508 ALA A CA 1
ATOM 3935 C C . ALA A 1 508 ? -11.494 20.959 -20.009 1.00 93.94 508 ALA A C 1
ATOM 3937 O O . ALA A 1 508 ? -11.437 20.260 -21.019 1.00 93.94 508 ALA A O 1
ATOM 3938 N N . GLU A 1 509 ? -11.256 22.263 -20.049 1.00 91.50 509 GLU A N 1
ATOM 3939 C CA . GLU A 1 509 ? -10.642 22.893 -21.210 1.00 91.50 509 GLU A CA 1
ATOM 3940 C C . GLU A 1 509 ? -9.109 22.771 -21.126 1.00 91.50 509 GLU A C 1
ATOM 3942 O O . GLU A 1 509 ? -8.507 23.049 -20.084 1.00 91.50 509 GLU A O 1
ATOM 3947 N N . GLN A 1 510 ? -8.460 22.353 -22.223 1.00 88.00 510 GLN A N 1
ATOM 3948 C CA . GLN A 1 510 ? -6.990 22.259 -22.331 1.00 88.00 510 GLN A CA 1
ATOM 3949 C C . GLN A 1 510 ? -6.320 21.341 -21.286 1.00 88.00 510 GLN A C 1
ATOM 3951 O O . GLN A 1 510 ? -5.249 21.643 -20.752 1.00 88.00 510 GLN A O 1
ATOM 3956 N N . LEU A 1 511 ? -6.937 20.195 -21.000 1.00 96.81 511 LEU A N 1
ATOM 3957 C CA . LEU A 1 511 ? -6.377 19.175 -20.112 1.00 96.81 511 LEU A CA 1
ATOM 3958 C C . LEU A 1 511 ? -5.099 18.549 -20.699 1.00 96.81 511 LEU A C 1
ATOM 3960 O O . LEU A 1 511 ? -5.125 18.034 -21.817 1.00 96.81 511 LEU A O 1
ATOM 3964 N N . SER A 1 512 ? -4.002 18.505 -19.937 1.00 97.94 512 SER A N 1
ATOM 3965 C CA . SER A 1 512 ? -2.821 17.705 -20.308 1.00 97.94 512 SER A CA 1
ATOM 3966 C C . SER A 1 512 ? -2.892 16.348 -19.621 1.00 97.94 512 SER A C 1
ATOM 3968 O O . SER A 1 512 ? -2.846 16.292 -18.400 1.00 97.94 512 SER A O 1
ATOM 3970 N N . ALA A 1 513 ? -2.994 15.258 -20.372 1.00 96.50 513 ALA A N 1
ATOM 3971 C CA . ALA A 1 513 ? -3.122 13.896 -19.857 1.00 96.50 513 ALA A CA 1
ATOM 3972 C C . ALA A 1 513 ? -2.253 12.921 -20.673 1.00 96.50 513 ALA A C 1
ATOM 3974 O O . ALA A 1 513 ? -2.673 11.825 -21.054 1.00 96.50 513 ALA A O 1
ATOM 3975 N N . THR A 1 514 ? -1.023 13.341 -20.977 1.00 96.62 514 THR A N 1
ATOM 3976 C CA . THR A 1 514 ? -0.107 12.548 -21.801 1.00 96.62 514 THR A CA 1
ATOM 3977 C C . THR A 1 514 ? 0.404 11.326 -21.044 1.00 96.62 514 THR A C 1
ATOM 3979 O O . THR A 1 514 ? 0.682 11.399 -19.849 1.00 96.62 514 THR A O 1
ATOM 3982 N N . ALA A 1 515 ? 0.539 10.194 -21.737 1.00 87.56 515 ALA A N 1
ATOM 3983 C CA . ALA A 1 515 ? 1.074 8.945 -21.188 1.00 87.56 515 ALA A CA 1
ATOM 3984 C C . ALA A 1 515 ? 0.407 8.462 -19.880 1.00 87.56 515 ALA A C 1
ATOM 3986 O O . ALA A 1 515 ? 1.052 7.796 -19.068 1.00 87.56 515 ALA A O 1
ATOM 3987 N N . ILE A 1 516 ? -0.872 8.791 -19.657 1.00 90.00 516 ILE A N 1
ATOM 3988 C CA . ILE A 1 516 ? -1.624 8.275 -18.505 1.00 90.00 516 ILE A CA 1
ATOM 3989 C C . ILE A 1 516 ? -1.883 6.775 -18.637 1.00 90.00 516 ILE A C 1
ATOM 3991 O O . ILE A 1 516 ? -2.004 6.251 -19.745 1.00 90.00 516 ILE A O 1
ATOM 3995 N N . THR A 1 517 ? -2.038 6.094 -17.503 1.00 75.81 517 THR A N 1
ATOM 3996 C CA . THR A 1 517 ? -2.608 4.740 -17.457 1.00 75.81 517 THR A CA 1
ATOM 3997 C C . THR A 1 517 ? -4.040 4.834 -16.962 1.00 75.81 517 THR A C 1
ATOM 3999 O O . THR A 1 517 ? -4.263 5.162 -15.808 1.00 75.81 517 THR A O 1
ATOM 4002 N N . ALA A 1 518 ? -5.021 4.588 -17.820 1.00 73.88 518 ALA A N 1
ATOM 4003 C CA . ALA A 1 518 ? -6.427 4.862 -17.541 1.00 73.88 518 ALA A CA 1
ATOM 4004 C C . ALA A 1 518 ? -7.345 3.808 -18.179 1.00 73.88 518 ALA A C 1
ATOM 4006 O O . ALA A 1 518 ? -8.387 4.113 -18.757 1.00 73.88 518 ALA A O 1
ATOM 4007 N N . THR A 1 519 ? -6.944 2.540 -18.074 1.00 64.94 519 THR A N 1
ATOM 4008 C CA . THR A 1 519 ? -7.781 1.411 -18.485 1.00 64.94 519 THR A CA 1
ATOM 4009 C C . THR A 1 519 ? -9.112 1.439 -17.732 1.00 64.94 519 THR A C 1
ATOM 4011 O O . THR A 1 519 ? -9.130 1.595 -16.508 1.00 64.94 519 THR A O 1
ATOM 4014 N N . GLY A 1 520 ? -10.223 1.296 -18.457 1.00 55.97 520 GLY A N 1
ATOM 4015 C CA . GLY A 1 520 ? -11.570 1.334 -17.877 1.00 55.97 520 GLY A CA 1
ATOM 4016 C C . GLY A 1 520 ? -11.999 2.708 -17.343 1.00 55.97 520 GLY A C 1
ATOM 4017 O O . GLY A 1 520 ? -12.895 2.775 -16.504 1.00 55.97 520 GLY A O 1
ATOM 4018 N N . LEU A 1 521 ? -11.350 3.799 -17.770 1.00 77.81 521 LEU A N 1
ATOM 4019 C CA . LEU A 1 521 ? -11.747 5.164 -17.411 1.00 77.81 521 LEU A CA 1
ATOM 4020 C C . LEU A 1 521 ? -13.187 5.447 -17.851 1.00 77.81 521 LEU A C 1
ATOM 4022 O O . LEU A 1 521 ? -13.524 5.259 -19.017 1.00 77.81 521 LEU A O 1
ATOM 4026 N N . MET A 1 522 ? -14.017 5.987 -16.960 1.00 71.00 522 MET A N 1
ATOM 4027 C CA . MET A 1 522 ? -15.359 6.451 -17.327 1.00 71.00 522 MET A CA 1
ATOM 4028 C C . MET A 1 522 ? -15.357 7.950 -17.561 1.00 71.00 522 MET A C 1
ATOM 4030 O O . MET A 1 522 ? -15.367 8.735 -16.620 1.00 71.00 522 MET A O 1
ATOM 4034 N N . ALA A 1 523 ? -15.403 8.354 -18.818 1.00 87.31 523 ALA A N 1
ATOM 4035 C CA . ALA A 1 523 ? -15.467 9.743 -19.252 1.00 87.31 523 ALA A CA 1
ATOM 4036 C C . ALA A 1 523 ? -16.825 10.104 -19.874 1.00 87.31 523 ALA A C 1
ATOM 4038 O O . ALA A 1 523 ? -16.937 11.056 -20.646 1.00 87.31 523 ALA A O 1
ATOM 4039 N N . GLY A 1 524 ? -17.879 9.362 -19.525 1.00 77.38 524 GLY A N 1
ATOM 4040 C CA . GLY A 1 524 ? -19.210 9.580 -20.071 1.00 77.38 524 GLY A CA 1
ATOM 4041 C C . GLY A 1 524 ? -19.732 10.994 -19.792 1.00 77.38 524 GLY A C 1
ATOM 4042 O O . GLY A 1 524 ? -19.687 11.469 -18.654 1.00 77.38 524 GLY A O 1
ATOM 4043 N N . ARG A 1 525 ? -20.254 11.681 -20.814 1.00 84.88 525 ARG A N 1
ATOM 4044 C CA . ARG A 1 525 ? -20.719 13.086 -20.735 1.00 84.88 525 ARG A CA 1
ATOM 4045 C C . ARG A 1 525 ? -19.655 14.095 -20.278 1.00 84.88 525 ARG A C 1
ATOM 4047 O O . ARG A 1 525 ? -20.015 15.215 -19.915 1.00 84.88 525 ARG A O 1
ATOM 4054 N N . ALA A 1 526 ? -18.378 13.715 -20.233 1.00 92.75 526 ALA A N 1
ATOM 4055 C CA . ALA A 1 526 ? -17.308 14.640 -19.891 1.00 92.75 526 ALA A CA 1
ATOM 4056 C C . ALA A 1 526 ? -17.147 15.689 -21.000 1.00 92.75 526 ALA A C 1
ATOM 4058 O O . ALA A 1 526 ? -17.318 15.393 -22.181 1.00 92.75 526 ALA A O 1
ATOM 4059 N N . ASN A 1 527 ? -16.823 16.917 -20.618 1.00 96.69 527 ASN A N 1
ATOM 4060 C CA . ASN A 1 527 ? -16.526 18.008 -21.533 1.00 96.69 527 ASN A CA 1
ATOM 4061 C C . ASN A 1 527 ? -15.013 18.239 -21.520 1.00 96.69 527 ASN A C 1
ATOM 4063 O O . ASN A 1 527 ? -14.502 18.866 -20.595 1.00 96.69 527 ASN A O 1
ATOM 4067 N N . LEU A 1 528 ? -14.307 17.673 -22.498 1.00 96.81 528 LEU A N 1
ATOM 4068 C CA . LEU A 1 528 ? -12.845 17.604 -22.572 1.00 96.81 528 LEU A CA 1
ATOM 4069 C C . LEU A 1 528 ? -12.300 18.145 -23.919 1.00 96.81 528 LEU A C 1
ATOM 4071 O O . LEU A 1 528 ? -11.489 17.471 -24.570 1.00 96.81 528 LEU A O 1
ATOM 4075 N N . PRO A 1 529 ? -12.730 19.332 -24.392 1.00 96.75 529 PRO A N 1
ATOM 4076 C CA . PRO A 1 529 ? -12.261 19.873 -25.657 1.00 96.75 529 PRO A CA 1
ATOM 4077 C C . PRO A 1 529 ? -10.765 20.181 -25.577 1.00 96.75 529 PRO A C 1
ATOM 4079 O O . PRO A 1 529 ? -10.252 20.688 -24.573 1.00 96.75 529 PRO A O 1
ATOM 4082 N N . HIS A 1 530 ? -10.053 19.881 -26.661 1.00 96.38 530 HIS A N 1
ATOM 4083 C CA . HIS A 1 530 ? -8.608 20.082 -26.783 1.00 96.38 530 HIS A CA 1
ATOM 4084 C C . HIS A 1 530 ? -7.760 19.346 -25.730 1.00 96.38 530 HIS A C 1
ATOM 4086 O O . HIS A 1 530 ? -6.595 19.696 -25.525 1.00 96.38 530 HIS A O 1
ATOM 4092 N N . ALA A 1 531 ? -8.314 18.329 -25.064 1.00 97.31 531 ALA A N 1
ATOM 4093 C CA . ALA A 1 531 ? -7.568 17.500 -24.127 1.00 97.31 531 ALA A CA 1
ATOM 4094 C C . ALA A 1 531 ? -6.480 16.685 -24.845 1.00 97.31 531 ALA A C 1
ATOM 4096 O O . ALA A 1 531 ? -6.691 16.174 -25.945 1.00 97.31 531 ALA A O 1
ATOM 4097 N N . ASN A 1 532 ? -5.314 16.540 -24.215 1.00 98.19 532 ASN A N 1
ATOM 4098 C CA . ASN A 1 532 ? -4.188 15.800 -24.772 1.00 98.19 532 ASN A CA 1
ATOM 4099 C C . ASN A 1 532 ? -3.985 14.451 -24.079 1.00 98.19 532 ASN A C 1
ATOM 4101 O O . ASN A 1 532 ? -3.401 14.391 -23.003 1.00 98.19 532 ASN A O 1
ATOM 4105 N N . PHE A 1 533 ? -4.399 13.380 -24.748 1.00 97.75 533 PHE A N 1
ATOM 4106 C CA . PHE A 1 533 ? -4.239 11.976 -24.367 1.00 97.75 533 PHE A CA 1
ATOM 4107 C C . PHE A 1 533 ? -3.123 11.267 -25.155 1.00 97.75 533 PHE A C 1
ATOM 4109 O O . PHE A 1 533 ? -3.123 10.040 -25.286 1.00 97.75 533 PHE A O 1
ATOM 4116 N N . SER A 1 534 ? -2.150 12.006 -25.700 1.00 97.25 534 SER A N 1
ATOM 4117 C CA . SER A 1 534 ? -1.040 11.416 -26.458 1.00 97.25 534 SER A CA 1
ATOM 4118 C C . SER A 1 534 ? -0.305 10.342 -25.647 1.00 97.25 534 SER A C 1
ATOM 4120 O O . SER A 1 534 ? 0.171 10.600 -24.540 1.00 97.25 534 SER A O 1
ATOM 4122 N N . GLY A 1 535 ? -0.169 9.140 -26.210 1.00 87.38 535 GLY A N 1
ATOM 4123 C CA . GLY A 1 535 ? 0.507 7.997 -25.589 1.00 87.38 535 GLY A CA 1
ATOM 4124 C C . GLY A 1 535 ? -0.227 7.369 -24.400 1.00 87.38 535 GLY A C 1
ATOM 4125 O O . GLY A 1 535 ? 0.372 6.553 -23.704 1.00 87.38 535 GLY A O 1
ATOM 4126 N N . ALA A 1 536 ? -1.476 7.756 -24.135 1.00 91.69 536 ALA A N 1
ATOM 4127 C CA . ALA A 1 536 ? -2.263 7.226 -23.027 1.00 91.69 536 ALA A CA 1
ATOM 4128 C C . ALA A 1 536 ? -2.664 5.755 -23.235 1.00 91.69 536 ALA A C 1
ATOM 4130 O O . ALA A 1 536 ? -2.931 5.326 -24.357 1.00 91.69 536 ALA A O 1
ATOM 4131 N N . LEU A 1 537 ? -2.757 4.996 -22.143 1.00 78.25 537 LEU A N 1
ATOM 4132 C CA . LEU A 1 537 ? -3.308 3.640 -22.110 1.00 78.25 537 LEU A CA 1
ATOM 4133 C C . LEU A 1 537 ? -4.778 3.720 -21.682 1.00 78.25 537 LEU A C 1
ATOM 4135 O O . LEU A 1 537 ? -5.078 3.807 -20.494 1.00 78.25 537 LEU A O 1
ATOM 4139 N N . LEU A 1 538 ? -5.685 3.735 -22.652 1.00 81.00 538 LEU A N 1
ATOM 4140 C CA . LEU A 1 538 ? -7.120 4.006 -22.501 1.00 81.00 538 LEU A CA 1
ATOM 4141 C C . LEU A 1 538 ? -7.989 2.825 -22.960 1.00 81.00 538 LEU A C 1
ATOM 4143 O O . LEU A 1 538 ? -9.156 3.006 -23.305 1.00 81.00 538 LEU A O 1
ATOM 4147 N N . SER A 1 539 ? -7.444 1.607 -22.968 1.00 69.19 539 SER A N 1
ATOM 4148 C CA . SER A 1 539 ? -8.232 0.418 -23.291 1.00 69.19 539 SER A CA 1
ATOM 4149 C C . SER A 1 539 ? -9.458 0.321 -22.376 1.00 69.19 539 SER A C 1
ATOM 4151 O O . SER A 1 539 ? -9.359 0.611 -21.180 1.00 69.19 539 SER A O 1
ATOM 4153 N N . LEU A 1 540 ? -10.607 -0.082 -22.918 1.00 62.75 540 LEU A N 1
ATOM 4154 C CA . LEU A 1 540 ? -11.892 -0.160 -22.204 1.00 62.75 540 LEU A CA 1
ATOM 4155 C C . LEU A 1 540 ? -12.428 1.186 -21.669 1.00 62.75 540 LEU A C 1
ATOM 4157 O O . LEU A 1 540 ? -13.377 1.187 -20.885 1.00 62.75 540 LEU A O 1
ATOM 4161 N N . ALA A 1 541 ? -11.839 2.328 -22.036 1.00 74.75 541 ALA A N 1
ATOM 4162 C CA . ALA A 1 541 ? -12.350 3.628 -21.607 1.00 74.75 541 ALA A CA 1
ATOM 4163 C C . ALA A 1 541 ? -13.709 3.938 -22.257 1.00 74.75 541 ALA A C 1
ATOM 4165 O O . ALA A 1 541 ? -13.945 3.615 -23.419 1.00 74.75 541 ALA A O 1
ATOM 4166 N N . ASP A 1 542 ? -14.596 4.606 -21.523 1.00 75.31 542 ASP A N 1
ATOM 4167 C CA . ASP A 1 542 ? -15.921 4.995 -21.999 1.00 75.31 542 ASP A CA 1
ATOM 4168 C C . ASP A 1 542 ? -16.039 6.514 -22.147 1.00 75.31 542 ASP A C 1
ATOM 4170 O O . ASP A 1 542 ? -16.204 7.233 -21.164 1.00 75.31 542 ASP A O 1
ATOM 4174 N N . PHE A 1 543 ? -15.992 7.001 -23.386 1.00 91.38 543 PHE A N 1
ATOM 4175 C CA . PHE A 1 543 ? -16.188 8.404 -23.760 1.00 91.38 543 PHE A CA 1
ATOM 4176 C C . PHE A 1 543 ? -17.605 8.690 -24.281 1.00 91.38 543 PHE A C 1
ATOM 4178 O O . PHE A 1 543 ? -17.822 9.682 -24.983 1.00 91.38 543 PHE A O 1
ATOM 4185 N N . SER A 1 544 ? -18.587 7.835 -23.989 1.00 78.94 544 SER A N 1
ATOM 4186 C CA . SER A 1 544 ? -19.943 7.993 -24.519 1.00 78.94 544 SER A CA 1
ATOM 4187 C C . SER A 1 544 ? -20.569 9.326 -24.098 1.00 78.94 544 SER A C 1
ATOM 4189 O O . SER A 1 544 ? -20.485 9.741 -22.945 1.00 78.94 544 SER A O 1
ATOM 4191 N N . ASP A 1 545 ? -21.206 10.017 -25.040 1.00 85.31 545 ASP A N 1
ATOM 4192 C CA . ASP A 1 545 ? -21.786 11.354 -24.867 1.00 85.31 545 ASP A CA 1
ATOM 4193 C C . ASP A 1 545 ? -20.776 12.451 -24.468 1.00 85.31 545 ASP A C 1
ATOM 4195 O O . ASP A 1 545 ? -21.190 13.543 -24.076 1.00 85.31 545 ASP A O 1
ATOM 4199 N N . ALA A 1 546 ? -19.466 12.185 -24.534 1.00 93.88 546 ALA A N 1
ATOM 4200 C CA . ALA A 1 546 ? -18.438 13.171 -24.213 1.00 93.88 546 ALA A CA 1
ATOM 4201 C C . ALA A 1 546 ? -18.224 14.184 -25.349 1.00 93.88 546 ALA A C 1
ATOM 4203 O O . ALA A 1 546 ? -18.416 13.879 -26.529 1.00 93.88 546 ALA A O 1
ATOM 4204 N N . ASP A 1 547 ? -17.767 15.380 -24.986 1.00 97.00 547 ASP A N 1
ATOM 4205 C CA . ASP A 1 547 ? -17.215 16.362 -25.914 1.00 97.00 547 ASP A CA 1
ATOM 4206 C C . ASP A 1 547 ? -15.689 16.248 -25.918 1.00 97.00 547 ASP A C 1
ATOM 4208 O O . ASP A 1 547 ? -15.022 16.580 -24.943 1.00 97.00 547 ASP A O 1
ATOM 4212 N N . LEU A 1 548 ? -15.149 15.732 -27.014 1.00 97.19 548 LEU A N 1
ATOM 4213 C CA . LEU A 1 548 ? -13.731 15.517 -27.278 1.00 97.19 548 LEU A CA 1
ATOM 4214 C C . LEU A 1 548 ? -13.235 16.368 -28.454 1.00 97.19 548 LEU A C 1
ATOM 4216 O O . LEU A 1 548 ? -12.197 16.046 -29.036 1.00 97.19 548 LEU A O 1
ATOM 4220 N N . ARG A 1 549 ? -13.945 17.436 -28.843 1.00 97.81 549 ARG A N 1
ATOM 4221 C CA . ARG A 1 549 ? -13.561 18.240 -30.013 1.00 97.81 549 ARG A CA 1
ATOM 4222 C C . ARG A 1 549 ? -12.130 18.760 -29.897 1.00 97.81 549 ARG A C 1
ATOM 4224 O O . ARG A 1 549 ? -11.735 19.322 -28.876 1.00 97.81 549 ARG A O 1
ATOM 4231 N N . GLY A 1 550 ? -11.330 18.542 -30.935 1.00 97.06 550 GLY A N 1
ATOM 4232 C CA . GLY A 1 550 ? -9.919 18.916 -30.982 1.00 97.06 550 GLY A CA 1
ATOM 4233 C C . GLY A 1 550 ? -9.007 18.140 -30.025 1.00 97.06 550 GLY A C 1
ATOM 4234 O O . GLY A 1 550 ? -7.864 18.557 -29.835 1.00 97.06 550 GLY A O 1
ATOM 4235 N N . ALA A 1 551 ? -9.490 17.069 -29.385 1.00 97.56 551 ALA A N 1
ATOM 4236 C CA . ALA A 1 551 ? -8.684 16.238 -28.492 1.00 97.56 551 ALA A CA 1
ATOM 4237 C C . ALA A 1 551 ? -7.622 15.424 -29.251 1.00 97.56 551 ALA A C 1
ATOM 4239 O O . ALA A 1 551 ? -7.813 15.016 -30.396 1.00 97.56 551 ALA A O 1
ATOM 4240 N N . GLN A 1 552 ? -6.500 15.169 -28.588 1.00 98.25 552 GLN A N 1
ATOM 4241 C CA . GLN A 1 552 ? -5.305 14.545 -29.153 1.00 98.25 552 GLN A CA 1
ATOM 4242 C C . GLN A 1 552 ? -5.106 13.136 -28.591 1.00 98.25 552 GLN A C 1
ATOM 4244 O O . GLN A 1 552 ? -4.924 12.980 -27.389 1.00 98.25 552 GLN A O 1
ATOM 4249 N N . PHE A 1 553 ? -5.120 12.110 -29.440 1.00 97.75 553 PHE A N 1
ATOM 4250 C CA . PHE A 1 553 ? -4.943 10.694 -29.077 1.00 97.75 553 PHE A CA 1
ATOM 4251 C C . PHE A 1 553 ? -3.732 10.058 -29.776 1.00 97.75 553 PHE A C 1
ATOM 4253 O O . PHE A 1 553 ? -3.691 8.846 -30.004 1.00 97.75 553 PHE A O 1
ATOM 4260 N N . GLU A 1 554 ? -2.724 10.837 -30.171 1.00 97.81 554 GLU A N 1
ATOM 4261 C CA . GLU A 1 554 ? -1.573 10.303 -30.892 1.00 97.81 554 GLU A CA 1
ATOM 4262 C C . GLU A 1 554 ? -0.870 9.200 -30.095 1.00 97.81 554 GLU A C 1
ATOM 4264 O O . GLU A 1 554 ? -0.415 9.415 -28.974 1.00 97.81 554 GLU A O 1
ATOM 4269 N N . ARG A 1 555 ? -0.711 8.017 -30.701 1.00 91.69 555 ARG A N 1
ATOM 4270 C CA . ARG A 1 555 ? -0.122 6.822 -30.065 1.00 91.69 555 ARG A CA 1
ATOM 4271 C C . ARG A 1 555 ? -0.866 6.312 -28.819 1.00 91.69 555 ARG A C 1
ATOM 4273 O O . ARG A 1 555 ? -0.279 5.534 -28.071 1.00 91.69 555 ARG A O 1
ATOM 4280 N N . ALA A 1 556 ? -2.104 6.739 -28.578 1.00 92.12 556 ALA A N 1
ATOM 4281 C CA . ALA A 1 556 ? -2.911 6.197 -27.489 1.00 92.12 556 ALA A CA 1
ATOM 4282 C C . ALA A 1 556 ? -3.340 4.748 -27.783 1.00 92.12 556 ALA A C 1
ATOM 4284 O O . ALA A 1 556 ? -3.550 4.379 -28.939 1.00 92.12 556 ALA A O 1
ATOM 4285 N N . GLN A 1 557 ? -3.488 3.935 -26.741 1.00 82.44 557 GLN A N 1
ATOM 4286 C CA . GLN A 1 557 ? -4.105 2.612 -26.836 1.00 82.44 557 GLN A CA 1
ATOM 4287 C C . GLN A 1 557 ? -5.580 2.728 -26.464 1.00 82.44 557 GLN A C 1
ATOM 4289 O O . GLN A 1 557 ? -5.886 3.086 -25.332 1.00 82.44 557 GLN A O 1
ATOM 4294 N N . LEU A 1 558 ? -6.482 2.467 -27.408 1.00 85.69 558 LEU A N 1
ATOM 4295 C CA . LEU A 1 558 ? -7.937 2.628 -27.265 1.00 85.69 558 LEU A CA 1
ATOM 4296 C C . LEU A 1 558 ? -8.681 1.322 -27.580 1.00 85.69 558 LEU A C 1
ATOM 4298 O O . LEU A 1 558 ? -9.822 1.349 -28.033 1.00 85.69 558 LEU A O 1
ATOM 4302 N N . ASP A 1 559 ? -8.028 0.181 -27.373 1.00 74.50 559 ASP A N 1
ATOM 4303 C CA . ASP A 1 559 ? -8.634 -1.132 -27.608 1.00 74.50 559 ASP A CA 1
ATOM 4304 C C . ASP A 1 559 ? -9.899 -1.284 -26.748 1.00 74.50 559 ASP A C 1
ATOM 4306 O O . ASP A 1 559 ? -9.866 -1.005 -25.544 1.00 74.50 559 ASP A O 1
ATOM 4310 N N . ASP A 1 560 ? -11.020 -1.661 -27.368 1.00 67.50 560 ASP A N 1
ATOM 4311 C CA . ASP A 1 560 ? -12.339 -1.756 -26.729 1.00 67.50 560 ASP A CA 1
ATOM 4312 C C . ASP A 1 560 ? -12.871 -0.442 -26.100 1.00 67.50 560 ASP A C 1
ATOM 4314 O O . ASP A 1 560 ? -13.781 -0.467 -25.263 1.00 67.50 560 ASP A O 1
ATOM 4318 N N . ALA A 1 561 ? -12.330 0.725 -26.471 1.00 76.06 561 ALA A N 1
ATOM 4319 C CA . ALA A 1 561 ? -12.834 2.012 -25.989 1.00 76.06 561 ALA A CA 1
ATOM 4320 C C . ALA A 1 561 ? -14.161 2.407 -26.669 1.00 76.06 561 ALA A C 1
ATOM 4322 O O . ALA A 1 561 ? -14.362 2.214 -27.872 1.00 76.06 561 ALA A O 1
ATOM 4323 N N . ARG A 1 562 ? -15.078 3.016 -25.908 1.00 75.94 562 ARG A N 1
ATOM 4324 C CA . ARG A 1 562 ? -16.415 3.412 -26.379 1.00 75.94 562 ARG A CA 1
ATOM 4325 C C . ARG A 1 562 ? -16.499 4.897 -26.690 1.00 75.94 562 ARG A C 1
ATOM 4327 O O . ARG A 1 562 ? -16.107 5.728 -25.880 1.00 75.94 562 ARG A O 1
ATOM 4334 N N . PHE A 1 563 ? -17.117 5.220 -27.825 1.00 89.38 563 PHE A N 1
ATOM 4335 C CA . PHE A 1 563 ? -17.331 6.593 -28.305 1.00 89.38 563 PHE A CA 1
ATOM 4336 C C . PHE A 1 563 ? -18.795 6.847 -28.726 1.00 89.38 563 PHE A C 1
ATOM 4338 O O . PHE A 1 563 ? -19.081 7.531 -29.713 1.00 89.38 563 PHE A O 1
ATOM 4345 N N . TYR A 1 564 ? -19.765 6.238 -28.036 1.00 79.06 564 TYR A N 1
ATOM 4346 C CA . TYR A 1 564 ? -21.172 6.341 -28.430 1.00 79.06 564 TYR A CA 1
ATOM 4347 C C . TYR A 1 564 ? -21.703 7.770 -28.240 1.00 79.06 564 TYR A C 1
ATOM 4349 O O . TYR A 1 564 ? -21.722 8.280 -27.127 1.00 79.06 564 TYR A O 1
ATOM 4357 N N . ARG A 1 565 ? -22.179 8.412 -29.319 1.00 88.25 565 ARG A N 1
ATOM 4358 C CA . ARG A 1 565 ? -22.659 9.816 -29.326 1.00 88.25 565 ARG A CA 1
ATOM 4359 C C . ARG A 1 565 ? -21.623 10.839 -28.831 1.00 88.25 565 ARG A C 1
ATOM 4361 O O . ARG A 1 565 ? -21.991 11.899 -28.333 1.00 88.25 565 ARG A O 1
ATOM 4368 N N . THR A 1 566 ? -20.341 10.532 -28.982 1.00 95.44 566 THR A N 1
ATOM 4369 C CA . THR A 1 566 ? -19.241 11.448 -28.671 1.00 95.44 566 THR A CA 1
ATOM 4370 C C . THR A 1 566 ? -19.087 12.512 -29.761 1.00 95.44 566 THR A C 1
ATOM 4372 O O . THR A 1 566 ? -19.159 12.199 -30.950 1.00 95.44 566 THR A O 1
ATOM 4375 N N . LEU A 1 567 ? -18.826 13.761 -29.370 1.00 96.31 567 LEU A N 1
ATOM 4376 C CA . LEU A 1 567 ? -18.411 14.827 -30.285 1.00 96.31 567 LEU A CA 1
ATOM 4377 C C . LEU A 1 567 ? -16.885 14.808 -30.407 1.00 96.31 567 LEU A C 1
ATOM 4379 O O . LEU A 1 567 ? -16.203 15.120 -29.443 1.00 96.31 567 LEU A O 1
ATOM 4383 N N . ALA A 1 568 ? -16.339 14.440 -31.562 1.00 94.75 568 ALA A N 1
ATOM 4384 C CA . ALA A 1 568 ? -14.888 14.301 -31.765 1.00 94.75 568 ALA A CA 1
ATOM 4385 C C . ALA A 1 568 ? -14.399 15.038 -33.026 1.00 94.75 568 ALA A C 1
ATOM 4387 O O . ALA A 1 568 ? -13.474 14.597 -33.710 1.00 94.75 568 ALA A O 1
ATOM 4388 N N . ASP A 1 569 ? -15.059 16.149 -33.368 1.00 96.38 569 ASP A N 1
ATOM 4389 C CA . ASP A 1 569 ? -14.644 16.991 -34.492 1.00 96.38 569 ASP A CA 1
ATOM 4390 C C . ASP A 1 569 ? -13.226 17.522 -34.245 1.00 96.38 569 ASP A C 1
ATOM 4392 O O . ASP A 1 569 ? -12.896 17.913 -33.128 1.00 96.38 569 ASP A O 1
ATOM 4396 N N . ASP A 1 570 ? -12.384 17.531 -35.276 1.00 96.25 570 ASP A N 1
ATOM 4397 C CA . ASP A 1 570 ? -10.982 17.975 -35.220 1.00 96.25 570 ASP A CA 1
ATOM 4398 C C . ASP A 1 570 ? -10.065 17.187 -34.258 1.00 96.25 570 ASP A C 1
ATOM 4400 O O . ASP A 1 570 ? -8.914 17.576 -34.047 1.00 96.25 570 ASP A O 1
ATOM 4404 N N . SER A 1 571 ? -10.527 16.065 -33.693 1.00 96.62 571 SER A N 1
ATOM 4405 C CA . SER A 1 571 ? -9.697 15.195 -32.856 1.00 96.62 571 SER A CA 1
ATOM 4406 C C . SER A 1 571 ? -8.691 14.391 -33.692 1.00 96.62 571 SER A C 1
ATOM 4408 O O . SER A 1 571 ? -8.976 13.970 -34.818 1.00 96.62 571 SER A O 1
ATOM 4410 N N . THR A 1 572 ? -7.506 14.123 -33.141 1.00 96.81 572 THR A N 1
ATOM 4411 C CA . THR A 1 572 ? -6.427 13.398 -33.830 1.00 96.81 572 THR A CA 1
ATOM 4412 C C . THR A 1 572 ? -6.196 12.018 -33.220 1.00 96.81 572 THR A C 1
ATOM 4414 O O . THR A 1 572 ? -6.126 11.860 -32.011 1.00 96.81 572 THR A O 1
ATOM 4417 N N . PHE A 1 573 ? -6.018 10.996 -34.063 1.00 95.94 573 PHE A N 1
ATOM 4418 C CA . PHE A 1 573 ? -5.800 9.600 -33.636 1.00 95.94 573 PHE A CA 1
ATOM 4419 C C . PHE A 1 573 ? -4.534 8.994 -34.260 1.00 95.94 573 PHE A C 1
ATOM 4421 O O . PHE A 1 573 ? -4.440 7.790 -34.506 1.00 95.94 573 PHE A O 1
ATOM 4428 N N . ALA A 1 574 ? -3.546 9.826 -34.601 1.00 95.00 574 ALA A N 1
ATOM 4429 C CA . ALA A 1 574 ? -2.399 9.364 -35.375 1.00 95.00 574 ALA A CA 1
ATOM 4430 C C . ALA A 1 574 ? -1.619 8.277 -34.615 1.00 95.00 574 ALA A C 1
ATOM 4432 O O . ALA A 1 574 ? -1.055 8.523 -33.550 1.00 95.00 574 ALA A O 1
ATOM 4433 N N . LYS A 1 575 ? -1.535 7.077 -35.205 1.00 93.38 575 LYS A N 1
ATOM 4434 C CA . LYS A 1 575 ? -0.874 5.893 -34.620 1.00 93.38 575 LYS A CA 1
ATOM 4435 C C . LYS A 1 575 ? -1.522 5.375 -33.327 1.00 93.38 575 LYS A C 1
ATOM 4437 O O . LYS A 1 575 ? -0.850 4.655 -32.593 1.00 93.38 575 LYS A O 1
ATOM 4442 N N . ALA A 1 576 ? -2.770 5.743 -33.040 1.00 91.12 576 ALA A N 1
ATOM 4443 C CA . ALA A 1 576 ? -3.534 5.117 -31.968 1.00 91.12 576 ALA A CA 1
ATOM 4444 C C . ALA A 1 576 ? -3.915 3.671 -32.336 1.00 91.12 576 ALA A C 1
ATOM 4446 O O . ALA A 1 576 ? -4.052 3.361 -33.524 1.00 91.12 576 ALA A O 1
ATOM 4447 N N . THR A 1 577 ? -4.096 2.797 -31.343 1.00 82.12 577 THR A N 1
ATOM 4448 C CA . THR A 1 577 ? -4.735 1.486 -31.553 1.00 82.12 577 THR A CA 1
ATOM 4449 C C . THR A 1 577 ? -6.220 1.607 -31.251 1.00 82.12 577 THR A C 1
ATOM 4451 O O . THR A 1 577 ? -6.587 2.139 -30.213 1.00 82.12 577 THR A O 1
ATOM 4454 N N . LEU A 1 578 ? -7.066 1.178 -32.185 1.00 76.12 578 LEU A N 1
ATOM 4455 C CA . LEU A 1 578 ? -8.521 1.108 -32.049 1.00 76.12 578 LEU A CA 1
ATOM 4456 C C . LEU A 1 578 ? -8.905 -0.280 -32.564 1.00 76.12 578 LEU A C 1
ATOM 4458 O O . LEU A 1 578 ? -8.791 -0.524 -33.769 1.00 76.12 578 LEU A O 1
ATOM 4462 N N . THR A 1 579 ? -9.254 -1.197 -31.666 1.00 62.50 579 THR A N 1
ATOM 4463 C CA . THR A 1 579 ? -9.719 -2.547 -32.018 1.00 62.50 579 THR A CA 1
ATOM 4464 C C . THR A 1 579 ? -11.047 -2.858 -31.369 1.00 62.50 579 THR A C 1
ATOM 4466 O O . THR A 1 579 ? -11.294 -2.298 -30.275 1.00 62.50 579 THR A O 1
#

Sequence (579 aa):
MPAPHKTELLPIRCDPSLSGATLPWQIQPGRHSHTVVVKATLELLTGKLRNEADMPCGDIPSGDTLSSSLRYPSDFAILKPRADVVLHGHAHAAGKRRMQVRFRFGRAFDRRLAVMGRRHFGRDGTPTEPARFDSLPLIWEHAFGGVDRANPVGCGLADVVPRIELLGKLIEKRGDAPVAAGVAAIPPLWPQRWSLLGHYDERWLAERYPYFAPDMDWRFFQCAPWAQQLDTLTGTESYLLEGVHPEHPQLRGRLPGIQPQCVAVRGDRLSLVPLRLDTVVFQPDALKAQLIWRGRVEVSQRTGHDINELYVVTSSCDKPLSEAQMGQRYLVTRSLEMGLFLPAQLEQLQDNDNGADDGQLQRRIHARLRAAGITLSQLTAASEAPPRASRKRAPGTSLRDSGRRPLVTARLRDGHCLDALDLSDSDLSGLDFAGRSLLGCDLRRANLSGSDLRRADLRMAQLEGCDLRHADLREALLDGADLEATWLDGARLDGASLVGASVVAAQAEQLSATAITATGLMAGRANLPHANFSGALLSLADFSDADLRGAQFERAQLDDARFYRTLADDSTFAKATLT

Radius of gyration: 26.58 Å; chains: 1; bounding box: 62×55×85 Å

pLDDT: mean 80.8, std 18.48, range [19.53, 98.62]

Secondary structure (DSSP, 8-state):
-PPP---SSPPEEE-TT-EEEEEEEEEETTEEEEEEEEEEEEETTT--EE-------S-EESSSSTTSPEEE--S--S--SSEEEEE-SEEE-TT-SEEEEEEEETTTEEEEEEEE---BB-TTSPBPPPPP-SEEE--GGGBB--TTSSSTT-B-SSSBPPSEEETT----STT--PPP---S---TTSHHHHTTS----HHHHHHHTTSPPTT--GGGG--S-GGGEES---S--EEEEESS-SS-SEEEEE---EEEEEEEEETTEEEEE-EEEEEEEEEGGGTEEEEEEEEEEE-SSTT-TT-SEEEEEEEETTBPPPHHHHHHHHHHHHHHHTTSS-HHHHHHHHTT-TT--HHHHHHHHHHHHHHTT--HHHHHGGG--PPPPP----S-------S-HHHHHHHHHHT---TT-B-TT-B-TT-B-TT-B-TT-B-TT-B-TT-B-TT-B-TT-B-TT-B-TT-B-TT-B-TT-B-TT-B-TT-B-TT-B-TT-B-TT-B-SS-B-TT-B-TT-B-TT-B-TT-B-TT-B-TT-B-TT-B-TT-B-TT-B-TT-B-TT-B-TT-B-TT-B--

Foldseek 3Di:
DPDPDPFLFFAAAEDQLKDKGWFWDDQDPQWIKIKIKIKWKAQLPPRDTHDPDQQDFAFDAPDDAPLHWTQDHHSDAPDAQFAFEFEWFKFFQQFDQWDWKWKDKFPQAIFIKIAGAWWFQDPQFFTDRGGTDGIDTQGQCLWAEDCPDQRNNHDQQDGTAHRIDGVPQHDGGRPDHDDTDGRHFGDLPGPQLVVQQEDLAPCCCVPPPLHGHPRRDSNSRHRHDPSRTHNADQQFMWIWIARRENVPRIRIDTRNQKDKWKWFAQQQDTDTWDWGFRYWYHHVHVSIIMTMIITMDIANDSSRPRTLYMYIYMDGSVDDDDPVRSVLVVVVVLCVVVVVDDVVRVVVLVVVCPPDDPVPSSVVVVVVCVVVVHGSNNSSVVRDDDDDDDDDDDDDDDQPAPVCCVVVVVCVVVVHALANGAQDSHEQDQAECALHEPDLYAHAQYEHDLYECDQYECDNYEHHQYEHHNYENDQYEHDSYELDQYEQENYEHHQYEQESYENDQYEYDAYENELYEYALYEHACHEYELYEHANYAHDNYECANYEHDLYEQHNYEHENYHHHNYHHHNYDNHNYDYD